Protein AF-A0A967KKH6-F1 (afdb_monomer_lite)

Structure (mmCIF, N/CA/C/O backbone):
data_AF-A0A967KKH6-F1
#
_entry.id   AF-A0A967KKH6-F1
#
loop_
_atom_site.group_PDB
_atom_site.id
_atom_site.type_symbol
_atom_site.label_atom_id
_atom_site.label_alt_id
_atom_site.label_comp_id
_atom_site.label_asym_id
_atom_site.label_entity_id
_atom_site.label_seq_id
_atom_site.pdbx_PDB_ins_code
_atom_site.Cartn_x
_atom_site.Cartn_y
_atom_site.Cartn_z
_atom_site.occupancy
_atom_site.B_iso_or_equiv
_atom_site.auth_seq_id
_atom_site.auth_comp_id
_atom_site.auth_asym_id
_atom_site.auth_atom_id
_atom_site.pdbx_PDB_model_num
ATOM 1 N N . MET A 1 1 ? -47.043 -28.909 10.624 1.00 36.56 1 MET A N 1
ATOM 2 C CA . MET A 1 1 ? -46.111 -30.015 10.961 1.00 36.56 1 MET A CA 1
ATOM 3 C C . MET A 1 1 ? -44.784 -29.419 11.427 1.00 36.56 1 MET A C 1
ATOM 5 O O . MET A 1 1 ? -44.314 -28.477 10.807 1.00 36.56 1 MET A O 1
ATOM 9 N N . LYS A 1 2 ? -44.238 -29.861 12.572 1.00 29.38 2 LYS A N 1
ATOM 10 C CA . LYS A 1 2 ? -43.101 -29.208 13.261 1.00 29.38 2 LYS A CA 1
ATOM 11 C C . LYS A 1 2 ? -41.735 -29.568 12.631 1.00 29.38 2 LYS A C 1
ATOM 13 O O . LYS A 1 2 ? -41.471 -30.756 12.450 1.00 29.38 2 LYS A O 1
ATOM 18 N N . PRO A 1 3 ? -40.817 -28.601 12.430 1.00 37.16 3 PRO A N 1
ATOM 19 C CA . PRO A 1 3 ? -39.452 -28.843 11.976 1.00 37.16 3 PRO A CA 1
ATOM 20 C C . PRO A 1 3 ? -38.545 -29.075 13.194 1.00 37.16 3 PRO A C 1
ATOM 22 O O . PRO A 1 3 ? -37.910 -28.155 13.698 1.00 37.16 3 PRO A O 1
ATOM 25 N N . LYS A 1 4 ? -38.522 -30.294 13.743 1.00 40.50 4 LYS A N 1
ATOM 26 C CA . LYS A 1 4 ? -37.602 -30.640 14.852 1.00 40.50 4 LYS A CA 1
ATOM 27 C C . LYS A 1 4 ? -36.642 -31.796 14.554 1.00 40.50 4 LYS A C 1
ATOM 29 O O . LYS A 1 4 ? -35.689 -31.980 15.302 1.00 40.50 4 LYS A O 1
ATOM 34 N N . ASN A 1 5 ? -36.807 -32.500 13.432 1.00 37.69 5 ASN A N 1
ATOM 35 C CA . ASN A 1 5 ? -36.050 -33.733 13.169 1.00 37.69 5 ASN A CA 1
ATOM 36 C C . ASN A 1 5 ? -34.961 -33.609 12.085 1.00 37.69 5 ASN A C 1
ATOM 38 O O . ASN A 1 5 ? -34.104 -34.482 11.992 1.00 37.69 5 ASN A O 1
ATOM 42 N N . GLY A 1 6 ? -34.919 -32.513 11.315 1.00 35.88 6 GLY A N 1
ATOM 43 C CA . GLY A 1 6 ? -33.974 -32.367 10.194 1.00 35.88 6 GLY A CA 1
ATOM 44 C C . GLY A 1 6 ? -32.508 -32.153 10.599 1.00 35.88 6 GLY A C 1
ATOM 45 O O . GLY A 1 6 ? -31.605 -32.638 9.926 1.00 35.88 6 GLY A O 1
ATOM 46 N N . ILE A 1 7 ? -32.254 -31.469 11.720 1.00 38.56 7 ILE A N 1
ATOM 47 C CA . ILE A 1 7 ? -30.887 -31.136 12.167 1.00 38.56 7 ILE A CA 1
ATOM 48 C C . ILE A 1 7 ? -30.215 -32.338 12.850 1.00 38.56 7 ILE A C 1
ATOM 50 O O . ILE A 1 7 ? -29.031 -32.587 12.642 1.00 38.56 7 ILE A O 1
ATOM 54 N N . LYS A 1 8 ? -30.980 -33.143 13.600 1.00 39.84 8 LYS A N 1
ATOM 55 C CA . LYS A 1 8 ? -30.468 -34.320 14.323 1.00 39.84 8 LYS A CA 1
ATOM 56 C C . LYS A 1 8 ? -29.984 -35.423 13.371 1.00 39.84 8 LYS A C 1
ATOM 58 O O . LYS A 1 8 ? -28.943 -36.021 13.616 1.00 39.84 8 LYS A O 1
ATOM 63 N N . ILE A 1 9 ? -30.694 -35.631 12.259 1.00 42.47 9 ILE A N 1
ATOM 64 C CA . ILE A 1 9 ? -30.351 -36.649 11.250 1.00 42.47 9 ILE A CA 1
ATOM 65 C C . ILE A 1 9 ? -29.109 -36.239 10.438 1.00 42.47 9 ILE A C 1
ATOM 67 O O . ILE A 1 9 ? -28.302 -37.090 10.074 1.00 42.47 9 ILE A O 1
ATOM 71 N N . ARG A 1 10 ? -28.909 -34.934 10.198 1.00 41.31 10 ARG A N 1
ATOM 72 C CA . ARG A 1 10 ? -27.740 -34.422 9.458 1.00 41.31 10 ARG A CA 1
ATOM 73 C C . ARG A 1 10 ? -26.437 -34.520 10.258 1.00 41.31 10 ARG A C 1
ATOM 75 O O . ARG A 1 10 ? -25.409 -34.833 9.673 1.00 41.31 10 ARG A O 1
ATOM 82 N N . PHE A 1 11 ? -26.483 -34.348 11.581 1.00 40.91 11 PHE A N 1
ATOM 83 C CA . PHE A 1 11 ? -25.308 -34.532 12.445 1.00 40.91 11 PHE A CA 1
ATOM 84 C C . PHE A 1 11 ? -24.933 -36.005 12.658 1.00 40.91 11 PHE A C 1
ATOM 86 O O . PHE A 1 11 ? -23.752 -36.330 12.714 1.00 40.91 11 PHE A O 1
ATOM 93 N N . GLN A 1 12 ? -25.911 -36.915 12.715 1.00 44.31 12 GLN A N 1
ATOM 94 C CA . GLN A 1 12 ? -25.641 -38.346 12.912 1.00 44.31 12 GLN A CA 1
ATOM 95 C C . GLN A 1 12 ? -24.920 -39.008 11.726 1.00 44.31 12 GLN A C 1
ATOM 97 O O . GLN A 1 12 ? -24.244 -40.009 11.925 1.00 44.31 12 GLN A O 1
ATOM 102 N N . ARG A 1 13 ? -25.012 -38.442 10.513 1.00 39.72 13 ARG A N 1
ATOM 103 C CA . ARG A 1 13 ? -24.272 -38.936 9.336 1.00 39.72 13 ARG A CA 1
ATOM 104 C C . ARG A 1 13 ? -22.846 -38.392 9.214 1.00 39.72 13 ARG A C 1
ATOM 106 O O . ARG A 1 13 ? -22.043 -39.004 8.525 1.00 39.72 13 ARG A O 1
ATOM 113 N N . ALA A 1 14 ? -22.520 -37.285 9.882 1.00 37.41 14 ALA A N 1
ATOM 114 C CA . ALA A 1 14 ? -21.174 -36.702 9.867 1.00 37.41 14 ALA A CA 1
ATOM 115 C C . ALA A 1 14 ? -20.215 -37.353 10.888 1.00 37.41 14 ALA A C 1
ATOM 117 O O . ALA A 1 14 ? -19.007 -37.191 10.780 1.00 37.41 14 ALA A O 1
ATOM 118 N N . ALA A 1 15 ? -20.740 -38.120 11.849 1.00 37.59 15 ALA A N 1
ATOM 119 C CA . ALA A 1 15 ? -19.994 -38.720 12.960 1.00 37.59 15 ALA A CA 1
ATOM 120 C C . ALA A 1 15 ? -19.195 -39.994 12.599 1.00 37.59 15 ALA A C 1
ATOM 122 O O . ALA A 1 15 ? -18.836 -40.767 13.484 1.00 37.59 15 ALA A O 1
ATOM 123 N N . ALA A 1 16 ? -18.944 -40.260 11.315 1.00 39.91 16 ALA A N 1
ATOM 124 C CA . ALA A 1 16 ? -18.381 -41.537 10.874 1.00 39.91 16 ALA A CA 1
ATOM 125 C C . ALA A 1 16 ? -16.848 -41.642 10.992 1.00 39.91 16 ALA A C 1
ATOM 127 O O . ALA A 1 16 ? -16.323 -42.714 10.718 1.00 39.91 16 ALA A O 1
ATOM 128 N N . ASN A 1 17 ? -16.117 -40.584 11.379 1.00 43.28 17 ASN A N 1
ATOM 129 C CA . ASN A 1 17 ? -14.645 -40.648 11.416 1.00 43.28 17 ASN A CA 1
ATOM 130 C C . ASN A 1 17 ? -13.944 -39.726 12.433 1.00 43.28 17 ASN A C 1
ATOM 132 O O . ASN A 1 17 ? -12.788 -39.348 12.257 1.00 43.28 17 ASN A O 1
ATOM 136 N N . THR A 1 18 ? -14.616 -39.378 13.524 1.00 54.03 18 THR A N 1
ATOM 137 C CA . THR A 1 18 ? -14.033 -38.600 14.627 1.00 54.03 18 THR A CA 1
ATOM 138 C C . THR A 1 18 ? -14.402 -39.236 15.962 1.00 54.03 18 THR A C 1
ATOM 140 O O . THR A 1 18 ? -15.363 -39.997 16.053 1.00 54.03 18 THR A O 1
ATOM 143 N N . ASN A 1 19 ? -13.590 -38.992 16.997 1.00 66.31 19 ASN A N 1
ATOM 144 C CA . ASN A 1 19 ? -13.808 -39.544 18.335 1.00 66.31 19 ASN A CA 1
ATOM 145 C C . ASN A 1 19 ? -15.209 -39.129 18.850 1.00 66.31 19 ASN A C 1
ATOM 147 O O . ASN A 1 19 ? -15.396 -37.958 19.202 1.00 66.31 19 ASN A O 1
ATOM 151 N N . PRO A 1 20 ? -16.175 -40.065 18.967 1.00 55.69 20 PRO A N 1
ATOM 152 C CA . PRO A 1 20 ? -17.578 -39.735 19.229 1.00 55.69 20 PRO A CA 1
ATOM 153 C C . PRO A 1 20 ? -17.806 -39.049 20.578 1.00 55.69 20 PRO A C 1
ATOM 155 O O . PRO A 1 20 ? -18.783 -38.321 20.756 1.00 55.69 20 PRO A O 1
ATOM 158 N N . GLN A 1 21 ? -16.912 -39.275 21.548 1.00 55.09 21 GLN A N 1
ATOM 159 C CA . GLN A 1 21 ? -16.999 -38.636 22.859 1.00 55.09 21 GLN A CA 1
ATOM 160 C C . GLN A 1 21 ? -16.614 -37.155 22.792 1.00 55.09 21 GLN A C 1
ATOM 162 O O . GLN A 1 21 ? -17.233 -36.331 23.461 1.00 55.09 21 GLN A O 1
ATOM 167 N N . MET A 1 22 ? -15.645 -36.800 21.948 1.00 55.38 22 MET A N 1
ATOM 168 C CA . MET A 1 22 ? -15.147 -35.430 21.818 1.00 55.38 22 MET A CA 1
ATOM 169 C C . MET A 1 22 ? -16.102 -34.556 20.992 1.00 55.38 22 MET A C 1
ATOM 171 O O . MET A 1 22 ? -16.370 -33.412 21.362 1.00 55.38 22 MET A O 1
ATOM 175 N N . ASP A 1 23 ? -16.710 -35.123 19.946 1.00 65.25 23 ASP A N 1
ATOM 176 C CA . ASP A 1 23 ? -17.749 -34.445 19.159 1.00 65.25 23 ASP A CA 1
ATOM 177 C C . ASP A 1 23 ? -19.003 -34.165 19.984 1.00 65.25 23 ASP A C 1
ATOM 179 O O . ASP A 1 23 ? -19.642 -33.123 19.823 1.00 65.25 23 ASP A O 1
ATOM 183 N N . LYS A 1 24 ? -19.339 -35.070 20.913 1.00 71.31 24 LYS A N 1
ATOM 184 C CA . LYS A 1 24 ? -20.459 -34.884 21.835 1.00 71.31 24 LYS A CA 1
ATOM 185 C C . LYS A 1 24 ? -20.218 -33.710 22.784 1.00 71.31 24 LYS A C 1
ATOM 187 O O . LYS A 1 24 ? -21.127 -32.906 22.951 1.00 71.31 24 LYS A O 1
ATOM 192 N N . VAL A 1 25 ? -19.012 -33.571 23.342 1.00 73.88 25 VAL A N 1
ATOM 193 C CA . VAL A 1 25 ? -18.656 -32.455 24.242 1.00 73.88 25 VAL A CA 1
ATOM 194 C C . VAL A 1 25 ? -18.707 -31.116 23.504 1.00 73.88 25 VAL A C 1
ATOM 196 O O . VAL A 1 25 ? -19.353 -30.182 23.968 1.00 73.88 25 VAL A O 1
ATOM 199 N N . ILE A 1 26 ? -18.119 -31.031 22.308 1.00 64.31 26 ILE A N 1
ATOM 200 C CA . ILE A 1 26 ? -18.110 -29.791 21.514 1.00 64.31 26 ILE A CA 1
ATOM 201 C C . ILE A 1 26 ? -19.526 -29.414 21.058 1.00 64.31 26 ILE A C 1
ATOM 203 O O . ILE A 1 26 ? -19.914 -28.243 21.105 1.00 64.31 26 ILE A O 1
ATOM 207 N N . LEU A 1 27 ? -20.322 -30.395 20.625 1.00 71.62 27 LEU A N 1
ATOM 208 C CA . LEU A 1 27 ? -21.714 -30.169 20.249 1.00 71.62 27 LEU A CA 1
ATOM 209 C C . LEU A 1 27 ? -22.553 -29.742 21.459 1.00 71.62 27 LEU A C 1
ATOM 211 O O . LEU A 1 27 ? -23.378 -28.837 21.332 1.00 71.62 27 LEU A O 1
ATOM 215 N N . GLU A 1 28 ? -22.340 -30.346 22.630 1.00 75.00 28 GLU A N 1
ATOM 216 C CA . GLU A 1 28 ? -22.991 -29.934 23.874 1.00 75.00 28 GLU A CA 1
ATOM 217 C C . GLU A 1 28 ? -22.584 -28.516 24.288 1.00 75.00 28 GLU A C 1
ATOM 219 O O . GLU A 1 28 ? -23.467 -27.742 24.657 1.00 75.00 28 GLU A O 1
ATOM 224 N N . ASP A 1 29 ? -21.325 -28.112 24.122 1.00 72.88 29 ASP A N 1
ATOM 225 C CA . ASP A 1 29 ? -20.854 -26.749 24.401 1.00 72.88 29 ASP A CA 1
ATOM 226 C C . ASP A 1 29 ? -21.489 -25.710 23.467 1.00 72.88 29 ASP A C 1
ATOM 228 O O . ASP A 1 29 ? -21.999 -24.677 23.918 1.00 72.88 29 ASP A O 1
ATOM 232 N N . VAL A 1 30 ? -21.531 -25.989 22.159 1.00 69.88 30 VAL A N 1
ATOM 233 C CA . VAL A 1 30 ? -22.161 -25.106 21.162 1.00 69.88 30 VAL A CA 1
ATOM 234 C C . VAL A 1 30 ? -23.668 -25.001 21.406 1.00 69.88 30 VAL A C 1
ATOM 236 O O . VAL A 1 30 ? -24.226 -23.899 21.398 1.00 69.88 30 VAL A O 1
ATOM 239 N N . LEU A 1 31 ? -24.340 -26.125 21.670 1.00 73.31 31 LEU A N 1
ATOM 240 C CA . LEU A 1 31 ? -25.771 -26.148 21.975 1.00 73.31 31 LEU A CA 1
ATOM 241 C C . LEU A 1 31 ? -26.083 -25.469 23.313 1.00 73.31 31 LEU A C 1
ATOM 243 O O . LEU A 1 31 ? -27.111 -24.799 23.426 1.00 73.31 31 LEU A O 1
ATOM 247 N N . THR A 1 32 ? -25.209 -25.595 24.309 1.00 78.25 32 THR A N 1
ATOM 248 C CA . THR A 1 32 ? -25.345 -24.929 25.610 1.00 78.25 32 THR A CA 1
ATOM 249 C C . THR A 1 32 ? -25.175 -23.420 25.466 1.00 78.25 32 THR A C 1
ATOM 251 O O . THR A 1 32 ? -26.014 -22.667 25.963 1.00 78.25 32 THR A O 1
ATOM 254 N N . ALA A 1 33 ? -24.171 -22.958 24.715 1.00 69.25 33 ALA A N 1
ATOM 255 C CA . ALA A 1 33 ? -23.982 -21.541 24.406 1.00 69.25 33 ALA A CA 1
ATOM 256 C C . ALA A 1 33 ? -25.172 -20.955 23.626 1.00 69.25 33 ALA A C 1
ATOM 258 O O . ALA A 1 33 ? -25.649 -19.863 23.942 1.00 69.25 33 ALA A O 1
ATOM 259 N N . TYR A 1 34 ? -25.703 -21.702 22.655 1.00 69.88 34 TYR A N 1
ATOM 260 C CA . TYR A 1 34 ? -26.891 -21.314 21.896 1.00 69.88 34 TYR A CA 1
ATOM 261 C C . TYR A 1 34 ? -28.140 -21.210 22.788 1.00 69.88 34 TYR A C 1
ATOM 263 O O . TYR A 1 34 ? -28.828 -20.189 22.774 1.00 69.88 34 TYR A O 1
ATOM 271 N N . ARG A 1 35 ? -28.406 -22.218 23.633 1.00 77.44 35 ARG A N 1
ATOM 272 C CA . ARG A 1 35 ? -29.538 -22.213 24.582 1.00 77.44 35 ARG A CA 1
ATOM 273 C C . ARG A 1 35 ? -29.428 -21.098 25.622 1.00 77.44 35 ARG A C 1
ATOM 275 O O . ARG A 1 35 ? -30.433 -20.470 25.937 1.00 77.44 35 ARG A O 1
ATOM 282 N N . LYS A 1 36 ? -28.220 -20.806 26.112 1.00 72.56 36 LYS A N 1
ATOM 283 C CA . LYS A 1 36 ? -27.961 -19.709 27.061 1.00 72.56 36 LYS A CA 1
ATOM 284 C C . LYS A 1 36 ? -28.230 -18.327 26.447 1.00 72.56 36 LYS A C 1
ATOM 286 O O . LYS A 1 36 ? -28.568 -17.396 27.175 1.00 72.56 36 LYS A O 1
ATOM 291 N N . ASN A 1 37 ? -28.128 -18.204 25.122 1.00 64.81 37 ASN A N 1
ATOM 292 C CA . ASN A 1 37 ? -28.427 -16.974 24.385 1.00 64.81 37 ASN A CA 1
ATOM 293 C C . ASN A 1 37 ? -29.896 -16.844 23.947 1.00 64.81 37 ASN A C 1
ATOM 295 O O . ASN A 1 37 ? -30.361 -15.725 23.772 1.00 64.81 37 ASN A O 1
ATOM 299 N N . LEU A 1 38 ? -30.652 -17.942 23.845 1.00 59.16 38 LEU A N 1
ATOM 300 C CA . LEU A 1 38 ? -32.080 -17.937 23.478 1.00 59.16 38 LEU A CA 1
ATOM 301 C C . LEU A 1 38 ? -32.984 -17.161 24.458 1.00 59.16 38 LEU A C 1
ATOM 303 O O . LEU A 1 38 ? -34.078 -16.757 24.078 1.00 59.16 38 LEU A O 1
ATOM 307 N N . GLY A 1 39 ? -32.538 -16.941 25.700 1.00 53.69 39 GLY A N 1
ATOM 308 C CA . GLY A 1 39 ? -33.273 -16.183 26.722 1.00 53.69 39 GLY A CA 1
ATOM 309 C C . GLY A 1 39 ? -32.800 -14.741 26.937 1.00 53.69 39 GLY A C 1
ATOM 310 O O . GLY A 1 39 ? -33.362 -14.040 27.775 1.00 53.69 39 GLY A O 1
ATOM 311 N N . ARG A 1 40 ? -31.760 -14.279 26.229 1.00 51.16 40 ARG A N 1
ATOM 312 C CA . ARG A 1 40 ? -31.213 -12.923 26.390 1.00 51.16 40 ARG A CA 1
ATOM 313 C C . ARG A 1 40 ? -31.636 -12.051 25.210 1.00 51.16 40 ARG A C 1
ATOM 315 O O . ARG A 1 40 ? -31.375 -12.406 24.066 1.00 51.16 40 ARG A O 1
ATOM 322 N N . LYS A 1 41 ? -32.213 -10.873 25.481 1.00 42.09 41 LYS A N 1
ATOM 323 C CA . LYS A 1 41 ? -32.423 -9.790 24.495 1.00 42.09 41 LYS A CA 1
ATOM 324 C C . LYS A 1 41 ? -31.078 -9.141 24.107 1.00 42.09 41 LYS A C 1
ATOM 326 O O . LYS A 1 41 ? -30.871 -7.955 24.316 1.00 42.09 41 LYS A O 1
ATOM 331 N N . SER A 1 42 ? -30.122 -9.938 23.638 1.00 49.09 42 SER A N 1
ATOM 332 C CA . SER A 1 42 ? -28.803 -9.487 23.186 1.00 49.09 42 SER A CA 1
ATOM 333 C C . SER A 1 42 ? -28.733 -9.575 21.664 1.00 49.09 42 SER A C 1
ATOM 335 O O . SER A 1 42 ? -29.196 -10.543 21.064 1.00 49.09 42 SER A O 1
ATOM 337 N N . THR A 1 43 ? -28.160 -8.548 21.044 1.00 48.44 43 THR A N 1
ATOM 338 C CA . THR A 1 43 ? -28.284 -8.232 19.618 1.00 48.44 43 THR A CA 1
ATOM 339 C C . THR A 1 43 ? -27.474 -9.099 18.657 1.00 48.44 43 THR A C 1
ATOM 341 O O . THR A 1 43 ? -27.615 -8.892 17.456 1.00 48.44 43 THR A O 1
ATOM 344 N N . ASN A 1 44 ? -26.665 -10.084 19.083 1.00 54.28 44 ASN A N 1
ATOM 345 C CA . ASN A 1 44 ? -26.027 -10.952 18.081 1.00 54.28 44 ASN A CA 1
ATOM 346 C C . ASN A 1 44 ? -25.509 -12.327 18.572 1.00 54.28 44 ASN A C 1
ATOM 348 O O . ASN A 1 44 ? -24.315 -12.495 18.844 1.00 54.28 44 ASN A O 1
ATOM 352 N N . PRO A 1 45 ? -26.365 -13.367 18.607 1.00 47.12 45 PRO A N 1
ATOM 353 C CA . PRO A 1 45 ? -25.972 -14.743 18.935 1.00 47.12 45 PRO A CA 1
ATOM 354 C C . PRO A 1 45 ? -24.894 -15.323 18.001 1.00 47.12 45 PRO A C 1
ATOM 356 O O . PRO A 1 45 ? -24.156 -16.231 18.393 1.00 47.12 45 PRO A O 1
ATOM 359 N N . GLN A 1 46 ? -24.772 -14.797 16.775 1.00 50.34 46 GLN A N 1
ATOM 360 C CA . GLN A 1 46 ? -23.845 -15.310 15.765 1.00 50.34 46 GLN A CA 1
ATOM 361 C C . GLN A 1 46 ? -22.377 -15.022 16.104 1.00 50.34 46 GLN A C 1
ATOM 363 O O . GLN A 1 46 ? -21.512 -15.842 15.801 1.00 50.34 46 GLN A O 1
ATOM 368 N N . LEU A 1 47 ? -22.077 -13.915 16.792 1.00 50.72 47 LEU A N 1
ATOM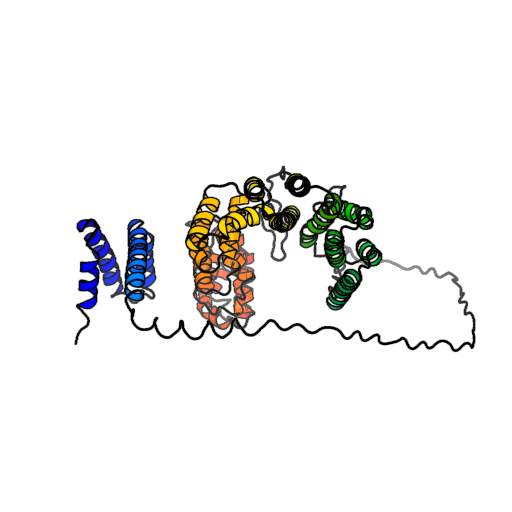 369 C CA . LEU A 1 47 ? -20.710 -13.544 17.181 1.00 50.72 47 LEU A CA 1
ATOM 370 C C . LEU A 1 47 ? -20.131 -14.477 18.255 1.00 50.72 47 LEU A C 1
ATOM 372 O O . LEU A 1 47 ? -18.964 -14.862 18.177 1.00 50.72 47 LEU A O 1
ATOM 376 N N . THR A 1 48 ? -20.937 -14.896 19.236 1.00 54.12 48 THR A N 1
ATOM 377 C CA . THR A 1 48 ? -20.503 -15.849 20.274 1.00 54.12 48 THR A CA 1
ATOM 378 C C . THR A 1 48 ? -20.250 -17.237 19.684 1.00 54.12 48 THR A C 1
ATOM 380 O O . THR A 1 48 ? -19.230 -17.853 19.985 1.00 54.12 48 THR A O 1
ATOM 383 N N . ILE A 1 49 ? -21.131 -17.698 18.790 1.00 55.91 49 ILE A N 1
ATOM 384 C CA . ILE A 1 49 ? -20.983 -18.984 18.094 1.00 55.91 49 ILE A CA 1
ATOM 385 C C . ILE A 1 49 ? -19.761 -18.948 17.165 1.00 55.91 49 ILE A C 1
ATOM 387 O O . ILE A 1 49 ? -18.940 -19.863 17.206 1.00 55.91 49 ILE A O 1
ATOM 391 N N . ARG A 1 50 ? -19.552 -17.850 16.421 1.00 53.72 50 ARG A N 1
ATOM 392 C CA . ARG A 1 50 ? -18.338 -17.634 15.613 1.00 53.72 50 ARG A CA 1
ATOM 393 C C . ARG A 1 50 ? -17.061 -17.645 16.458 1.00 53.72 50 ARG A C 1
ATOM 395 O O . ARG A 1 50 ? -16.075 -18.218 16.014 1.00 53.72 50 ARG A O 1
ATOM 402 N N . ARG A 1 51 ? -17.047 -17.079 17.674 1.00 61.06 51 ARG A N 1
ATOM 403 C CA . ARG A 1 51 ? -15.871 -17.134 18.576 1.00 61.06 51 ARG A CA 1
ATOM 404 C C . ARG A 1 51 ? -15.551 -18.553 19.052 1.00 61.06 51 ARG A C 1
ATOM 406 O O . ARG A 1 51 ? -14.375 -18.902 19.124 1.00 61.06 51 ARG A O 1
ATOM 413 N N . ILE A 1 52 ? -16.569 -19.358 19.361 1.00 60.56 52 ILE A N 1
ATOM 414 C CA . ILE A 1 52 ? -16.395 -20.764 19.770 1.00 60.56 52 ILE A CA 1
ATOM 415 C C . ILE A 1 52 ? -15.853 -21.588 18.592 1.00 60.56 52 ILE A C 1
ATOM 417 O O . ILE A 1 52 ? -14.875 -22.315 18.748 1.00 60.56 52 ILE A O 1
ATOM 421 N N . ILE A 1 53 ? -16.404 -21.378 17.392 1.00 56.34 53 ILE A N 1
ATOM 422 C CA . ILE A 1 53 ? -15.939 -22.008 16.147 1.00 56.34 53 ILE A CA 1
ATOM 423 C C . ILE A 1 53 ? -14.497 -21.588 15.808 1.00 56.34 53 ILE A C 1
ATOM 425 O O . ILE A 1 53 ? -13.673 -22.438 15.487 1.00 56.34 53 ILE A O 1
ATOM 429 N N . LYS A 1 54 ? -14.150 -20.297 15.939 1.00 54.84 54 LYS A N 1
ATOM 430 C CA . LYS A 1 54 ? -12.807 -19.771 15.627 1.00 54.84 54 LYS A CA 1
ATOM 431 C C . LYS A 1 54 ? -11.711 -20.255 16.590 1.00 54.84 54 LYS A C 1
ATOM 433 O O . LYS A 1 54 ? -10.562 -20.362 16.163 1.00 54.84 54 LYS A O 1
ATOM 438 N N . LYS A 1 55 ? -12.031 -20.538 17.861 1.00 56.84 55 LYS A N 1
ATOM 439 C CA . LYS A 1 55 ? -11.050 -21.002 18.865 1.00 56.84 55 LYS A CA 1
ATOM 440 C C . LYS A 1 55 ? -10.687 -22.483 18.740 1.00 56.84 55 LYS A C 1
ATOM 442 O O . LYS A 1 55 ? -9.602 -22.866 19.170 1.00 56.84 55 LYS A O 1
ATOM 447 N N . SER A 1 56 ? -11.551 -23.313 18.160 1.00 54.28 56 SER A N 1
ATOM 448 C CA . SER A 1 56 ? -11.269 -24.743 18.026 1.00 54.28 56 SER A CA 1
ATOM 449 C C . SER A 1 56 ? -10.486 -25.030 16.746 1.00 54.28 56 SER A C 1
ATOM 451 O O . SER A 1 56 ? -11.033 -24.984 15.643 1.00 54.28 56 SER A O 1
ATOM 453 N N . ARG A 1 57 ? -9.196 -25.372 16.892 1.00 52.19 57 ARG A N 1
ATOM 454 C CA . ARG A 1 57 ? -8.347 -25.838 15.777 1.00 52.19 57 ARG A CA 1
ATOM 455 C C . ARG A 1 57 ? -8.976 -27.035 15.050 1.00 52.19 57 ARG A C 1
ATOM 457 O O . ARG A 1 57 ? -8.856 -27.132 13.839 1.00 52.19 57 ARG A O 1
ATOM 464 N N . ILE A 1 58 ? -9.711 -27.883 15.769 1.00 50.59 58 ILE A N 1
ATOM 465 C CA . ILE A 1 58 ? -10.343 -29.100 15.241 1.00 50.59 58 ILE A CA 1
ATOM 466 C C . ILE A 1 58 ? -11.571 -28.770 14.376 1.00 50.59 58 ILE A C 1
ATOM 468 O O . ILE A 1 58 ? -11.763 -29.394 13.338 1.00 50.59 58 ILE A O 1
ATOM 472 N N . ILE A 1 59 ? -12.362 -27.745 14.729 1.00 57.00 59 ILE A N 1
ATOM 473 C CA . ILE A 1 59 ? -13.520 -27.325 13.913 1.00 57.00 59 ILE A CA 1
ATOM 474 C C . ILE A 1 59 ? -13.061 -26.749 12.566 1.00 57.00 59 ILE A C 1
ATOM 476 O O . ILE A 1 59 ? -13.723 -26.974 11.557 1.00 57.00 59 ILE A O 1
ATOM 480 N N . LYS A 1 60 ? -11.908 -26.066 12.516 1.00 52.22 60 LYS A N 1
ATOM 481 C CA . LYS A 1 60 ? -11.321 -25.602 11.247 1.00 52.22 60 LYS A CA 1
ATOM 482 C C . LYS A 1 60 ? -10.983 -26.774 10.320 1.00 52.22 60 LYS A C 1
ATOM 484 O O . LYS A 1 60 ? -11.348 -26.724 9.151 1.00 52.22 60 LYS A O 1
ATOM 489 N N . TYR A 1 61 ? -10.381 -27.839 10.855 1.00 54.41 61 TYR A N 1
ATOM 490 C CA . TYR A 1 61 ? -10.117 -29.057 10.086 1.00 54.41 61 TYR A CA 1
ATOM 491 C C . TYR A 1 61 ? -11.413 -29.751 9.657 1.00 54.41 61 TYR A C 1
ATOM 493 O O . TYR A 1 61 ? -11.563 -30.039 8.481 1.00 54.41 61 TYR A O 1
ATOM 501 N N . ALA A 1 62 ? -12.395 -29.920 10.548 1.00 60.38 62 ALA A N 1
ATOM 502 C CA . ALA A 1 62 ? -13.662 -30.574 10.209 1.00 60.38 62 ALA A CA 1
ATOM 503 C C . ALA A 1 62 ? -14.475 -29.819 9.137 1.00 60.38 62 ALA A C 1
ATOM 505 O O . ALA A 1 62 ? -15.067 -30.446 8.261 1.00 60.38 62 ALA A O 1
ATOM 506 N N . VAL A 1 63 ? -14.487 -28.479 9.168 1.00 58.03 63 VAL A N 1
ATOM 507 C CA . VAL A 1 63 ? -15.132 -27.649 8.132 1.00 58.03 63 VAL A CA 1
ATOM 508 C C . VAL A 1 63 ? -14.390 -27.774 6.801 1.00 58.03 63 VAL A C 1
ATOM 510 O O . VAL A 1 63 ? -15.031 -27.940 5.767 1.00 58.03 63 VAL A O 1
ATOM 513 N N . PHE A 1 64 ? -13.057 -27.766 6.823 1.00 51.62 64 PHE A N 1
ATOM 514 C CA . PHE A 1 64 ? -12.232 -27.956 5.631 1.00 51.62 64 PHE A CA 1
ATOM 515 C C . PHE A 1 64 ? -12.436 -29.350 5.008 1.00 51.62 64 PHE A C 1
ATOM 517 O O . PHE A 1 64 ? -12.687 -29.465 3.811 1.00 51.62 64 PHE A O 1
ATOM 524 N N . THR A 1 65 ? -12.460 -30.411 5.822 1.00 51.50 65 THR A N 1
ATOM 525 C CA . THR A 1 65 ? -12.739 -31.779 5.357 1.00 51.50 65 THR A CA 1
ATOM 526 C C . THR A 1 65 ? -14.167 -31.920 4.823 1.00 51.50 65 THR A C 1
ATOM 528 O O . THR A 1 65 ? -14.375 -32.578 3.809 1.00 51.50 65 THR A O 1
ATOM 531 N N . ALA A 1 66 ? -15.157 -31.267 5.442 1.00 59.75 66 ALA A N 1
ATOM 532 C CA . ALA A 1 66 ? -16.536 -31.274 4.952 1.00 59.75 66 ALA A CA 1
ATOM 533 C C . ALA A 1 66 ? -16.686 -30.561 3.596 1.00 59.75 66 ALA A C 1
ATOM 535 O O . ALA A 1 66 ? -17.453 -31.025 2.755 1.00 59.75 66 ALA A O 1
ATOM 536 N N . ILE A 1 67 ? -15.939 -29.477 3.360 1.00 57.53 67 ILE A N 1
ATOM 537 C CA . ILE A 1 67 ? -15.902 -28.775 2.066 1.00 57.53 67 ILE A CA 1
ATOM 538 C C . ILE A 1 67 ? -15.268 -29.664 0.988 1.00 57.53 67 ILE A C 1
ATOM 540 O O . ILE A 1 67 ? -15.832 -29.784 -0.096 1.00 57.53 67 ILE A O 1
ATOM 544 N N . ILE A 1 68 ? -14.167 -30.357 1.299 1.00 55.38 68 ILE A N 1
ATOM 545 C CA . ILE A 1 68 ? -13.527 -31.312 0.377 1.00 55.38 68 ILE A CA 1
ATOM 546 C C . ILE A 1 68 ? -14.473 -32.472 0.040 1.00 55.38 68 ILE A C 1
ATOM 548 O O . ILE A 1 68 ? -14.639 -32.818 -1.128 1.00 55.38 68 ILE A O 1
ATOM 552 N N . ILE A 1 69 ? -15.156 -33.042 1.037 1.00 60.16 69 ILE A N 1
ATOM 553 C CA . ILE A 1 69 ? -16.130 -34.121 0.818 1.00 60.16 69 ILE A CA 1
ATOM 554 C C . ILE A 1 69 ? -17.308 -33.623 -0.031 1.00 60.16 69 ILE A C 1
ATOM 556 O O . ILE A 1 69 ? -17.739 -34.325 -0.941 1.00 60.16 69 ILE A O 1
ATOM 560 N N . LEU A 1 70 ? -17.809 -32.407 0.209 1.00 54.59 70 LEU A N 1
ATOM 561 C CA . LEU A 1 70 ? -18.871 -31.809 -0.607 1.00 54.59 70 LEU A CA 1
ATOM 562 C C . LEU A 1 70 ? -18.419 -31.525 -2.045 1.00 54.59 70 LEU A C 1
ATOM 564 O O . LEU A 1 70 ? -19.223 -31.694 -2.956 1.00 54.59 70 LEU A O 1
ATOM 568 N N . ALA A 1 71 ? -17.156 -31.157 -2.267 1.00 56.81 71 ALA A N 1
ATOM 569 C CA . ALA A 1 71 ? -16.597 -30.972 -3.605 1.00 56.81 71 ALA A CA 1
ATOM 570 C C . ALA A 1 71 ? -16.451 -32.305 -4.360 1.00 56.81 71 ALA A C 1
ATOM 572 O O . ALA A 1 71 ? -16.807 -32.392 -5.533 1.00 56.81 71 ALA A O 1
ATOM 573 N N . ILE A 1 72 ? -16.012 -33.370 -3.680 1.00 60.56 72 ILE A N 1
ATOM 574 C CA . ILE A 1 72 ? -15.891 -34.715 -4.267 1.00 60.56 72 ILE A CA 1
ATOM 575 C C . ILE A 1 72 ? -17.275 -35.295 -4.583 1.00 60.56 72 ILE A C 1
ATOM 577 O O . ILE A 1 72 ? -17.505 -35.788 -5.687 1.00 60.56 72 ILE A O 1
ATOM 581 N N . VAL A 1 73 ? -18.220 -35.197 -3.645 1.00 68.69 73 VAL A N 1
ATOM 582 C CA . VAL A 1 73 ? -19.594 -35.689 -3.831 1.00 68.69 73 VAL A CA 1
ATOM 583 C C . VAL A 1 73 ? -20.347 -34.838 -4.859 1.00 68.69 73 VAL A C 1
ATOM 585 O O . VAL A 1 73 ? -21.068 -35.384 -5.689 1.00 68.69 73 VAL A O 1
ATOM 588 N N . GLY A 1 74 ? -20.140 -33.519 -4.875 1.00 61.16 74 GLY A N 1
ATOM 589 C CA . GLY A 1 74 ? -20.692 -32.617 -5.887 1.00 61.16 74 GLY A CA 1
ATOM 590 C C . GLY A 1 74 ? -20.143 -32.890 -7.290 1.00 61.16 74 GLY A C 1
ATOM 591 O O . GLY A 1 74 ? -20.912 -32.913 -8.246 1.00 61.16 74 GLY A O 1
ATOM 592 N N . GLY A 1 75 ? -18.845 -33.187 -7.411 1.00 59.28 75 GLY A N 1
ATOM 593 C CA . GLY A 1 75 ? -18.214 -33.584 -8.674 1.00 59.28 75 GLY A CA 1
ATOM 594 C C . GLY A 1 75 ? -18.680 -34.948 -9.194 1.00 59.28 75 GLY A C 1
ATOM 595 O O . GLY A 1 75 ? -18.765 -35.146 -10.402 1.00 59.28 75 GLY A O 1
ATOM 596 N N . TRP A 1 76 ? -19.042 -35.872 -8.300 1.00 56.97 76 TRP A N 1
ATOM 597 C CA . TRP A 1 76 ? -19.661 -37.149 -8.672 1.00 56.97 76 TRP A CA 1
ATOM 598 C C . TRP A 1 76 ? -21.118 -36.993 -9.112 1.00 56.97 76 TRP A C 1
ATOM 600 O O . TRP A 1 76 ? -21.532 -37.619 -10.082 1.00 56.97 76 TRP A O 1
ATOM 610 N N . ILE A 1 77 ? -21.884 -36.121 -8.454 1.00 57.19 77 ILE A N 1
ATOM 611 C CA . ILE A 1 77 ? -23.276 -35.837 -8.833 1.00 57.19 77 ILE A CA 1
ATOM 612 C C . ILE A 1 77 ? -23.341 -35.079 -10.171 1.00 57.19 77 ILE A C 1
ATOM 614 O O . ILE A 1 77 ? -24.244 -35.327 -10.963 1.00 57.19 77 ILE A O 1
ATOM 618 N N . LEU A 1 78 ? -22.357 -34.223 -10.470 1.00 43.19 78 LEU A N 1
ATOM 619 C CA . LEU A 1 78 ? -22.254 -33.524 -11.759 1.00 43.19 78 LEU A CA 1
ATOM 620 C C . LEU A 1 78 ? -21.756 -34.408 -12.916 1.00 43.19 78 LEU A C 1
ATOM 622 O O . LEU A 1 78 ? -21.950 -34.040 -14.068 1.00 43.19 78 LEU A O 1
ATOM 626 N N . ARG A 1 79 ? -21.157 -35.575 -12.638 1.00 49.34 79 ARG A N 1
ATOM 627 C CA . ARG A 1 79 ? -20.759 -36.565 -13.661 1.00 49.34 79 ARG A CA 1
ATOM 628 C C . ARG A 1 79 ? -21.819 -37.637 -13.938 1.00 49.34 79 ARG A C 1
ATOM 630 O O . ARG A 1 79 ? -21.596 -38.488 -14.786 1.00 49.34 79 ARG A O 1
ATOM 637 N N . GLY A 1 80 ? -22.952 -37.611 -13.235 1.00 43.38 80 GLY A N 1
ATOM 638 C CA . GLY A 1 80 ? -24.016 -38.617 -13.344 1.00 43.38 80 GLY A CA 1
ATOM 639 C C . GLY A 1 80 ? -25.234 -38.205 -14.176 1.00 43.38 80 GLY A C 1
ATOM 640 O O . GLY A 1 80 ? -26.289 -38.807 -13.997 1.00 43.38 80 GLY A O 1
ATOM 641 N N . ILE A 1 81 ? -25.134 -37.179 -15.028 1.00 39.53 81 ILE A N 1
ATOM 642 C CA . ILE A 1 81 ? -26.232 -36.734 -15.900 1.00 39.53 81 ILE A CA 1
ATOM 643 C C . ILE A 1 81 ? -25.828 -36.944 -17.369 1.00 39.53 81 ILE A C 1
ATOM 645 O O . ILE A 1 81 ? -24.952 -36.251 -17.873 1.00 39.53 81 ILE A O 1
ATOM 649 N N . ASP A 1 82 ? -26.497 -37.933 -17.968 1.00 36.88 82 ASP A N 1
ATOM 650 C CA . ASP A 1 82 ? -26.631 -38.345 -19.374 1.00 36.88 82 ASP A CA 1
ATOM 651 C C . ASP A 1 82 ? -25.389 -38.579 -20.255 1.00 36.88 82 ASP A C 1
ATOM 653 O O . ASP A 1 82 ? -24.777 -37.676 -20.817 1.00 36.88 82 ASP A O 1
ATOM 657 N N . GLU A 1 83 ? -25.137 -39.868 -20.497 1.00 40.91 83 GLU A N 1
ATOM 658 C CA . GLU A 1 83 ? -24.213 -40.430 -21.490 1.00 40.91 83 GLU A CA 1
ATOM 659 C C . GLU A 1 83 ? -24.910 -40.692 -22.851 1.00 40.91 83 GLU A C 1
ATOM 661 O O . GLU A 1 83 ? -24.428 -41.488 -23.648 1.00 40.91 83 GLU A O 1
ATOM 666 N N . ASN A 1 84 ? -26.045 -40.033 -23.142 1.00 43.66 84 ASN A N 1
ATOM 667 C CA . ASN A 1 84 ? -26.877 -40.311 -24.329 1.00 43.66 84 ASN A CA 1
ATOM 668 C C . ASN A 1 84 ? -27.045 -39.160 -25.344 1.00 43.66 84 ASN A C 1
ATOM 670 O O . ASN A 1 84 ? -27.728 -39.353 -26.345 1.00 43.66 84 ASN A O 1
ATOM 674 N N . ASP A 1 85 ? -26.382 -38.010 -25.168 1.00 39.84 85 ASP A N 1
ATOM 675 C CA . ASP A 1 85 ? -26.503 -36.860 -26.094 1.00 39.84 85 ASP A CA 1
ATOM 676 C C . ASP A 1 85 ? -25.227 -36.551 -26.914 1.00 39.84 85 ASP A C 1
ATOM 678 O O . ASP A 1 85 ? -25.138 -35.528 -27.595 1.00 39.84 85 ASP A O 1
ATOM 682 N N . LEU A 1 86 ? -24.228 -37.442 -26.910 1.00 37.50 86 LEU A N 1
ATOM 683 C CA . LEU A 1 86 ? -22.926 -37.213 -27.565 1.00 37.50 86 LEU A CA 1
ATOM 684 C C . LEU A 1 86 ? -22.751 -37.854 -28.956 1.00 37.50 86 LEU A C 1
ATOM 686 O O . LEU A 1 86 ? -21.705 -37.666 -29.574 1.00 37.50 86 LEU A O 1
ATOM 690 N N . GLU A 1 87 ? -23.771 -38.521 -29.509 1.00 41.56 87 GLU A N 1
ATOM 691 C CA . GLU A 1 87 ? -23.694 -39.132 -30.853 1.00 41.56 87 GLU A CA 1
ATOM 692 C C . GLU A 1 87 ? -24.293 -38.292 -32.000 1.00 41.56 87 GLU A C 1
ATOM 694 O O . GLU A 1 87 ? -24.183 -38.687 -33.160 1.00 41.56 87 GLU A O 1
ATOM 699 N N . GLN A 1 88 ? -24.864 -37.107 -31.744 1.00 38.72 88 GLN A N 1
ATOM 700 C CA . GLN A 1 88 ? -25.429 -36.270 -32.824 1.00 38.72 88 GLN A CA 1
ATOM 701 C C . GLN A 1 88 ? -24.607 -35.030 -33.211 1.00 38.72 88 GLN A C 1
ATOM 703 O O . GLN A 1 88 ? -24.897 -34.425 -34.242 1.00 38.72 88 GLN A O 1
ATOM 708 N N . ASN A 1 89 ? -23.537 -34.687 -32.483 1.00 35.88 89 ASN A N 1
ATOM 709 C CA . ASN A 1 89 ? -22.759 -33.462 -32.743 1.00 35.88 89 ASN A CA 1
ATOM 710 C C . ASN A 1 89 ? -21.413 -33.656 -33.464 1.00 35.88 89 ASN A C 1
ATOM 712 O O . ASN A 1 89 ? -20.773 -32.678 -33.830 1.00 35.88 89 ASN A O 1
ATOM 716 N N . THR A 1 90 ? -20.994 -34.885 -33.771 1.00 38.19 90 THR A N 1
ATOM 717 C CA . THR A 1 90 ? -19.739 -35.151 -34.511 1.00 38.19 90 THR A CA 1
ATOM 718 C C . THR A 1 90 ? -19.897 -35.149 -36.036 1.00 38.19 90 THR A C 1
ATOM 720 O O . THR A 1 90 ? -18.924 -35.349 -36.763 1.00 38.19 90 THR A O 1
ATOM 723 N N . LYS A 1 91 ? -21.105 -34.876 -36.551 1.00 38.97 91 LYS A N 1
ATOM 724 C CA . LYS A 1 91 ? -21.387 -34.829 -37.997 1.00 38.97 91 LYS A CA 1
ATOM 725 C C . LYS A 1 91 ? -21.441 -33.410 -38.586 1.00 38.97 91 LYS A C 1
ATOM 727 O O . LYS A 1 91 ? -21.418 -33.283 -39.803 1.00 38.97 91 LYS A O 1
ATOM 732 N N . TYR A 1 92 ? -21.471 -32.360 -37.761 1.00 37.09 92 TYR A N 1
ATOM 733 C CA . TYR A 1 92 ? -21.607 -30.971 -38.233 1.00 37.09 92 TYR A CA 1
ATOM 734 C C . TYR A 1 92 ? -20.284 -30.185 -38.333 1.00 37.09 92 TYR A C 1
ATOM 736 O O . TYR A 1 92 ? -20.221 -29.219 -39.089 1.00 37.09 92 TYR A O 1
ATOM 744 N N . ASP A 1 93 ? -19.212 -30.625 -37.665 1.00 37.41 93 ASP A N 1
ATOM 745 C CA . ASP A 1 93 ? -17.930 -29.892 -37.639 1.00 37.41 93 ASP A CA 1
ATOM 746 C C . ASP A 1 93 ? -16.939 -30.271 -38.756 1.00 37.41 93 ASP A C 1
ATOM 748 O O . ASP A 1 93 ? -15.981 -29.541 -39.009 1.00 37.41 93 ASP A O 1
ATOM 752 N N . ASN A 1 94 ? -17.187 -31.353 -39.502 1.00 40.78 94 ASN A N 1
ATOM 753 C CA . ASN A 1 94 ? -16.304 -31.769 -40.602 1.00 40.78 94 ASN A CA 1
ATOM 754 C C . ASN A 1 94 ? -16.599 -31.076 -41.949 1.00 40.78 94 ASN A C 1
ATOM 756 O O . ASN A 1 94 ? -15.748 -31.101 -42.836 1.00 40.78 94 ASN A O 1
ATOM 760 N N . ASP A 1 95 ? -17.735 -30.383 -42.088 1.00 40.59 95 ASP A N 1
ATOM 761 C CA . ASP A 1 95 ? -18.100 -29.667 -43.325 1.00 40.59 95 ASP A CA 1
ATOM 762 C C . ASP A 1 95 ? -17.664 -28.186 -43.339 1.00 40.59 95 ASP A C 1
ATOM 764 O O . ASP A 1 95 ? -17.688 -27.543 -44.392 1.00 40.59 95 ASP A O 1
ATOM 768 N N . LEU A 1 96 ? -17.201 -27.629 -42.208 1.00 37.72 96 LEU A N 1
ATOM 769 C CA . LEU A 1 96 ? -16.738 -26.232 -42.130 1.00 37.72 96 LEU A CA 1
ATOM 770 C C . LEU A 1 96 ? -15.233 -26.037 -42.389 1.00 37.72 96 LEU A C 1
ATOM 772 O O . LEU A 1 96 ? -14.802 -24.911 -42.643 1.00 37.72 96 LEU A O 1
ATOM 776 N N . VAL A 1 97 ? -14.435 -27.109 -42.383 1.00 40.12 97 VAL A N 1
ATOM 777 C CA . VAL A 1 97 ? -12.972 -27.038 -42.579 1.00 40.12 97 VAL A CA 1
ATOM 778 C C . VAL A 1 97 ? -12.562 -27.242 -44.051 1.00 40.12 97 VAL A C 1
ATOM 780 O O . VAL A 1 97 ? -11.449 -26.900 -44.437 1.00 40.12 97 VAL A O 1
ATOM 783 N N . ALA A 1 98 ? -13.477 -27.672 -44.928 1.00 38.00 98 ALA A N 1
ATOM 784 C CA . ALA A 1 98 ? -13.180 -27.985 -46.334 1.00 38.00 98 ALA A CA 1
ATOM 785 C C . ALA A 1 98 ? -13.484 -26.859 -47.355 1.00 38.00 98 ALA A C 1
ATOM 787 O O . ALA A 1 98 ? -13.508 -27.119 -48.556 1.00 38.00 98 ALA A O 1
ATOM 788 N N . LYS A 1 99 ? -13.731 -25.605 -46.929 1.00 35.44 99 LYS A N 1
ATOM 789 C CA . LYS A 1 99 ? -14.170 -24.520 -47.845 1.00 35.44 99 LYS A CA 1
ATOM 790 C C . LYS A 1 99 ? -13.414 -23.186 -47.776 1.00 35.44 99 LYS A C 1
ATOM 792 O O . LYS A 1 99 ? -13.925 -22.170 -48.243 1.00 35.44 99 LYS A O 1
ATOM 797 N N . LYS A 1 100 ? -12.186 -23.158 -47.254 1.00 35.41 100 LYS A N 1
ATOM 798 C CA . LYS A 1 100 ? -11.343 -21.946 -47.268 1.00 35.41 100 LYS A CA 1
ATOM 799 C C . LYS A 1 100 ? -9.916 -22.234 -47.739 1.00 35.41 100 LYS A C 1
ATOM 801 O O . LYS A 1 100 ? -8.967 -22.151 -46.972 1.00 35.41 100 LYS A O 1
ATOM 806 N N . SER A 1 101 ? -9.773 -22.535 -49.026 1.00 37.84 101 SER A N 1
ATOM 807 C CA . SER A 1 101 ? -8.506 -22.370 -49.748 1.00 37.84 101 SER A CA 1
ATOM 808 C C . SER A 1 101 ? -8.779 -22.203 -51.244 1.00 37.84 101 SER A C 1
ATOM 810 O O . SER A 1 101 ? -8.680 -23.154 -52.012 1.00 37.84 101 SER A O 1
ATOM 812 N N . GLU A 1 102 ? -9.139 -20.992 -51.660 1.00 34.91 102 GLU A N 1
ATOM 813 C CA . GLU A 1 102 ? -8.930 -20.556 -53.041 1.00 34.91 102 GLU A CA 1
ATOM 814 C C . GLU A 1 102 ? -8.344 -19.144 -53.012 1.00 34.91 102 GLU A C 1
ATOM 816 O O . GLU A 1 102 ? -9.007 -18.170 -52.653 1.00 34.91 102 GLU A O 1
ATOM 821 N N . ASP A 1 103 ? -7.058 -19.079 -53.346 1.00 37.69 103 ASP A N 1
ATOM 822 C CA . ASP A 1 103 ? -6.320 -17.867 -53.669 1.00 37.69 103 ASP A CA 1
ATOM 823 C C . ASP A 1 103 ? -6.874 -17.214 -54.939 1.00 37.69 103 ASP A C 1
ATOM 825 O O . ASP A 1 103 ? -7.181 -17.904 -55.914 1.00 37.69 103 ASP A O 1
ATOM 829 N N . LYS A 1 104 ? -6.861 -15.876 -54.990 1.00 32.75 104 LYS A N 1
ATOM 830 C CA . LYS A 1 104 ? -6.548 -15.140 -56.225 1.00 32.75 104 LYS A CA 1
ATOM 831 C C . LYS A 1 104 ? -5.948 -13.754 -55.930 1.00 32.75 104 LYS A C 1
ATOM 833 O O . LYS A 1 104 ? -6.307 -13.152 -54.919 1.00 32.75 104 LYS A O 1
ATOM 838 N N . PRO A 1 105 ? -5.032 -13.252 -56.784 1.00 39.81 105 PRO A N 1
ATOM 839 C CA . PRO A 1 105 ? -4.082 -12.206 -56.411 1.00 39.81 105 PRO A CA 1
ATOM 840 C C . PRO A 1 105 ? -4.357 -10.825 -57.047 1.00 39.81 105 PRO A C 1
ATOM 842 O O . PRO A 1 105 ? -4.988 -10.734 -58.094 1.00 39.81 105 PRO A O 1
ATOM 845 N N . ILE A 1 106 ? -3.743 -9.806 -56.423 1.00 31.58 106 ILE A N 1
ATOM 846 C CA . ILE A 1 106 ? -3.305 -8.480 -56.922 1.00 31.58 106 ILE A CA 1
ATOM 847 C C . ILE A 1 106 ? -4.387 -7.490 -57.395 1.00 31.58 106 ILE A C 1
ATOM 849 O O . ILE A 1 106 ? -4.994 -7.676 -58.439 1.00 31.58 106 ILE A O 1
ATOM 853 N N . GLU A 1 107 ? -4.447 -6.324 -56.735 1.00 29.27 107 GLU A N 1
ATOM 854 C CA . GLU A 1 107 ? -4.393 -5.042 -57.453 1.00 29.27 107 GLU A CA 1
ATOM 855 C C . GLU A 1 107 ? -3.794 -3.921 -56.588 1.00 29.27 107 GLU A C 1
ATOM 857 O O . GLU A 1 107 ? -4.263 -3.574 -55.504 1.00 29.27 107 GLU A O 1
ATOM 862 N N . THR A 1 108 ? -2.688 -3.392 -57.097 1.00 34.53 108 THR A N 1
ATOM 863 C CA . THR A 1 108 ? -1.907 -2.261 -56.609 1.00 34.53 108 THR A CA 1
ATOM 864 C C . THR A 1 108 ? -2.598 -0.973 -57.055 1.00 34.53 108 THR A C 1
ATOM 866 O O . THR A 1 108 ? -2.737 -0.750 -58.254 1.00 34.53 108 THR A O 1
ATOM 869 N N . LEU A 1 109 ? -2.982 -0.089 -56.131 1.00 31.72 109 LEU A N 1
ATOM 870 C CA . LEU A 1 109 ? -3.437 1.263 -56.478 1.00 31.72 109 LEU A CA 1
ATOM 871 C C . LEU A 1 109 ? -2.474 2.311 -55.924 1.00 31.72 109 LEU A C 1
ATOM 873 O O . LEU A 1 109 ? -2.542 2.744 -54.776 1.00 31.72 109 LEU A O 1
ATOM 877 N N . SER A 1 110 ? -1.564 2.710 -56.810 1.00 32.09 110 SER A N 1
ATOM 878 C CA . SER A 1 110 ? -0.796 3.946 -56.766 1.00 32.09 110 SER A CA 1
ATOM 879 C C . SER A 1 110 ? -1.728 5.152 -56.932 1.00 32.09 110 SER A C 1
ATOM 881 O O . SER A 1 110 ? -2.344 5.319 -57.984 1.00 32.09 110 SER A O 1
ATOM 883 N N . GLY A 1 111 ? -1.808 6.007 -55.912 1.00 30.86 111 GLY A N 1
ATOM 884 C CA . GLY A 1 111 ? -2.493 7.300 -55.961 1.00 30.86 111 GLY A CA 1
ATOM 885 C C . GLY A 1 111 ? -1.488 8.448 -55.948 1.00 30.86 111 GLY A C 1
ATOM 886 O O . GLY A 1 111 ? -0.877 8.741 -54.927 1.00 30.86 111 GLY A O 1
ATOM 887 N N . THR A 1 112 ? -1.315 9.062 -57.111 1.00 31.30 112 THR A N 1
ATOM 888 C CA . THR A 1 112 ? -0.386 10.141 -57.464 1.00 31.30 112 THR A CA 1
ATOM 889 C C . THR A 1 112 ? -0.584 11.458 -56.706 1.00 31.30 112 THR A C 1
ATOM 891 O O . THR A 1 112 ? -1.699 11.928 -56.490 1.00 31.30 112 THR A O 1
ATOM 894 N N . LEU A 1 113 ? 0.563 12.082 -56.429 1.00 30.77 113 LEU A N 1
ATOM 895 C CA . LEU A 1 113 ? 0.795 13.472 -56.038 1.00 30.77 113 LEU A CA 1
ATOM 896 C C . LEU A 1 113 ? 0.009 14.495 -56.880 1.00 30.77 113 LEU A C 1
ATOM 898 O O . LEU A 1 113 ? -0.012 14.417 -58.108 1.00 30.77 113 LEU A O 1
ATOM 902 N N . LYS A 1 114 ? -0.509 15.538 -56.220 1.00 32.34 114 LYS A N 1
ATOM 903 C CA . LYS A 1 114 ? -0.709 16.860 -56.829 1.00 32.34 114 LYS A CA 1
ATOM 904 C C . LYS A 1 114 ? 0.092 17.902 -56.054 1.00 32.34 114 LYS A C 1
ATOM 906 O O . LYS A 1 114 ? -0.226 18.239 -54.919 1.00 32.34 114 LYS A O 1
ATOM 911 N N . SER A 1 115 ? 1.142 18.365 -56.719 1.00 33.03 115 SER A N 1
ATOM 912 C CA . SER A 1 115 ? 1.939 19.556 -56.449 1.00 33.03 115 SER A CA 1
ATOM 913 C C . SER A 1 115 ? 1.099 20.827 -56.569 1.00 33.03 115 SER A C 1
ATOM 915 O O . SER A 1 115 ? 0.354 20.950 -57.538 1.00 33.03 115 SER A O 1
ATOM 917 N N . ASN A 1 116 ? 1.293 21.788 -55.668 1.00 30.00 116 ASN A N 1
ATOM 918 C CA . ASN A 1 116 ? 1.027 23.203 -55.921 1.00 30.00 116 ASN A CA 1
ATOM 919 C C . ASN A 1 116 ? 2.041 24.040 -55.127 1.00 30.00 116 ASN A C 1
ATOM 921 O O . ASN A 1 116 ? 1.985 24.073 -53.905 1.00 30.00 116 ASN A O 1
ATOM 925 N N . ASP A 1 117 ? 2.914 24.718 -55.862 1.00 33.94 117 ASP A N 1
ATOM 926 C CA . ASP A 1 117 ? 3.740 25.875 -55.490 1.00 33.94 117 ASP A CA 1
ATOM 927 C C . ASP A 1 117 ? 3.690 26.832 -56.705 1.00 33.94 117 ASP A C 1
ATOM 929 O O . ASP A 1 117 ? 3.386 26.363 -57.809 1.00 33.94 117 ASP A O 1
ATOM 933 N N . PRO A 1 118 ? 4.112 28.110 -56.631 1.00 51.31 118 PRO A N 1
ATOM 934 C CA . PRO A 1 118 ? 4.116 29.061 -55.514 1.00 51.31 118 PRO A CA 1
ATOM 935 C C . PRO A 1 118 ? 3.471 30.416 -55.923 1.00 51.31 118 PRO A C 1
ATOM 937 O O . PRO A 1 118 ? 3.268 30.692 -57.105 1.00 51.31 118 PRO A O 1
ATOM 940 N N . VAL A 1 119 ? 3.213 31.324 -54.971 1.00 37.19 119 VAL A N 1
ATOM 941 C CA . VAL A 1 119 ? 2.982 32.753 -55.284 1.00 37.19 119 VAL A CA 1
ATOM 942 C C . VAL A 1 119 ? 3.817 33.642 -54.363 1.00 37.19 119 VAL A C 1
ATOM 944 O O . VAL A 1 119 ? 3.740 33.565 -53.139 1.00 37.19 119 VAL A O 1
ATOM 947 N N . GLU A 1 120 ? 4.631 34.481 -55.000 1.00 34.41 120 GLU A N 1
ATOM 948 C CA . GLU A 1 120 ? 5.535 35.473 -54.427 1.00 34.41 120 GLU A CA 1
ATOM 949 C C . GLU A 1 120 ? 4.846 36.812 -54.081 1.00 34.41 120 GLU A C 1
ATOM 951 O O . GLU A 1 120 ? 4.010 37.309 -54.828 1.00 34.41 120 GLU A O 1
ATOM 956 N N . LYS A 1 121 ? 5.389 37.435 -53.020 1.00 37.75 121 LYS A N 1
ATOM 957 C CA . LYS A 1 121 ? 5.664 38.874 -52.788 1.00 37.75 121 LYS A CA 1
ATOM 958 C C . LYS A 1 121 ? 4.526 39.893 -52.611 1.00 37.75 121 LYS A C 1
ATOM 960 O O . LYS A 1 121 ? 3.773 40.225 -53.515 1.00 37.75 121 LYS A O 1
ATOM 965 N N . THR A 1 122 ? 4.589 40.571 -51.461 1.00 33.75 122 THR A N 1
ATOM 966 C CA . THR A 1 122 ? 4.895 42.012 -51.204 1.00 33.75 122 THR A CA 1
ATOM 967 C C . THR A 1 122 ? 4.444 42.279 -49.750 1.00 33.75 122 THR A C 1
ATOM 969 O O . THR A 1 122 ? 3.451 41.717 -49.321 1.00 33.75 122 THR A O 1
ATOM 972 N N . GLY A 1 123 ? 5.085 42.996 -48.827 1.00 33.12 123 GLY A N 1
ATOM 973 C CA . GLY A 1 123 ? 6.049 44.089 -48.823 1.00 33.12 123 GLY A CA 1
ATOM 974 C C . GLY A 1 123 ? 5.496 45.161 -47.862 1.00 33.12 123 GLY A C 1
ATOM 975 O O . GLY A 1 123 ? 4.428 45.684 -48.157 1.00 33.12 123 GLY A O 1
ATOM 976 N N . LYS A 1 124 ? 6.182 45.465 -46.739 1.00 32.31 124 LYS A N 1
ATOM 977 C CA . LYS A 1 124 ? 6.333 46.798 -46.080 1.00 32.31 124 LYS A CA 1
ATOM 978 C C . LYS A 1 124 ? 6.639 46.729 -44.567 1.00 32.31 124 LYS A C 1
ATOM 980 O O . LYS A 1 124 ? 5.910 46.134 -43.785 1.00 32.31 124 LYS A O 1
ATOM 985 N N . SER A 1 125 ? 7.721 47.428 -44.214 1.00 33.50 125 SER A N 1
ATOM 986 C CA . SER A 1 125 ? 8.131 47.956 -42.896 1.00 33.50 125 SER A CA 1
ATOM 987 C C . SER A 1 125 ? 7.197 49.109 -42.454 1.00 33.50 125 SER A C 1
ATOM 989 O O . SER A 1 125 ? 6.556 49.685 -43.342 1.00 33.50 125 SER A O 1
ATOM 991 N N . PRO A 1 126 ? 7.080 49.476 -41.151 1.00 47.78 126 PRO A N 1
ATOM 992 C CA . PRO A 1 126 ? 7.927 50.571 -40.631 1.00 47.78 126 PRO A CA 1
ATOM 993 C C . PRO A 1 126 ? 8.266 50.574 -39.107 1.00 47.78 126 PRO A C 1
ATOM 995 O O . PRO A 1 126 ? 7.427 50.320 -38.248 1.00 47.78 126 PRO A O 1
ATOM 998 N N . THR A 1 127 ? 9.515 50.977 -38.828 1.00 32.84 127 THR A N 1
ATOM 999 C CA . THR A 1 127 ? 10.022 51.947 -37.815 1.00 32.84 127 THR A CA 1
ATOM 1000 C C . THR A 1 127 ? 9.719 51.836 -36.307 1.00 32.84 127 THR A C 1
ATOM 1002 O O . THR A 1 127 ? 8.606 52.079 -35.847 1.00 32.84 127 THR A O 1
ATOM 1005 N N . ASP A 1 128 ? 10.810 51.662 -35.550 1.00 33.31 128 ASP A N 1
ATOM 1006 C CA . ASP A 1 128 ? 11.344 52.523 -34.474 1.00 33.31 128 ASP A CA 1
ATOM 1007 C C . ASP A 1 128 ? 10.393 53.336 -33.574 1.00 33.31 128 ASP A C 1
ATOM 1009 O O . ASP A 1 128 ? 9.830 54.351 -33.982 1.00 33.31 128 ASP A O 1
ATOM 1013 N N . LYS A 1 129 ? 10.419 53.027 -32.266 1.00 35.38 129 LYS A N 1
ATOM 1014 C CA . LYS A 1 129 ? 10.222 54.016 -31.191 1.00 35.38 129 LYS A CA 1
ATOM 1015 C C . LYS A 1 129 ? 11.212 53.801 -30.042 1.00 35.38 129 LYS A C 1
ATOM 1017 O O . LYS A 1 129 ? 11.097 52.864 -29.258 1.00 35.38 129 LYS A O 1
ATOM 1022 N N . LYS A 1 130 ? 12.162 54.735 -29.945 1.00 34.62 130 LYS A N 1
ATOM 1023 C CA . LYS A 1 130 ? 12.981 55.032 -28.762 1.00 34.62 130 LYS A CA 1
ATOM 1024 C C . LYS A 1 130 ? 12.099 55.635 -27.662 1.00 34.62 130 LYS A C 1
ATOM 1026 O O . LYS A 1 130 ? 11.320 56.538 -27.949 1.00 34.62 130 LYS A O 1
ATOM 1031 N N . PHE A 1 131 ? 12.307 55.225 -26.413 1.00 32.09 131 PHE A N 1
ATOM 1032 C CA . PHE A 1 131 ? 11.941 56.015 -25.236 1.00 32.09 131 PHE A CA 1
ATOM 1033 C C . PHE A 1 131 ? 13.180 56.214 -24.364 1.00 32.09 131 PHE A C 1
ATOM 1035 O O . PHE A 1 131 ? 13.775 55.259 -23.872 1.00 32.09 131 PHE A O 1
ATOM 1042 N N . ALA A 1 132 ? 13.549 57.479 -24.197 1.00 32.62 132 ALA A N 1
ATOM 1043 C CA . ALA A 1 132 ? 14.442 57.977 -23.168 1.00 32.62 132 ALA A CA 1
ATOM 1044 C C . ALA A 1 132 ? 13.685 59.085 -22.427 1.00 32.62 132 ALA A C 1
ATOM 1046 O O . ALA A 1 132 ? 13.140 59.971 -23.082 1.00 32.62 132 ALA A O 1
ATOM 1047 N N . SER A 1 133 ? 13.666 59.044 -21.095 1.00 32.00 133 SER A N 1
ATOM 1048 C CA . SER A 1 133 ? 13.515 60.235 -20.247 1.00 32.00 133 SER A CA 1
ATOM 1049 C C . SER A 1 133 ? 13.860 59.871 -18.797 1.00 32.00 133 SER A C 1
ATOM 1051 O O . SER A 1 133 ? 13.225 58.994 -18.218 1.00 32.00 133 SER A O 1
ATOM 1053 N N . THR A 1 134 ? 15.010 60.319 -18.295 1.00 31.72 134 THR A N 1
ATOM 1054 C CA . THR A 1 134 ? 15.186 61.496 -17.414 1.00 31.72 134 THR A CA 1
ATOM 1055 C C . THR A 1 134 ? 14.864 61.192 -15.946 1.00 31.72 134 THR A C 1
ATOM 1057 O O . THR A 1 134 ? 13.706 61.114 -15.555 1.00 31.72 134 THR A O 1
ATOM 1060 N N . ILE A 1 135 ? 15.913 61.070 -15.126 1.00 31.75 135 ILE A N 1
ATOM 1061 C CA . ILE A 1 135 ? 15.847 61.141 -13.661 1.00 31.75 135 ILE A CA 1
ATOM 1062 C C . ILE A 1 135 ? 16.562 62.434 -13.259 1.00 31.75 135 ILE A C 1
ATOM 1064 O O . ILE A 1 135 ? 17.720 62.627 -13.622 1.00 31.75 135 ILE A O 1
ATOM 1068 N N . SER A 1 136 ? 15.869 63.296 -12.516 1.00 28.61 136 SER A N 1
ATOM 1069 C CA . SER A 1 136 ? 16.448 64.414 -11.761 1.00 28.61 136 SER A CA 1
ATOM 1070 C C . SER A 1 136 ? 16.113 64.219 -10.275 1.00 28.61 136 SER A C 1
ATOM 1072 O O . SER A 1 136 ? 15.032 63.696 -9.986 1.00 28.61 136 SER A O 1
ATOM 1074 N N . PRO A 1 137 ? 17.007 64.585 -9.337 1.00 48.44 137 PRO A N 1
ATOM 1075 C CA . PRO A 1 137 ? 16.843 64.311 -7.915 1.00 48.44 137 PRO A CA 1
ATOM 1076 C C . PRO A 1 137 ? 16.278 65.514 -7.138 1.00 48.44 137 PRO A C 1
ATOM 1078 O O . PRO A 1 137 ? 16.114 66.596 -7.689 1.00 48.44 137 PRO A O 1
ATOM 1081 N N . GLU A 1 138 ? 16.092 65.275 -5.835 1.00 32.19 138 GLU A N 1
ATOM 1082 C CA . GLU A 1 138 ? 15.833 66.208 -4.722 1.00 32.19 138 GLU A CA 1
ATOM 1083 C C . GLU A 1 138 ? 14.382 66.320 -4.245 1.00 32.19 138 GLU A C 1
ATOM 1085 O O . GLU A 1 138 ? 13.547 66.960 -4.868 1.00 32.19 138 GLU A O 1
ATOM 1090 N N . THR A 1 139 ? 14.117 65.824 -3.029 1.00 33.44 139 THR A N 1
ATOM 1091 C CA . THR A 1 139 ? 13.816 66.722 -1.896 1.00 33.44 139 THR A CA 1
ATOM 1092 C C . THR A 1 139 ? 14.101 66.020 -0.561 1.00 33.44 139 THR A C 1
ATOM 1094 O O . THR A 1 139 ? 13.582 64.941 -0.278 1.00 33.44 139 THR A O 1
ATOM 1097 N N . ARG A 1 140 ? 14.945 66.643 0.272 1.00 35.41 140 ARG A N 1
ATOM 1098 C CA . ARG A 1 140 ? 15.100 66.350 1.705 1.00 35.41 140 ARG A CA 1
ATOM 1099 C C . ARG A 1 140 ? 13.980 67.053 2.472 1.00 35.41 140 ARG A C 1
ATOM 1101 O O . ARG A 1 140 ? 13.785 68.249 2.288 1.00 35.41 140 ARG A O 1
ATOM 1108 N N . GLY A 1 141 ? 13.331 66.337 3.384 1.00 31.38 141 GLY A N 1
ATOM 1109 C CA . GLY A 1 141 ? 12.423 66.897 4.382 1.00 31.38 141 GLY A CA 1
ATOM 1110 C C . GLY A 1 141 ? 12.540 66.125 5.694 1.00 31.38 141 GLY A C 1
ATOM 1111 O O . GLY A 1 141 ? 12.188 64.953 5.770 1.00 31.38 141 GLY A O 1
ATOM 1112 N N . THR A 1 142 ? 13.093 66.782 6.706 1.00 37.59 142 THR A N 1
ATOM 1113 C CA . THR A 1 142 ? 13.088 66.409 8.129 1.00 37.59 142 THR A CA 1
ATOM 1114 C C . THR A 1 142 ? 11.676 66.481 8.725 1.00 37.59 142 THR A C 1
ATOM 1116 O O . THR A 1 142 ? 10.938 67.377 8.328 1.00 37.59 142 THR A O 1
ATOM 1119 N N . VAL A 1 143 ? 11.345 65.631 9.717 1.00 32.16 143 VAL A N 1
ATOM 1120 C CA . VAL A 1 143 ? 10.776 65.997 11.047 1.00 32.16 143 VAL A CA 1
ATOM 1121 C C . VAL A 1 143 ? 10.320 64.756 11.861 1.00 32.16 143 VAL A C 1
ATOM 1123 O O . VAL A 1 143 ? 9.529 63.943 11.403 1.00 32.16 143 VAL A O 1
ATOM 1126 N N . ASN A 1 144 ? 10.867 64.681 13.084 1.00 31.52 144 ASN A N 1
ATOM 1127 C CA . ASN A 1 144 ? 10.405 64.194 14.403 1.00 31.52 144 ASN A CA 1
ATOM 1128 C C . ASN A 1 144 ? 9.632 62.876 14.657 1.00 31.52 144 ASN A C 1
ATOM 1130 O O . ASN A 1 144 ? 8.485 62.694 14.273 1.00 31.52 144 ASN A O 1
ATOM 1134 N N . GLN A 1 145 ? 10.269 62.069 15.526 1.00 39.44 145 GLN A N 1
ATOM 1135 C CA . GLN A 1 145 ? 9.791 61.483 16.798 1.00 39.44 145 GLN A CA 1
ATOM 1136 C C . GLN A 1 145 ? 8.283 61.223 16.993 1.00 39.44 145 GLN A C 1
ATOM 1138 O O . GLN A 1 145 ? 7.547 62.167 17.265 1.00 39.44 145 GLN A O 1
ATOM 1143 N N . HIS A 1 146 ? 7.890 59.946 17.123 1.00 34.44 146 HIS A N 1
ATOM 1144 C CA . HIS A 1 146 ? 7.286 59.353 18.339 1.00 34.44 146 HIS A CA 1
ATOM 1145 C C . HIS A 1 146 ? 6.874 57.877 18.118 1.00 34.44 146 HIS A C 1
ATOM 1147 O O . HIS A 1 146 ? 6.500 57.499 17.015 1.00 34.44 146 HIS A O 1
ATOM 1153 N N . LEU A 1 147 ? 6.866 57.111 19.223 1.00 33.91 147 LEU A N 1
ATOM 1154 C CA . LEU A 1 147 ? 6.217 55.806 19.479 1.00 33.91 147 LEU A CA 1
ATOM 1155 C C . LEU A 1 147 ? 6.990 54.497 19.213 1.00 33.91 147 LEU A C 1
ATOM 1157 O O . LEU A 1 147 ? 7.236 54.090 18.086 1.00 33.91 147 LEU A O 1
ATOM 1161 N N . GLY A 1 148 ? 7.185 53.762 20.316 1.00 33.47 148 GLY A N 1
ATOM 1162 C CA . GLY A 1 148 ? 6.517 52.469 20.499 1.00 33.47 148 GLY A CA 1
ATOM 1163 C C . GLY A 1 148 ? 7.264 51.236 20.001 1.00 33.47 148 GLY A C 1
ATOM 1164 O O . GLY A 1 148 ? 7.275 50.918 18.819 1.00 33.47 148 GLY A O 1
ATOM 1165 N N . THR A 1 149 ? 7.803 50.466 20.942 1.00 46.34 149 THR A N 1
ATOM 1166 C CA . THR A 1 149 ? 8.301 49.104 20.737 1.00 46.34 149 THR A CA 1
ATOM 1167 C C . THR A 1 149 ? 7.173 48.168 20.284 1.00 46.34 149 THR A C 1
ATOM 1169 O O . THR A 1 149 ? 6.430 47.643 21.113 1.00 46.34 149 THR A O 1
ATOM 1172 N N . ALA A 1 150 ? 7.065 47.922 18.979 1.00 40.75 150 ALA A N 1
ATOM 1173 C CA . ALA A 1 150 ? 6.325 46.798 18.417 1.00 40.75 150 ALA A CA 1
ATOM 1174 C C . ALA A 1 150 ? 7.314 45.891 17.676 1.00 40.75 150 ALA A C 1
ATOM 1176 O O . ALA A 1 150 ? 8.042 46.334 16.787 1.00 40.75 150 ALA A O 1
ATOM 1177 N N . ALA A 1 151 ? 7.379 44.624 18.088 1.00 39.16 151 ALA A N 1
ATOM 1178 C CA . ALA A 1 151 ? 8.193 43.612 17.430 1.00 39.16 151 ALA A CA 1
ATOM 1179 C C . ALA A 1 151 ? 7.783 43.493 15.948 1.00 39.16 151 ALA A C 1
ATOM 1181 O O . ALA A 1 151 ? 6.583 43.482 15.666 1.00 39.16 151 ALA A O 1
ATOM 1182 N N . PRO A 1 152 ? 8.734 43.389 15.001 1.00 43.16 152 PRO A N 1
ATOM 1183 C CA . PRO A 1 152 ? 8.394 43.262 13.596 1.00 43.16 152 PRO A CA 1
ATOM 1184 C C . PRO A 1 152 ? 7.653 41.945 13.371 1.00 43.16 152 PRO A C 1
ATOM 1186 O O . PRO A 1 152 ? 8.199 40.854 13.568 1.00 43.16 152 PRO A O 1
ATOM 1189 N N . ASP A 1 153 ? 6.398 42.086 12.955 1.00 45.09 153 ASP A N 1
ATOM 1190 C CA . ASP A 1 153 ? 5.573 41.033 12.394 1.00 45.09 153 ASP A CA 1
ATOM 1191 C C . ASP A 1 153 ? 6.358 40.396 11.241 1.00 45.09 153 ASP A C 1
ATOM 1193 O O . ASP A 1 153 ? 6.568 40.996 10.181 1.00 45.09 153 ASP A O 1
ATOM 1197 N N . ARG A 1 154 ? 6.910 39.201 11.484 1.00 44.88 154 ARG A N 1
ATOM 1198 C CA . ARG A 1 154 ? 7.585 38.411 10.453 1.00 44.88 154 ARG A CA 1
ATOM 1199 C C . ARG A 1 154 ? 6.499 37.915 9.516 1.00 44.88 154 ARG A C 1
ATOM 1201 O O . ARG A 1 154 ? 6.016 36.793 9.668 1.00 44.88 154 ARG A O 1
ATOM 1208 N N . GLY A 1 155 ? 6.131 38.773 8.567 1.00 37.44 155 GLY A N 1
ATOM 1209 C CA . GLY A 1 155 ? 5.195 38.481 7.500 1.00 37.44 155 GLY A CA 1
ATOM 1210 C C . GLY A 1 155 ? 5.533 37.129 6.891 1.00 37.44 155 GLY A C 1
ATOM 1211 O O . GLY A 1 155 ? 6.519 36.976 6.168 1.00 37.44 155 GLY A O 1
ATOM 1212 N N . ARG A 1 156 ? 4.719 36.120 7.216 1.00 44.94 156 ARG A N 1
ATOM 1213 C CA . ARG A 1 156 ? 4.706 34.856 6.491 1.00 44.94 156 ARG A CA 1
ATOM 1214 C C . ARG A 1 156 ? 4.229 35.201 5.091 1.00 44.94 156 ARG A C 1
ATOM 1216 O O . ARG A 1 156 ? 3.026 35.266 4.856 1.00 44.94 156 ARG A O 1
ATOM 1223 N N . ALA A 1 157 ? 5.166 35.454 4.180 1.00 45.38 157 ALA A N 1
ATOM 1224 C CA . ALA A 1 157 ? 4.878 35.476 2.758 1.00 45.38 157 ALA A CA 1
ATOM 1225 C C . ALA A 1 157 ? 4.153 34.164 2.445 1.00 45.38 157 ALA A C 1
ATOM 1227 O O . ALA A 1 157 ? 4.735 33.082 2.556 1.00 45.38 157 ALA A O 1
ATOM 1228 N N . ALA A 1 158 ? 2.849 34.254 2.182 1.00 46.91 158 ALA A N 1
ATOM 1229 C CA . ALA A 1 158 ? 2.040 33.098 1.861 1.00 46.91 158 ALA A CA 1
ATOM 1230 C C . ALA A 1 158 ? 2.666 32.452 0.624 1.00 46.91 158 ALA A C 1
ATOM 1232 O O . ALA A 1 158 ? 2.669 33.045 -0.455 1.00 46.91 158 ALA A O 1
ATOM 1233 N N . LEU A 1 159 ? 3.260 31.269 0.802 1.00 44.34 159 LEU A N 1
ATOM 1234 C CA . LEU A 1 159 ? 3.806 30.474 -0.289 1.00 44.34 159 LEU A CA 1
ATOM 1235 C C . LEU A 1 159 ? 2.683 30.261 -1.303 1.00 44.34 159 LEU A C 1
ATOM 1237 O O . LEU A 1 159 ? 1.729 29.520 -1.055 1.00 44.34 159 LEU A O 1
ATOM 1241 N N . ARG A 1 160 ? 2.774 30.963 -2.435 1.00 47.97 160 ARG A N 1
ATOM 1242 C CA . ARG A 1 160 ? 1.826 30.837 -3.535 1.00 47.97 160 ARG A CA 1
ATOM 1243 C C . ARG A 1 160 ? 2.112 29.507 -4.219 1.00 47.97 160 ARG A C 1
ATOM 1245 O O . ARG A 1 160 ? 2.937 29.430 -5.122 1.00 47.97 160 ARG A O 1
ATOM 1252 N N . ILE A 1 161 ? 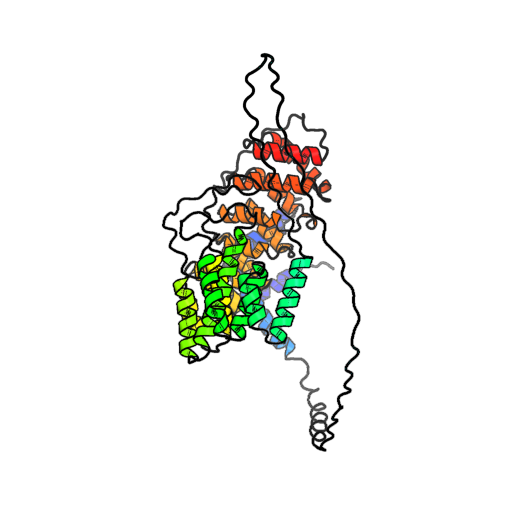1.450 28.451 -3.753 1.00 53.59 161 ILE A N 1
ATOM 1253 C CA . ILE A 1 161 ? 1.421 27.165 -4.447 1.00 53.59 161 ILE A CA 1
ATOM 1254 C C . ILE A 1 161 ? 0.730 27.428 -5.783 1.00 53.59 161 ILE A C 1
ATOM 1256 O O . ILE A 1 161 ? -0.480 27.648 -5.826 1.00 53.59 161 ILE A O 1
ATOM 1260 N N . VAL A 1 162 ? 1.503 27.471 -6.867 1.00 63.25 162 VAL A N 1
ATOM 1261 C CA . VAL A 1 162 ? 0.944 27.580 -8.214 1.00 63.25 162 VAL A CA 1
ATOM 1262 C C . VAL A 1 162 ? 0.190 26.274 -8.488 1.00 63.25 162 VAL A C 1
ATOM 1264 O O . VAL A 1 162 ? 0.798 25.202 -8.410 1.00 63.25 162 VAL A O 1
ATOM 1267 N N . PRO A 1 163 ? -1.131 26.318 -8.744 1.00 66.81 163 PRO A N 1
ATOM 1268 C CA . PRO A 1 163 ? -1.893 25.125 -9.069 1.00 66.81 163 PRO A CA 1
ATOM 1269 C C . PRO A 1 163 ? -1.300 24.459 -10.306 1.00 66.81 163 PRO A C 1
ATOM 1271 O O . PRO A 1 163 ? -0.958 25.118 -11.284 1.00 66.81 163 PRO A O 1
ATOM 1274 N N . MET A 1 164 ? -1.171 23.139 -10.248 1.00 69.88 164 MET A N 1
ATOM 1275 C CA . MET A 1 164 ? -0.675 22.352 -11.365 1.00 69.88 164 MET A CA 1
ATOM 1276 C C . MET A 1 164 ? -1.673 22.429 -12.522 1.00 69.88 164 MET A C 1
ATOM 1278 O O . MET A 1 164 ? -2.816 21.988 -12.383 1.00 69.88 164 MET A O 1
ATOM 1282 N N . ASP A 1 165 ? -1.225 22.960 -13.654 1.00 85.06 165 ASP A N 1
ATOM 1283 C CA . ASP A 1 165 ? -2.016 23.026 -14.876 1.00 85.06 165 ASP A CA 1
ATOM 1284 C C . ASP A 1 165 ? -2.124 21.623 -15.497 1.00 85.06 165 ASP A C 1
ATOM 1286 O O . ASP A 1 165 ? -1.206 21.112 -16.149 1.00 85.06 165 ASP A O 1
ATOM 1290 N N . ARG A 1 166 ? -3.246 20.950 -15.214 1.00 84.75 166 ARG A N 1
ATOM 1291 C CA . ARG A 1 166 ? -3.531 19.603 -15.725 1.00 84.75 166 ARG A CA 1
ATOM 1292 C C . ARG A 1 166 ? -3.700 19.583 -17.237 1.00 84.75 166 ARG A C 1
ATOM 1294 O O . ARG A 1 166 ? -3.337 18.581 -17.846 1.00 84.75 166 ARG A O 1
ATOM 1301 N N . GLU A 1 167 ? -4.223 20.652 -17.826 1.00 88.69 167 GLU A N 1
ATOM 1302 C CA . GLU A 1 167 ? -4.395 20.741 -19.274 1.00 88.69 167 GLU A CA 1
ATOM 1303 C C . GLU A 1 167 ? -3.033 20.809 -19.943 1.00 88.69 167 GLU A C 1
ATOM 1305 O O . GLU A 1 167 ? -2.739 19.979 -20.802 1.00 88.69 167 GLU A O 1
ATOM 1310 N N . ARG A 1 168 ? -2.146 21.679 -19.449 1.00 88.50 168 ARG A N 1
ATOM 1311 C CA . ARG A 1 168 ? -0.763 21.739 -19.924 1.00 88.50 168 ARG A CA 1
ATOM 1312 C C . ARG A 1 168 ? -0.046 20.395 -19.805 1.00 88.50 168 ARG A C 1
ATOM 1314 O O . ARG A 1 168 ? 0.615 19.976 -20.751 1.00 88.50 168 ARG A O 1
ATOM 1321 N N . MET A 1 169 ? -0.187 19.689 -18.678 1.00 83.19 169 MET A N 1
ATOM 1322 C CA . MET A 1 169 ? 0.394 18.346 -18.535 1.00 83.19 169 MET A CA 1
ATOM 1323 C C . MET A 1 169 ? -0.147 17.359 -19.573 1.00 83.19 169 MET A C 1
ATOM 1325 O O . MET A 1 169 ? 0.631 16.602 -20.144 1.00 83.19 169 MET A O 1
ATOM 1329 N N . ASN A 1 170 ? -1.458 17.355 -19.817 1.00 86.69 170 ASN A N 1
ATOM 1330 C CA . ASN A 1 170 ? -2.076 16.448 -20.781 1.00 86.69 170 ASN A CA 1
ATOM 1331 C C . ASN A 1 170 ? -1.659 16.776 -22.222 1.00 86.69 170 ASN A C 1
ATOM 1333 O O . ASN A 1 170 ? -1.425 15.859 -23.008 1.00 86.69 170 ASN A O 1
ATOM 1337 N N . VAL A 1 171 ? -1.523 18.064 -22.554 1.00 91.94 171 VAL A N 1
ATOM 1338 C CA . VAL A 1 171 ? -1.025 18.532 -23.855 1.00 91.94 171 VAL A CA 1
ATOM 1339 C C . VAL A 1 171 ? 0.426 18.101 -24.064 1.00 91.94 171 VAL A C 1
ATOM 1341 O O . VAL A 1 171 ? 0.740 17.506 -25.093 1.00 91.94 171 VAL A O 1
ATOM 1344 N N . GLU A 1 172 ? 1.305 18.329 -23.084 1.00 90.81 172 GLU A N 1
ATOM 1345 C CA . GLU A 1 172 ? 2.708 17.908 -23.181 1.00 90.81 172 GLU A CA 1
ATOM 1346 C C . GLU A 1 172 ? 2.832 16.371 -23.250 1.00 90.81 172 GLU A C 1
ATOM 1348 O O . GLU A 1 172 ? 3.585 15.858 -24.075 1.00 90.81 172 GLU A O 1
ATOM 1353 N N . ALA A 1 173 ? 2.041 15.621 -22.475 1.00 89.56 173 ALA A N 1
ATOM 1354 C CA . ALA A 1 173 ? 2.017 14.157 -22.542 1.00 89.56 173 ALA A CA 1
ATOM 1355 C C . ALA A 1 173 ? 1.538 13.634 -23.907 1.00 89.56 173 ALA A C 1
ATOM 1357 O O . ALA A 1 173 ? 2.079 12.654 -24.418 1.00 89.56 173 ALA A O 1
ATOM 1358 N N . LYS A 1 174 ? 0.541 14.286 -24.522 1.00 94.06 174 LYS A N 1
ATOM 1359 C CA . LYS A 1 174 ? 0.091 13.959 -25.881 1.00 94.06 174 LYS A CA 1
ATOM 1360 C C . LYS A 1 174 ? 1.208 14.203 -26.898 1.00 94.06 174 LYS A C 1
ATOM 1362 O O . LYS A 1 174 ? 1.487 13.314 -27.696 1.00 94.06 174 LYS A O 1
ATOM 1367 N N . LYS A 1 175 ? 1.891 15.348 -26.807 1.00 96.12 175 LYS A N 1
ATOM 1368 C CA . LYS A 1 175 ? 3.015 15.696 -27.686 1.00 96.12 175 LYS A CA 1
ATOM 1369 C C . LYS A 1 175 ? 4.144 14.663 -27.616 1.00 96.12 175 LYS A C 1
ATOM 1371 O O . LYS A 1 175 ? 4.711 14.314 -28.640 1.00 96.12 175 LYS A O 1
ATOM 1376 N N . ILE A 1 176 ? 4.455 14.139 -26.429 1.00 95.12 176 ILE A N 1
ATOM 1377 C CA . ILE A 1 176 ? 5.471 13.082 -26.261 1.00 95.12 176 ILE A CA 1
ATOM 1378 C C . ILE A 1 176 ? 5.086 11.811 -27.008 1.00 95.12 176 ILE A C 1
ATOM 1380 O O . ILE A 1 176 ? 5.932 11.229 -27.677 1.00 95.12 176 ILE A O 1
ATOM 1384 N N . ARG A 1 177 ? 3.813 11.404 -26.944 1.00 94.00 177 ARG A N 1
ATOM 1385 C CA . ARG A 1 177 ? 3.328 10.244 -27.707 1.00 94.00 177 ARG A CA 1
ATOM 1386 C C . ARG A 1 177 ? 3.391 10.489 -29.209 1.00 94.00 177 ARG A C 1
ATOM 1388 O O . ARG A 1 177 ? 3.741 9.576 -29.941 1.00 94.00 177 ARG A O 1
ATOM 1395 N N . GLU A 1 178 ? 3.065 11.700 -29.658 1.00 97.06 178 GLU A N 1
ATOM 1396 C CA . GLU A 1 178 ? 3.170 12.091 -31.069 1.00 97.06 178 GLU A CA 1
ATOM 1397 C C . GLU A 1 178 ? 4.635 12.045 -31.543 1.00 97.06 178 GLU A C 1
ATOM 1399 O O . GLU A 1 178 ? 4.908 11.430 -32.569 1.00 97.06 178 GLU A O 1
ATOM 1404 N N . MET A 1 179 ? 5.580 12.588 -30.761 1.00 97.75 179 MET A N 1
ATOM 1405 C CA . MET A 1 179 ? 7.024 12.496 -31.035 1.00 97.75 179 MET A CA 1
ATOM 1406 C C . MET A 1 179 ? 7.505 11.039 -31.062 1.00 97.75 179 MET A C 1
ATOM 1408 O O . MET A 1 179 ? 8.193 10.634 -31.994 1.00 97.75 179 MET A O 1
ATOM 1412 N N . ALA A 1 180 ? 7.092 10.223 -30.089 1.00 95.12 180 ALA A N 1
ATOM 1413 C CA . ALA A 1 180 ? 7.440 8.805 -30.045 1.00 95.12 180 ALA A CA 1
ATOM 1414 C C . ALA A 1 180 ? 6.875 8.024 -31.244 1.00 95.12 180 ALA A C 1
ATOM 1416 O O . ALA A 1 180 ? 7.571 7.181 -31.800 1.00 95.12 180 ALA A O 1
ATOM 1417 N N . ALA A 1 181 ? 5.648 8.328 -31.678 1.00 96.12 181 ALA A N 1
ATOM 1418 C CA . ALA A 1 181 ? 5.001 7.655 -32.804 1.00 96.12 181 ALA A CA 1
ATOM 1419 C C . ALA A 1 181 ? 5.709 7.905 -34.145 1.00 96.12 181 ALA A C 1
ATOM 1421 O O . ALA A 1 181 ? 5.686 7.034 -35.010 1.00 96.12 181 ALA A O 1
ATOM 1422 N N . VAL A 1 182 ? 6.339 9.071 -34.316 1.00 97.31 182 VAL A N 1
ATOM 1423 C CA . VAL A 1 182 ? 7.106 9.410 -35.530 1.00 97.31 182 VAL A CA 1
ATOM 1424 C C . VAL A 1 182 ? 8.612 9.163 -35.387 1.00 97.31 182 VAL A C 1
ATOM 1426 O O . VAL A 1 182 ? 9.357 9.434 -36.324 1.00 97.31 182 VAL A O 1
ATOM 1429 N N . GLY A 1 183 ? 9.075 8.664 -34.235 1.00 95.75 183 GLY A N 1
ATOM 1430 C CA . GLY A 1 183 ? 10.499 8.442 -33.969 1.00 95.75 183 GLY A CA 1
ATOM 1431 C C . GLY A 1 183 ? 11.321 9.729 -33.813 1.00 95.75 183 GLY A C 1
ATOM 1432 O O . GLY A 1 183 ? 12.507 9.735 -34.135 1.00 95.75 183 GLY A O 1
ATOM 1433 N N . ASP A 1 184 ? 10.721 10.822 -33.331 1.00 97.69 184 ASP A N 1
ATOM 1434 C CA . ASP A 1 184 ? 11.406 12.100 -33.085 1.00 97.69 184 ASP A CA 1
ATOM 1435 C C . ASP A 1 184 ? 12.279 12.034 -31.818 1.00 97.69 184 ASP A C 1
ATOM 1437 O O . ASP A 1 184 ? 11.902 12.470 -30.726 1.00 97.69 184 ASP A O 1
ATOM 1441 N N . ILE A 1 185 ? 13.465 11.440 -31.969 1.00 97.38 185 ILE A N 1
ATOM 1442 C CA . ILE A 1 185 ? 14.422 11.244 -30.873 1.00 97.38 185 ILE A CA 1
ATOM 1443 C C . ILE A 1 185 ? 14.936 12.577 -30.340 1.00 97.38 185 ILE A C 1
ATOM 1445 O O . ILE A 1 185 ? 15.013 12.754 -29.125 1.00 97.38 185 ILE A O 1
ATOM 1449 N N . ASP A 1 186 ? 15.237 13.534 -31.216 1.00 97.62 186 ASP A N 1
ATOM 1450 C CA . ASP A 1 186 ? 15.773 14.831 -30.804 1.00 97.62 186 ASP A CA 1
ATOM 1451 C C . ASP A 1 186 ? 14.724 15.627 -30.010 1.00 97.62 186 ASP A C 1
ATOM 1453 O O . ASP A 1 186 ? 15.047 16.228 -28.982 1.00 97.62 186 ASP A O 1
ATOM 1457 N N . GLY A 1 187 ? 13.446 15.558 -30.403 1.00 97.50 187 GLY A N 1
ATOM 1458 C CA . GLY A 1 187 ? 12.330 16.121 -29.643 1.00 97.50 187 GLY A CA 1
ATOM 1459 C C . GLY A 1 187 ? 12.137 15.465 -28.270 1.00 97.50 187 GLY A C 1
ATOM 1460 O O . GLY A 1 187 ? 11.907 16.156 -27.265 1.00 97.50 187 GLY A O 1
ATOM 1461 N N . LEU A 1 188 ? 12.290 14.140 -28.178 1.00 97.44 188 LEU A N 1
ATOM 1462 C CA . LEU A 1 188 ? 12.247 13.415 -26.903 1.00 97.44 188 LEU A CA 1
ATOM 1463 C C . LEU A 1 188 ? 13.439 13.774 -25.997 1.00 97.44 188 LEU A C 1
ATOM 1465 O O . LEU A 1 188 ? 13.241 14.039 -24.809 1.00 97.44 188 LEU A O 1
ATOM 1469 N N . VAL A 1 189 ? 14.656 13.871 -26.539 1.00 97.06 189 VAL A N 1
ATOM 1470 C CA . VAL A 1 189 ? 15.855 14.298 -25.792 1.00 97.06 189 VAL A CA 1
ATOM 1471 C C . VAL A 1 189 ? 15.726 15.752 -25.332 1.00 97.06 189 VAL A C 1
ATOM 1473 O O . VAL A 1 189 ? 15.970 16.053 -24.163 1.00 97.06 189 VAL A O 1
ATOM 1476 N N . ALA A 1 190 ? 15.230 16.655 -26.180 1.00 96.62 190 ALA A N 1
ATOM 1477 C CA . ALA A 1 190 ? 14.937 18.032 -25.781 1.00 96.62 190 ALA A CA 1
ATOM 1478 C C . ALA A 1 190 ? 13.911 18.090 -24.631 1.00 96.62 190 ALA A C 1
ATOM 1480 O O . ALA A 1 190 ? 14.019 18.918 -23.717 1.00 96.62 190 ALA A O 1
ATOM 1481 N N . THR A 1 191 ? 12.944 17.166 -24.626 1.00 95.94 191 THR A N 1
ATOM 1482 C CA . THR A 1 191 ? 11.969 17.023 -23.537 1.00 95.94 191 THR A CA 1
ATOM 1483 C C . THR A 1 191 ? 12.628 16.570 -22.232 1.00 95.94 191 THR A C 1
ATOM 1485 O O . THR A 1 191 ? 12.249 17.075 -21.171 1.00 95.94 191 THR A O 1
ATOM 1488 N N . LEU A 1 192 ? 13.651 15.707 -22.267 1.00 94.94 192 LEU A N 1
ATOM 1489 C CA . LEU A 1 192 ? 14.435 15.350 -21.075 1.00 94.94 192 LEU A CA 1
ATOM 1490 C C . LEU A 1 192 ? 15.095 16.579 -20.432 1.00 94.94 192 LEU A C 1
ATOM 1492 O O . LEU A 1 192 ? 15.093 16.719 -19.204 1.00 94.94 192 LEU A O 1
ATOM 1496 N N . SER A 1 193 ? 15.609 17.514 -21.229 1.00 93.38 193 SER A N 1
ATOM 1497 C CA . SER A 1 193 ? 16.278 18.709 -20.707 1.00 93.38 193 SER A CA 1
ATOM 1498 C C . SER A 1 193 ? 15.281 19.761 -20.204 1.00 93.38 193 SER A C 1
ATOM 1500 O O . SER A 1 193 ? 15.400 20.224 -19.062 1.00 93.38 193 SER A O 1
ATOM 1502 N N . ALA A 1 194 ? 14.266 20.094 -21.008 1.00 92.06 194 ALA A N 1
ATOM 1503 C CA . ALA A 1 194 ? 13.396 21.257 -20.795 1.00 92.06 194 ALA A CA 1
ATOM 1504 C C . ALA A 1 194 ? 11.983 20.938 -20.268 1.00 92.06 194 ALA A C 1
ATOM 1506 O O . ALA A 1 194 ? 11.294 21.834 -19.780 1.00 92.06 194 ALA A O 1
ATOM 1507 N N . GLY A 1 195 ? 11.536 19.683 -20.353 1.00 88.31 195 GLY A N 1
ATOM 1508 C CA . GLY A 1 195 ? 10.177 19.283 -19.992 1.00 88.31 195 GLY A CA 1
ATOM 1509 C C . GLY A 1 195 ? 9.895 19.310 -18.489 1.00 88.31 195 GLY A C 1
ATOM 1510 O O . GLY A 1 195 ? 10.797 19.293 -17.647 1.00 88.31 195 GLY A O 1
ATOM 1511 N N . MET A 1 196 ? 8.612 19.295 -18.123 1.00 88.12 196 MET A N 1
ATOM 1512 C CA . MET A 1 196 ? 8.218 19.031 -16.737 1.00 88.12 196 MET A CA 1
ATOM 1513 C C . MET A 1 196 ? 8.634 17.618 -16.312 1.00 88.12 196 MET A C 1
ATOM 1515 O O . MET A 1 196 ? 8.730 16.715 -17.133 1.00 88.12 196 MET A O 1
ATOM 1519 N N . PHE A 1 197 ? 8.828 17.385 -15.014 1.00 86.38 197 PHE A N 1
ATOM 1520 C CA . PHE A 1 197 ? 9.349 16.110 -14.505 1.00 86.38 197 PHE A CA 1
ATOM 1521 C C . PHE A 1 197 ? 8.616 14.860 -15.029 1.00 86.38 197 PHE A C 1
ATOM 1523 O O . PHE A 1 197 ? 9.260 13.923 -15.485 1.00 86.38 197 PHE A O 1
ATOM 1530 N N . ARG A 1 198 ? 7.276 14.861 -15.050 1.00 85.50 198 ARG A N 1
ATOM 1531 C CA . ARG A 1 198 ? 6.488 13.739 -15.603 1.00 85.50 198 ARG A CA 1
ATOM 1532 C C . ARG A 1 198 ? 6.729 13.511 -17.094 1.00 85.50 198 ARG A C 1
ATOM 1534 O O . ARG A 1 198 ? 6.702 12.379 -17.554 1.00 85.50 198 ARG A O 1
ATOM 1541 N N . ASN A 1 199 ? 6.978 14.589 -17.823 1.00 90.81 199 ASN A N 1
ATOM 1542 C CA . ASN A 1 199 ? 7.251 14.566 -19.252 1.00 90.81 199 ASN A CA 1
ATOM 1543 C C . ASN A 1 199 ? 8.666 14.061 -19.525 1.00 90.81 199 ASN A C 1
ATOM 1545 O O . ASN A 1 199 ? 8.864 13.291 -20.455 1.00 90.81 199 ASN A O 1
ATOM 1549 N N . LYS A 1 200 ? 9.625 14.378 -18.647 1.00 93.50 200 LYS A N 1
ATOM 1550 C CA . LYS A 1 200 ? 10.951 13.747 -18.659 1.00 93.50 200 LYS A CA 1
ATOM 1551 C C . LYS A 1 200 ? 10.854 12.239 -18.436 1.00 93.50 200 LYS A C 1
ATOM 1553 O O . LYS A 1 200 ? 11.487 11.492 -19.163 1.00 93.50 200 LYS A O 1
ATOM 1558 N N . VAL A 1 201 ? 10.046 11.793 -17.468 1.00 91.12 201 VAL A N 1
ATOM 1559 C CA . VAL A 1 201 ? 9.822 10.358 -17.204 1.00 91.12 201 VAL A CA 1
ATOM 1560 C C . VAL A 1 201 ? 9.225 9.659 -18.425 1.00 91.12 201 VAL A C 1
ATOM 1562 O O . VAL A 1 201 ? 9.781 8.664 -18.869 1.00 91.12 201 VAL A O 1
ATOM 1565 N N . ALA A 1 202 ? 8.155 10.208 -19.009 1.00 92.44 202 ALA A N 1
ATOM 1566 C CA . ALA A 1 202 ? 7.529 9.628 -20.198 1.00 92.44 202 ALA A CA 1
ATOM 1567 C C . ALA A 1 202 ? 8.484 9.600 -21.406 1.00 92.44 202 ALA A C 1
ATOM 1569 O O . ALA A 1 202 ? 8.567 8.596 -22.107 1.00 92.44 202 ALA A O 1
ATOM 1570 N N . ALA A 1 203 ? 9.243 10.678 -21.633 1.00 95.56 203 ALA A N 1
ATOM 1571 C CA . ALA A 1 203 ? 10.254 10.711 -22.685 1.00 95.56 203 ALA A CA 1
ATOM 1572 C C . ALA A 1 203 ? 11.365 9.676 -22.440 1.00 95.56 203 ALA A C 1
ATOM 1574 O O . ALA A 1 203 ? 11.771 8.998 -23.375 1.00 95.56 203 ALA A O 1
ATOM 1575 N N . ALA A 1 204 ? 11.817 9.507 -21.193 1.00 95.56 204 ALA A N 1
ATOM 1576 C CA . ALA A 1 204 ? 12.822 8.510 -20.834 1.00 95.56 204 ALA A CA 1
ATOM 1577 C C . ALA A 1 204 ? 12.333 7.078 -21.065 1.00 95.56 204 ALA A C 1
ATOM 1579 O O . ALA A 1 204 ? 13.081 6.275 -21.608 1.00 95.56 204 ALA A O 1
ATOM 1580 N N . GLU A 1 205 ? 11.085 6.769 -20.701 1.00 94.44 205 GLU A N 1
ATOM 1581 C CA . GLU A 1 205 ? 10.473 5.464 -20.974 1.00 94.44 205 GLU A CA 1
ATOM 1582 C C . GLU A 1 205 ? 10.494 5.160 -22.479 1.00 94.44 205 GLU A C 1
ATOM 1584 O O . GLU A 1 205 ? 11.017 4.123 -22.878 1.00 94.44 205 GLU A O 1
ATOM 1589 N N . HIS A 1 206 ? 10.037 6.094 -23.323 1.00 95.56 206 HIS A N 1
ATOM 1590 C CA . HIS A 1 206 ? 10.074 5.923 -24.779 1.00 95.56 206 HIS A CA 1
ATOM 1591 C C . HIS A 1 206 ? 11.496 5.794 -25.338 1.00 95.56 206 HIS A C 1
ATOM 1593 O O . HIS A 1 206 ? 11.747 4.919 -26.160 1.00 95.56 206 HIS A O 1
ATOM 1599 N N . LEU A 1 207 ? 12.434 6.6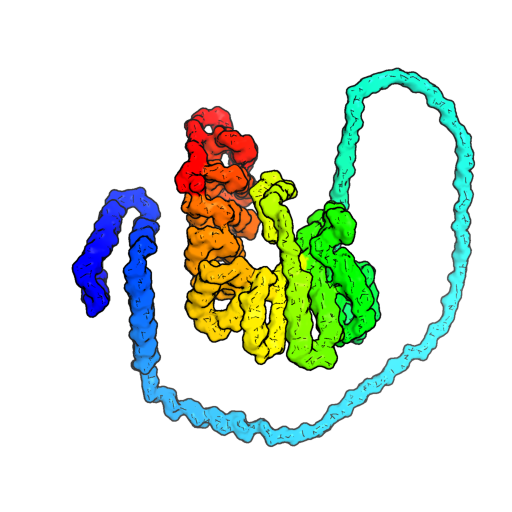30 -24.889 1.00 96.25 207 LEU A N 1
ATOM 1600 C CA . LEU A 1 207 ? 13.831 6.565 -25.328 1.00 96.25 207 LEU A CA 1
ATOM 1601 C C . LEU A 1 207 ? 14.501 5.247 -24.919 1.00 96.25 207 LEU A C 1
ATOM 1603 O O . LEU A 1 207 ? 15.302 4.714 -25.683 1.00 96.25 207 LEU A O 1
ATOM 1607 N N . GLY A 1 208 ? 14.135 4.699 -23.757 1.00 95.19 208 GLY A N 1
ATOM 1608 C CA . GLY A 1 208 ? 14.554 3.372 -23.318 1.00 95.19 208 GLY A CA 1
ATOM 1609 C C . GLY A 1 208 ? 14.058 2.257 -24.240 1.00 95.19 208 GLY A C 1
ATOM 1610 O O . GLY A 1 208 ? 14.835 1.367 -24.560 1.00 95.19 208 GLY A O 1
ATOM 1611 N N . GLU A 1 209 ? 12.801 2.315 -24.697 1.00 94.88 209 GLU A N 1
ATOM 1612 C CA . GLU A 1 209 ? 12.252 1.337 -25.656 1.00 94.88 209 GLU A CA 1
ATOM 1613 C C . GLU A 1 209 ? 12.873 1.462 -27.052 1.00 94.88 209 GLU A C 1
ATOM 1615 O O . GLU A 1 209 ? 13.132 0.456 -27.706 1.00 94.88 209 GLU A O 1
ATOM 1620 N N . VAL A 1 210 ? 13.130 2.690 -27.519 1.00 96.00 210 VAL A N 1
ATOM 1621 C CA . VAL A 1 210 ? 13.808 2.907 -28.808 1.00 96.00 210 VAL A CA 1
ATOM 1622 C C . VAL A 1 210 ? 15.264 2.439 -28.745 1.00 96.00 210 VAL A C 1
ATOM 1624 O O . VAL A 1 210 ? 15.811 1.948 -29.733 1.00 96.00 210 VAL A O 1
ATOM 1627 N N . GLY A 1 211 ? 15.912 2.602 -27.592 1.00 93.88 211 GLY A N 1
ATOM 1628 C CA . GLY A 1 211 ? 17.301 2.210 -27.405 1.00 93.88 211 GLY A CA 1
ATOM 1629 C C . GLY A 1 211 ? 18.305 3.169 -28.056 1.00 93.88 211 GLY A C 1
ATOM 1630 O O . GLY A 1 211 ? 19.408 2.740 -28.369 1.00 93.88 211 GLY A O 1
ATOM 1631 N N . ASP A 1 212 ? 17.955 4.434 -28.317 1.00 95.31 212 ASP A N 1
ATOM 1632 C CA . ASP A 1 212 ? 18.862 5.376 -28.993 1.00 95.31 212 ASP A CA 1
ATOM 1633 C C . ASP A 1 212 ? 19.932 5.935 -28.036 1.00 95.31 212 ASP A C 1
ATOM 1635 O O . ASP A 1 212 ? 19.633 6.629 -27.060 1.00 95.31 212 ASP A O 1
ATOM 1639 N N . GLU A 1 213 ? 21.202 5.665 -28.341 1.00 96.75 213 GLU A N 1
ATOM 1640 C CA . GLU A 1 213 ? 22.357 6.064 -27.528 1.00 96.75 213 GLU A CA 1
ATOM 1641 C C . GLU A 1 213 ? 22.529 7.584 -27.406 1.00 96.75 213 GLU A C 1
ATOM 1643 O O . GLU A 1 213 ? 23.097 8.054 -26.416 1.00 96.75 213 GLU A O 1
ATOM 1648 N N . ARG A 1 214 ? 21.969 8.381 -28.332 1.00 95.81 214 ARG A N 1
ATOM 1649 C CA . ARG A 1 214 ? 21.985 9.854 -28.249 1.00 95.81 214 ARG A CA 1
ATOM 1650 C C . ARG A 1 214 ? 21.286 10.380 -26.994 1.00 95.81 214 ARG A C 1
ATOM 1652 O O . ARG A 1 214 ? 21.580 11.489 -26.554 1.00 95.81 214 ARG A O 1
ATOM 1659 N N . ALA A 1 215 ? 20.391 9.595 -26.391 1.00 96.75 215 ALA A N 1
ATOM 1660 C CA . ALA A 1 215 ? 19.709 9.960 -25.154 1.00 96.75 215 ALA A CA 1
ATOM 1661 C C . ALA A 1 215 ? 20.559 9.770 -23.887 1.00 96.75 215 ALA A C 1
ATOM 1663 O O . ALA A 1 215 ? 20.246 10.375 -22.857 1.00 96.75 215 ALA A O 1
ATOM 1664 N N . LEU A 1 216 ? 21.623 8.955 -23.932 1.00 96.06 216 LEU A N 1
ATOM 1665 C CA . LEU A 1 216 ? 22.394 8.572 -22.743 1.00 96.06 216 LEU A CA 1
ATOM 1666 C C . LEU A 1 216 ? 22.943 9.766 -21.948 1.00 96.06 216 LEU A C 1
ATOM 1668 O O . LEU A 1 216 ? 22.749 9.771 -20.730 1.00 96.06 216 LEU A O 1
ATOM 1672 N N . PRO A 1 217 ? 23.560 10.802 -22.557 1.00 96.50 217 PRO A N 1
ATOM 1673 C CA . PRO A 1 217 ? 24.124 11.911 -21.787 1.00 96.50 217 PRO A CA 1
ATOM 1674 C C . PRO A 1 217 ? 23.077 12.647 -20.942 1.00 96.50 217 PRO A C 1
ATOM 1676 O O . PRO A 1 217 ? 23.303 12.926 -19.762 1.00 96.50 217 PRO A O 1
ATOM 1679 N N . GLU A 1 218 ? 21.901 12.924 -21.513 1.00 95.75 218 GLU A N 1
ATOM 1680 C CA . GLU A 1 218 ? 20.826 13.610 -20.791 1.00 95.75 218 GLU A CA 1
ATOM 1681 C C . GLU A 1 218 ? 20.136 12.686 -19.777 1.00 95.75 218 GLU A C 1
ATOM 1683 O O . GLU A 1 218 ? 19.802 13.136 -18.679 1.00 95.75 218 GLU A O 1
ATOM 1688 N N . LEU A 1 219 ? 19.983 11.390 -20.074 1.00 93.94 219 LEU A N 1
ATOM 1689 C CA . LEU A 1 219 ? 19.459 10.417 -19.112 1.00 93.94 219 LEU A CA 1
ATOM 1690 C C . LEU A 1 219 ? 20.386 10.242 -17.900 1.00 93.94 219 LEU A C 1
ATOM 1692 O O . LEU A 1 219 ? 19.900 10.265 -16.771 1.00 93.94 219 LEU A O 1
ATOM 1696 N N . ILE A 1 220 ? 21.702 10.119 -18.103 1.00 92.38 220 ILE A N 1
ATOM 1697 C CA . ILE A 1 220 ? 22.699 9.992 -17.023 1.00 92.38 220 ILE A CA 1
ATOM 1698 C C . ILE A 1 220 ? 22.692 11.246 -16.149 1.00 92.38 220 ILE A C 1
ATOM 1700 O O . ILE A 1 220 ? 22.590 11.160 -14.924 1.00 92.38 220 ILE A O 1
ATOM 1704 N N . LYS A 1 221 ? 22.693 12.424 -16.776 1.00 91.25 221 LYS A N 1
ATOM 1705 C CA . LYS A 1 221 ? 22.582 13.712 -16.084 1.00 91.25 221 LYS A CA 1
ATOM 1706 C C . LYS A 1 221 ? 21.304 13.815 -15.249 1.00 91.25 221 LYS A C 1
ATOM 1708 O O . LYS A 1 221 ? 21.335 14.355 -14.142 1.00 91.25 221 LYS A O 1
ATOM 1713 N N . LEU A 1 222 ? 20.175 13.304 -15.747 1.00 89.19 222 LEU A N 1
ATOM 1714 C CA . LEU A 1 222 ? 18.930 13.235 -14.978 1.00 89.19 222 LEU A CA 1
ATOM 1715 C C . LEU A 1 222 ? 19.011 12.208 -13.848 1.00 89.19 222 LEU A C 1
ATOM 1717 O O . LEU A 1 222 ? 18.612 12.547 -12.736 1.00 89.19 222 LEU A O 1
ATOM 1721 N N . LYS A 1 223 ? 19.552 11.006 -14.095 1.00 86.06 223 LYS A N 1
ATOM 1722 C CA . LYS A 1 223 ? 19.789 9.991 -13.058 1.00 86.06 223 LYS A CA 1
ATOM 1723 C C . LYS A 1 223 ? 20.551 10.633 -11.907 1.00 86.06 223 LYS A C 1
ATOM 1725 O O . LYS A 1 223 ? 19.993 10.703 -10.821 1.00 86.06 223 LYS A O 1
ATOM 1730 N N . GLU A 1 224 ? 21.727 11.212 -12.162 1.00 83.94 224 GLU A N 1
ATOM 1731 C CA . GLU A 1 224 ? 22.569 11.879 -11.157 1.00 83.94 224 GLU A CA 1
ATOM 1732 C C . GLU A 1 224 ? 21.865 13.009 -10.402 1.00 83.94 224 GLU A C 1
ATOM 1734 O O . GLU A 1 224 ? 22.071 13.180 -9.201 1.00 83.94 224 GLU A O 1
ATOM 1739 N N . ARG A 1 225 ? 21.026 13.784 -11.092 1.00 80.44 225 ARG A N 1
ATOM 1740 C CA . ARG A 1 225 ? 20.267 14.878 -10.478 1.00 80.44 225 ARG A CA 1
ATOM 1741 C C . ARG A 1 225 ? 19.157 14.382 -9.548 1.00 80.44 225 ARG A C 1
ATOM 1743 O O . ARG A 1 225 ? 18.756 15.121 -8.651 1.00 80.44 225 ARG A O 1
ATOM 1750 N N . PHE A 1 226 ? 18.634 13.180 -9.783 1.00 71.25 226 PHE A N 1
ATOM 1751 C CA . PHE A 1 226 ? 17.464 12.639 -9.091 1.00 71.25 226 PHE A CA 1
ATOM 1752 C C . PHE A 1 226 ? 17.757 11.389 -8.243 1.00 71.25 226 PHE A C 1
ATOM 1754 O O . PHE A 1 226 ? 16.810 10.809 -7.709 1.00 71.25 226 PHE A O 1
ATOM 1761 N N . ILE A 1 227 ? 19.025 10.986 -8.062 1.00 64.56 227 ILE A N 1
ATOM 1762 C CA . ILE A 1 227 ? 19.388 9.874 -7.168 1.00 64.56 227 ILE A CA 1
ATOM 1763 C C . ILE A 1 227 ? 18.906 10.194 -5.746 1.00 64.56 227 ILE A C 1
ATOM 1765 O O . ILE A 1 227 ? 19.328 11.161 -5.117 1.00 64.56 227 ILE A O 1
ATOM 1769 N N . CYS A 1 228 ? 17.975 9.372 -5.263 1.00 52.69 228 CYS A N 1
ATOM 1770 C CA . CYS A 1 228 ? 17.560 9.251 -3.864 1.00 52.69 228 CYS A CA 1
ATOM 1771 C C . CYS A 1 228 ? 17.063 10.520 -3.149 1.00 52.69 228 CYS A C 1
ATOM 1773 O O . CYS A 1 228 ? 17.036 10.548 -1.923 1.00 52.69 228 CYS A O 1
ATOM 1775 N N . GLY A 1 229 ? 16.632 11.565 -3.869 1.00 51.62 229 GLY A N 1
ATOM 1776 C CA . GLY A 1 229 ? 16.045 12.771 -3.253 1.00 51.62 229 GLY A CA 1
ATOM 1777 C C . GLY A 1 229 ? 16.985 13.542 -2.309 1.00 51.62 229 GLY A C 1
ATOM 1778 O O . GLY A 1 229 ? 16.557 14.503 -1.665 1.00 51.62 229 GLY A O 1
ATOM 1779 N N . LEU A 1 230 ? 18.255 13.144 -2.247 1.00 43.22 230 LEU A N 1
ATOM 1780 C CA . LEU A 1 230 ? 19.326 13.786 -1.507 1.00 43.22 230 LEU A CA 1
ATOM 1781 C C . LEU A 1 230 ? 20.235 14.431 -2.546 1.00 43.22 230 LEU A C 1
ATOM 1783 O O . LEU A 1 230 ? 20.778 13.759 -3.419 1.00 43.22 230 LEU A O 1
ATOM 1787 N N . SER A 1 231 ? 20.369 15.752 -2.488 1.00 45.78 231 SER A N 1
ATOM 1788 C CA . SER A 1 231 ? 21.398 16.424 -3.275 1.00 45.78 231 SER A CA 1
ATOM 1789 C C . SER A 1 231 ? 22.782 15.920 -2.840 1.00 45.78 231 SER A C 1
ATOM 1791 O O . SER A 1 231 ? 22.962 15.521 -1.687 1.00 45.78 231 SER A O 1
ATOM 1793 N N . LYS A 1 232 ? 23.776 15.976 -3.743 1.00 46.69 232 LYS A N 1
ATOM 1794 C CA . LYS A 1 232 ? 25.188 15.643 -3.455 1.00 46.69 232 LYS A CA 1
ATOM 1795 C C . LYS A 1 232 ? 25.752 16.408 -2.237 1.00 46.69 232 LYS A C 1
ATOM 1797 O O . LYS A 1 232 ? 26.742 15.972 -1.667 1.00 46.69 232 LYS A O 1
ATOM 1802 N N . ASP A 1 233 ? 25.132 17.516 -1.825 1.00 52.75 233 ASP A N 1
ATOM 1803 C CA . ASP A 1 233 ? 25.518 18.312 -0.649 1.00 52.75 233 ASP A CA 1
ATOM 1804 C C . ASP A 1 233 ? 24.816 17.912 0.669 1.00 52.75 233 ASP A C 1
ATOM 1806 O O . ASP A 1 233 ? 24.979 18.591 1.682 1.00 52.75 233 ASP A O 1
ATOM 1810 N N . GLY A 1 234 ? 24.009 16.843 0.679 1.00 46.34 234 GLY A N 1
ATOM 1811 C CA . GLY A 1 234 ? 23.249 16.413 1.858 1.00 46.34 234 GLY A CA 1
ATOM 1812 C C . GLY A 1 234 ? 22.130 17.378 2.270 1.00 46.34 234 GLY A C 1
ATOM 1813 O O . GLY A 1 234 ? 21.395 17.099 3.221 1.00 46.34 234 GLY A O 1
ATOM 1814 N N . SER A 1 235 ? 21.944 18.491 1.551 1.00 48.31 235 SER A N 1
ATOM 1815 C CA . SER A 1 235 ? 20.759 19.313 1.707 1.00 48.31 235 SER A CA 1
ATOM 1816 C C . SER A 1 235 ? 19.589 18.563 1.084 1.00 48.31 235 SER A C 1
ATOM 1818 O O . SER A 1 235 ? 19.618 18.076 -0.050 1.00 48.31 235 SER A O 1
ATOM 1820 N N . THR A 1 236 ? 18.528 18.413 1.864 1.00 46.97 236 THR A N 1
ATOM 1821 C CA . THR A 1 236 ? 17.268 17.949 1.314 1.00 46.97 236 THR A CA 1
ATOM 1822 C C . THR A 1 236 ? 16.835 18.969 0.265 1.00 46.97 236 THR A C 1
ATOM 1824 O O . THR A 1 236 ? 16.526 20.117 0.587 1.00 46.97 236 THR A O 1
ATOM 1827 N N . VAL A 1 237 ? 16.743 18.551 -1.001 1.00 43.69 237 VAL A N 1
ATOM 1828 C CA . VAL A 1 237 ? 16.174 19.355 -2.107 1.00 43.69 237 VAL A CA 1
ATOM 1829 C C . VAL A 1 237 ? 14.653 19.515 -1.929 1.00 43.69 237 VAL A C 1
ATOM 1831 O O . VAL A 1 237 ? 13.910 19.810 -2.853 1.00 43.69 237 VAL A O 1
ATOM 1834 N N . PHE A 1 238 ? 14.150 19.359 -0.706 1.00 46.69 238 PHE A N 1
ATOM 1835 C CA . PHE A 1 238 ? 12.787 19.666 -0.316 1.00 46.69 238 PHE A CA 1
ATOM 1836 C C . PHE A 1 238 ? 12.681 21.146 0.056 1.00 46.69 238 PHE A C 1
ATOM 1838 O O . PHE A 1 238 ? 12.156 21.495 1.114 1.00 46.69 238 PHE A O 1
ATOM 1845 N N . LYS A 1 239 ? 13.133 22.053 -0.822 1.00 41.19 239 LYS A N 1
ATOM 1846 C CA . LYS A 1 239 ? 12.725 23.463 -0.739 1.00 41.19 239 LYS A CA 1
ATOM 1847 C C . LYS A 1 239 ? 11.281 23.614 -1.234 1.00 41.19 239 LYS A C 1
ATOM 1849 O O . LYS A 1 239 ? 10.998 24.324 -2.181 1.00 41.19 239 LYS A O 1
ATOM 1854 N N . ASN A 1 240 ? 10.360 23.019 -0.474 1.00 42.16 240 ASN A N 1
ATOM 1855 C CA . ASN A 1 240 ? 8.978 23.466 -0.311 1.00 42.16 240 ASN A CA 1
ATOM 1856 C C . ASN A 1 240 ? 8.126 23.640 -1.586 1.00 42.16 240 ASN A C 1
ATOM 1858 O O . ASN A 1 240 ? 7.165 24.404 -1.584 1.00 42.16 240 ASN A O 1
ATOM 1862 N N . ASP A 1 241 ? 8.385 22.868 -2.639 1.00 42.53 241 ASP A N 1
ATOM 1863 C CA . ASP A 1 241 ? 7.524 22.777 -3.826 1.00 42.53 241 ASP A CA 1
ATOM 1864 C C . ASP A 1 241 ? 6.151 22.152 -3.493 1.00 42.53 241 ASP A C 1
ATOM 1866 O O . ASP A 1 241 ? 5.243 22.140 -4.318 1.00 42.53 241 ASP A O 1
ATOM 1870 N N . GLY A 1 242 ? 5.989 21.579 -2.293 1.00 49.12 242 GLY A N 1
ATOM 1871 C CA . GLY A 1 242 ? 4.791 20.845 -1.874 1.00 49.12 242 GLY A CA 1
ATOM 1872 C C . GLY A 1 242 ? 4.711 19.404 -2.401 1.00 49.12 242 GLY A C 1
ATOM 1873 O O . GLY A 1 242 ? 3.712 18.730 -2.153 1.00 49.12 242 GLY A O 1
ATOM 1874 N N . TYR A 1 243 ? 5.750 18.910 -3.092 1.00 52.16 243 TYR A N 1
ATOM 1875 C CA . TYR A 1 243 ? 5.719 17.626 -3.817 1.00 52.16 243 TYR A CA 1
ATOM 1876 C C . TYR A 1 243 ? 6.917 16.689 -3.577 1.00 52.16 243 TYR A C 1
ATOM 1878 O O . TYR A 1 243 ? 7.086 15.726 -4.327 1.00 52.16 243 TYR A O 1
ATOM 1886 N N . GLY A 1 244 ? 7.694 16.893 -2.506 1.00 49.19 244 GLY A N 1
ATOM 1887 C CA . GLY A 1 244 ? 8.893 16.095 -2.186 1.00 49.19 244 GLY A CA 1
ATOM 1888 C C . GLY A 1 244 ? 8.708 14.569 -2.246 1.00 49.19 244 GLY A C 1
ATOM 1889 O O . GLY A 1 244 ? 9.604 13.848 -2.669 1.00 49.19 244 GLY A O 1
ATOM 1890 N N . TYR A 1 245 ? 7.504 14.074 -1.955 1.00 50.41 245 TYR A N 1
ATOM 1891 C CA . TYR A 1 245 ? 7.174 12.646 -1.977 1.00 50.41 245 TYR A CA 1
ATOM 1892 C C . TYR A 1 245 ? 7.183 11.972 -3.364 1.00 50.41 245 TYR A C 1
ATOM 1894 O O . TYR A 1 245 ? 7.208 10.748 -3.426 1.00 50.41 245 TYR A O 1
ATOM 1902 N N . ARG A 1 246 ? 7.137 12.711 -4.485 1.00 51.97 246 ARG A N 1
ATOM 1903 C CA . ARG A 1 246 ? 7.015 12.098 -5.829 1.00 51.97 246 ARG A CA 1
ATOM 1904 C C . ARG A 1 246 ? 8.324 11.955 -6.602 1.00 51.97 246 ARG A C 1
ATOM 1906 O O . ARG A 1 246 ? 8.325 11.270 -7.619 1.00 51.97 246 ARG A O 1
ATOM 1913 N N . HIS A 1 247 ? 9.415 12.577 -6.160 1.00 51.31 247 HIS A N 1
ATOM 1914 C CA . HIS A 1 247 ? 10.651 12.604 -6.949 1.00 51.31 247 HIS A CA 1
ATOM 1915 C C . HIS A 1 247 ? 11.448 11.292 -6.886 1.00 51.31 247 HIS A C 1
ATOM 1917 O O . HIS A 1 247 ? 12.051 10.921 -7.889 1.00 51.31 247 HIS A O 1
ATOM 1923 N N . GLY A 1 248 ? 11.367 10.542 -5.778 1.00 54.47 248 GLY A N 1
ATOM 1924 C CA . GLY A 1 248 ? 11.980 9.210 -5.680 1.00 54.47 248 GLY A CA 1
ATOM 1925 C C . GLY A 1 248 ? 11.351 8.183 -6.631 1.00 54.47 248 GLY A C 1
ATOM 1926 O O . GLY A 1 248 ? 12.064 7.426 -7.267 1.00 54.47 248 GLY A O 1
ATOM 1927 N N . ILE A 1 249 ? 10.029 8.233 -6.835 1.00 56.75 249 ILE A N 1
ATOM 1928 C CA . ILE A 1 249 ? 9.240 7.283 -7.660 1.00 56.75 249 ILE A CA 1
ATOM 1929 C C . ILE A 1 249 ? 9.582 7.375 -9.164 1.00 56.75 249 ILE A C 1
ATOM 1931 O O . ILE A 1 249 ? 8.975 6.746 -10.013 1.00 56.75 249 ILE A O 1
ATOM 1935 N N . SER A 1 250 ? 10.492 8.250 -9.566 1.00 63.00 250 SER A N 1
ATOM 1936 C CA . SER A 1 250 ? 10.700 8.569 -10.979 1.00 63.00 250 SER A CA 1
ATOM 1937 C C . SER A 1 250 ? 12.169 8.609 -11.375 1.00 63.00 250 SER A C 1
ATOM 1939 O O . SER A 1 250 ? 12.459 8.660 -12.566 1.00 63.00 250 SER A O 1
ATOM 1941 N N . SER A 1 251 ? 13.096 8.492 -10.416 1.00 70.62 251 SER A N 1
ATOM 1942 C CA . SER A 1 251 ? 14.499 8.191 -10.716 1.00 70.62 251 SER A CA 1
ATOM 1943 C C . SER A 1 251 ? 14.659 6.791 -11.320 1.00 70.62 251 SER A C 1
ATOM 1945 O O . SER A 1 251 ? 15.493 6.601 -12.205 1.00 70.62 251 SER A O 1
ATOM 1947 N N . GLY A 1 252 ? 13.802 5.842 -10.920 1.00 84.38 252 GLY A N 1
ATOM 1948 C CA . GLY A 1 252 ? 13.798 4.480 -11.452 1.00 84.38 252 GLY A CA 1
ATOM 1949 C C . GLY A 1 252 ? 13.569 4.414 -12.965 1.00 84.38 252 GLY A C 1
ATOM 1950 O O . GLY A 1 252 ? 14.193 3.605 -13.641 1.00 84.38 252 GLY A O 1
ATOM 1951 N N . ALA A 1 253 ? 12.752 5.310 -13.528 1.00 89.19 253 ALA A N 1
ATOM 1952 C CA . ALA A 1 253 ? 12.497 5.346 -14.970 1.00 89.19 253 ALA A CA 1
ATOM 1953 C C . ALA A 1 253 ? 13.751 5.704 -15.785 1.00 89.19 253 ALA A C 1
ATOM 1955 O O . ALA A 1 253 ? 14.021 5.072 -16.803 1.00 89.19 253 ALA A O 1
ATOM 1956 N N . PHE A 1 254 ? 14.547 6.678 -15.324 1.00 91.56 254 PHE A N 1
ATOM 1957 C CA . PHE A 1 254 ? 15.793 7.057 -16.000 1.00 91.56 254 PHE A CA 1
ATOM 1958 C C . PHE A 1 254 ? 16.825 5.932 -15.932 1.00 91.56 254 PHE A C 1
ATOM 1960 O O . PHE A 1 254 ? 17.463 5.620 -16.930 1.00 91.56 254 PHE A O 1
ATOM 1967 N N . ALA A 1 255 ? 16.957 5.299 -14.765 1.00 91.50 255 ALA A N 1
ATOM 1968 C CA . ALA A 1 255 ? 17.854 4.171 -14.559 1.00 91.50 255 ALA A CA 1
ATOM 1969 C C . ALA A 1 255 ? 17.513 2.978 -15.473 1.00 91.50 255 ALA A C 1
ATOM 1971 O O . ALA A 1 255 ? 18.397 2.436 -16.131 1.00 91.50 255 ALA A O 1
ATOM 1972 N N . VAL A 1 256 ? 16.226 2.634 -15.579 1.00 93.50 256 VAL A N 1
ATOM 1973 C CA . VAL A 1 256 ? 15.733 1.577 -16.475 1.00 93.50 256 VAL A CA 1
ATOM 1974 C C . VAL A 1 256 ? 15.970 1.934 -17.941 1.00 93.50 256 VAL A C 1
ATOM 1976 O O . VAL A 1 256 ? 16.434 1.088 -18.697 1.00 93.50 256 VAL A O 1
ATOM 1979 N N . ALA A 1 257 ? 15.715 3.182 -18.349 1.00 94.25 257 ALA A N 1
ATOM 1980 C CA . ALA A 1 257 ? 15.965 3.625 -19.721 1.00 94.25 257 ALA A CA 1
ATOM 1981 C C . ALA A 1 257 ? 17.450 3.528 -20.108 1.00 94.25 257 ALA A C 1
ATOM 1983 O O . ALA A 1 257 ? 17.770 3.018 -21.178 1.00 94.25 257 ALA A O 1
ATOM 1984 N N . ILE A 1 258 ? 18.353 3.961 -19.219 1.00 93.69 258 ILE A N 1
ATOM 1985 C CA . ILE A 1 258 ? 19.805 3.823 -19.410 1.00 93.69 258 ILE A CA 1
ATOM 1986 C C . ILE A 1 258 ? 20.177 2.347 -19.567 1.00 93.69 258 ILE A C 1
ATOM 1988 O O . ILE A 1 258 ? 20.865 1.997 -20.522 1.00 93.69 258 ILE A O 1
ATOM 1992 N N . CYS A 1 259 ? 19.688 1.483 -18.671 1.00 94.62 259 CYS A N 1
ATOM 1993 C CA . CYS A 1 259 ? 19.980 0.052 -18.711 1.00 94.62 259 CYS A CA 1
ATOM 1994 C C . CYS A 1 259 ? 19.500 -0.591 -20.022 1.00 94.62 259 CYS A C 1
ATOM 1996 O O . CYS A 1 259 ? 20.284 -1.284 -20.664 1.00 94.62 259 CYS A O 1
ATOM 1998 N N . LYS A 1 260 ? 18.285 -0.281 -20.504 1.00 95.94 260 LYS A N 1
ATOM 1999 C CA . LYS A 1 260 ? 17.802 -0.751 -21.820 1.00 95.94 260 LYS A CA 1
ATOM 2000 C C . LYS A 1 260 ? 18.729 -0.348 -22.959 1.00 95.94 260 LYS A C 1
ATOM 2002 O O . LYS A 1 260 ? 19.151 -1.198 -23.736 1.00 95.94 260 LYS A O 1
ATOM 2007 N N . ILE A 1 261 ? 19.069 0.940 -23.045 1.00 95.62 261 ILE A N 1
ATOM 2008 C CA . ILE A 1 261 ? 19.912 1.463 -24.128 1.00 95.62 261 ILE A CA 1
ATOM 2009 C C . ILE A 1 261 ? 21.293 0.796 -24.107 1.00 95.62 261 ILE A C 1
ATOM 2011 O O . ILE A 1 261 ? 21.788 0.383 -25.152 1.00 95.62 261 ILE A O 1
ATOM 2015 N N . MET A 1 262 ? 21.899 0.656 -22.926 1.00 95.88 262 MET A N 1
ATOM 2016 C CA . MET A 1 262 ? 23.241 0.084 -22.782 1.00 95.88 262 MET A CA 1
ATOM 2017 C C . MET A 1 262 ? 23.286 -1.426 -23.039 1.00 95.88 262 MET A C 1
ATOM 2019 O O . MET A 1 262 ? 24.320 -1.938 -23.461 1.00 95.88 262 MET A O 1
ATOM 2023 N N . THR A 1 263 ? 22.189 -2.143 -22.789 1.00 95.12 263 THR A N 1
ATOM 2024 C CA . THR A 1 263 ? 22.166 -3.613 -22.826 1.00 95.12 263 THR A CA 1
ATOM 2025 C C . THR A 1 263 ? 21.522 -4.187 -24.089 1.00 95.12 263 THR A C 1
ATOM 2027 O O . THR A 1 263 ? 21.645 -5.383 -24.334 1.00 95.12 263 THR A O 1
ATOM 2030 N N . ARG A 1 264 ? 20.904 -3.358 -24.945 1.00 95.38 264 ARG A N 1
ATOM 2031 C CA . ARG A 1 264 ? 20.138 -3.789 -26.135 1.00 95.38 264 ARG A CA 1
ATOM 2032 C C . ARG A 1 264 ? 20.872 -4.748 -27.081 1.00 95.38 264 ARG A C 1
ATOM 2034 O O . ARG A 1 264 ? 20.237 -5.581 -27.716 1.00 95.38 264 ARG A O 1
ATOM 2041 N N . ASN A 1 265 ? 22.193 -4.608 -27.188 1.00 95.56 265 ASN A N 1
ATOM 2042 C CA . ASN A 1 265 ? 23.037 -5.402 -28.086 1.00 95.56 265 ASN A CA 1
ATOM 2043 C C . ASN A 1 265 ? 23.753 -6.560 -27.370 1.00 95.56 265 ASN A C 1
ATOM 2045 O O . ASN A 1 265 ? 24.530 -7.275 -27.998 1.00 95.56 265 ASN A O 1
ATOM 2049 N N . LEU A 1 266 ? 23.531 -6.725 -26.065 1.00 96.12 266 LEU A N 1
ATOM 2050 C CA . LEU A 1 266 ? 24.102 -7.811 -25.278 1.00 96.12 266 LEU A CA 1
ATOM 2051 C C . LEU A 1 266 ? 23.270 -9.085 -25.438 1.00 96.12 266 LEU A C 1
ATOM 2053 O O . LEU A 1 266 ? 22.102 -9.045 -25.836 1.00 96.12 266 LEU A O 1
ATOM 2057 N N . SER A 1 267 ? 23.853 -10.229 -25.090 1.00 97.00 267 SER A N 1
ATOM 2058 C CA . SER A 1 267 ? 23.101 -11.479 -24.997 1.00 97.00 267 SER A CA 1
ATOM 2059 C C . SER A 1 267 ? 22.006 -11.387 -23.929 1.00 97.00 267 SER A C 1
ATOM 2061 O O . SER A 1 267 ? 22.114 -10.630 -22.967 1.00 97.00 267 SER A O 1
ATOM 2063 N N . VAL A 1 268 ? 20.957 -12.205 -24.052 1.00 96.00 268 VAL A N 1
ATOM 2064 C CA . VAL A 1 268 ? 19.854 -12.252 -23.071 1.00 96.00 268 VAL A CA 1
ATOM 2065 C C . VAL A 1 268 ? 20.367 -12.436 -21.640 1.00 96.00 268 VAL A C 1
ATOM 2067 O O . VAL A 1 268 ? 19.893 -11.774 -20.722 1.00 96.00 268 VAL A O 1
ATOM 2070 N N . LYS A 1 269 ? 21.373 -13.295 -21.450 1.00 96.88 269 LYS A N 1
ATOM 2071 C CA . LYS A 1 269 ? 21.981 -13.527 -20.139 1.00 96.88 269 LYS A CA 1
ATOM 2072 C C . LYS A 1 269 ? 22.624 -12.254 -19.580 1.00 96.88 269 LYS A C 1
ATOM 2074 O O . LYS A 1 269 ? 22.375 -11.908 -18.433 1.00 96.88 269 LYS A O 1
ATOM 2079 N N . GLU A 1 270 ? 23.406 -11.551 -20.394 1.00 97.19 270 GLU A N 1
ATOM 2080 C CA . GLU A 1 270 ? 24.049 -10.291 -20.004 1.00 97.19 270 GLU A CA 1
ATOM 2081 C C . GLU A 1 270 ? 23.022 -9.181 -19.735 1.00 97.19 270 GLU A C 1
ATOM 2083 O O . GLU A 1 270 ? 23.209 -8.391 -18.815 1.00 97.19 270 GLU A O 1
ATOM 2088 N N . GLN A 1 271 ? 21.910 -9.145 -20.481 1.00 96.12 271 GLN A N 1
ATOM 2089 C CA . GLN A 1 271 ? 20.797 -8.232 -20.199 1.00 96.12 271 GLN A CA 1
ATOM 2090 C C . GLN A 1 271 ? 20.186 -8.520 -18.823 1.00 96.12 271 GLN A C 1
ATOM 2092 O O . GLN A 1 271 ? 20.037 -7.607 -18.015 1.00 96.12 271 GLN A O 1
ATOM 2097 N N . ILE A 1 272 ? 19.873 -9.788 -18.527 1.00 96.75 272 ILE A N 1
ATOM 2098 C CA . ILE A 1 272 ? 19.364 -10.212 -17.213 1.00 96.75 272 ILE A CA 1
ATOM 2099 C C . ILE A 1 272 ? 20.364 -9.847 -16.107 1.00 96.75 272 ILE A C 1
ATOM 2101 O O . ILE A 1 272 ? 19.964 -9.293 -15.085 1.00 96.75 272 ILE A O 1
ATOM 2105 N N . ASP A 1 273 ? 21.655 -10.118 -16.302 1.00 96.38 273 ASP A N 1
ATOM 2106 C CA . ASP A 1 273 ? 22.694 -9.793 -15.323 1.00 96.38 273 ASP A CA 1
ATOM 2107 C C . ASP A 1 273 ? 22.775 -8.285 -15.046 1.00 96.38 273 ASP A C 1
ATOM 2109 O O . ASP A 1 273 ? 22.781 -7.891 -13.880 1.00 96.38 273 ASP A O 1
ATOM 2113 N N . ALA A 1 274 ? 22.710 -7.446 -16.083 1.00 94.75 274 ALA A N 1
ATOM 2114 C CA . ALA A 1 274 ? 22.687 -5.991 -15.942 1.00 94.75 274 ALA A CA 1
ATOM 2115 C C . ALA A 1 274 ? 21.437 -5.472 -15.205 1.00 94.75 274 ALA A C 1
ATOM 2117 O O . ALA A 1 274 ? 21.512 -4.497 -14.454 1.00 94.75 274 ALA A O 1
ATOM 2118 N N . TRP A 1 275 ? 20.280 -6.125 -15.370 1.00 95.69 275 TRP A N 1
ATOM 2119 C CA . TRP A 1 275 ? 19.077 -5.795 -14.600 1.00 95.69 275 TRP A CA 1
ATOM 2120 C C . TRP A 1 275 ? 19.252 -6.061 -13.105 1.00 95.69 275 TRP A C 1
ATOM 2122 O O . TRP A 1 275 ? 18.812 -5.257 -12.282 1.00 95.69 275 TRP A O 1
ATOM 2132 N N . PHE A 1 276 ? 19.897 -7.167 -12.739 1.00 95.00 276 PHE A N 1
ATOM 2133 C CA . PHE A 1 276 ? 20.184 -7.468 -11.338 1.00 95.00 276 PHE A CA 1
ATOM 2134 C C . PHE A 1 276 ? 21.266 -6.561 -10.757 1.00 95.00 276 PHE A C 1
ATOM 2136 O O . PHE A 1 276 ? 21.085 -6.086 -9.642 1.00 95.00 276 PHE A O 1
ATOM 2143 N N . GLU A 1 277 ? 22.312 -6.238 -11.520 1.00 93.38 277 GLU A N 1
ATOM 2144 C CA . GLU A 1 277 ? 23.304 -5.234 -11.112 1.00 93.38 277 GLU A CA 1
ATOM 2145 C C . GLU A 1 277 ? 22.619 -3.896 -10.795 1.00 93.38 277 GLU A C 1
ATOM 2147 O O . GLU A 1 277 ? 22.856 -3.299 -9.747 1.00 93.38 277 GLU A O 1
ATOM 2152 N N . LEU A 1 278 ? 21.654 -3.481 -11.624 1.00 91.94 278 LEU A N 1
ATOM 2153 C CA . LEU A 1 278 ? 20.877 -2.271 -11.373 1.00 91.94 278 LEU A CA 1
ATOM 2154 C C . LEU A 1 278 ? 20.027 -2.335 -10.088 1.00 91.94 278 LEU A C 1
ATOM 2156 O O . LEU A 1 278 ? 19.816 -1.305 -9.439 1.00 91.94 278 LEU A O 1
ATOM 2160 N N . LEU A 1 279 ? 19.497 -3.511 -9.738 1.00 90.12 279 LEU A N 1
ATOM 2161 C CA . LEU A 1 279 ? 18.754 -3.719 -8.491 1.00 90.12 279 LEU A CA 1
ATOM 2162 C C . LEU A 1 279 ? 19.672 -3.675 -7.269 1.00 90.12 279 LEU A C 1
ATOM 2164 O O . LEU A 1 279 ? 19.309 -3.041 -6.275 1.00 90.12 279 LEU A O 1
ATOM 2168 N N . ASP A 1 280 ? 20.827 -4.330 -7.360 1.00 88.38 280 ASP A N 1
ATOM 2169 C CA . ASP A 1 280 ? 21.805 -4.460 -6.279 1.00 88.38 280 ASP A CA 1
ATOM 2170 C C . ASP A 1 280 ? 22.473 -3.109 -5.970 1.00 88.38 280 ASP A C 1
ATOM 2172 O O . ASP A 1 280 ? 22.637 -2.743 -4.806 1.00 88.38 280 ASP A O 1
ATOM 2176 N N . ASP A 1 281 ? 22.719 -2.286 -6.994 1.00 83.56 281 ASP A N 1
ATOM 2177 C CA . ASP A 1 281 ? 23.185 -0.898 -6.851 1.00 83.56 281 ASP A CA 1
ATOM 2178 C C . ASP A 1 281 ? 22.191 0.010 -6.108 1.00 83.56 281 ASP A C 1
ATOM 2180 O O . ASP A 1 281 ? 22.533 1.110 -5.665 1.00 83.56 281 ASP A O 1
ATOM 2184 N N . CYS A 1 282 ? 20.935 -0.424 -5.995 1.00 75.19 282 CYS A N 1
ATOM 2185 C CA . CYS A 1 282 ? 19.849 0.341 -5.398 1.00 75.19 282 CYS A CA 1
ATOM 2186 C C . CYS A 1 282 ? 19.362 -0.247 -4.075 1.00 75.19 282 CYS A C 1
ATOM 2188 O O . CYS A 1 282 ? 18.210 -0.014 -3.690 1.00 75.19 282 CYS A O 1
ATOM 2190 N N . ILE A 1 283 ? 20.221 -0.968 -3.355 1.00 67.12 283 ILE A N 1
ATOM 2191 C CA . ILE A 1 283 ? 19.957 -1.302 -1.956 1.00 67.12 283 ILE A CA 1
ATOM 2192 C C . ILE A 1 283 ? 19.812 0.015 -1.186 1.00 67.12 283 ILE A C 1
ATOM 2194 O O . ILE A 1 283 ? 20.657 0.909 -1.286 1.00 67.12 283 ILE A O 1
ATOM 2198 N N . GLU A 1 284 ? 18.688 0.171 -0.474 1.00 62.72 284 GLU A N 1
ATOM 2199 C CA . GLU A 1 284 ? 18.484 1.326 0.401 1.00 62.72 284 GLU A CA 1
ATOM 2200 C C . GLU A 1 284 ? 19.708 1.408 1.315 1.00 62.72 284 GLU A C 1
ATOM 2202 O O . GLU A 1 284 ? 19.969 0.426 2.014 1.00 62.72 284 GLU A O 1
ATOM 2207 N N . PRO A 1 285 ? 20.490 2.509 1.295 1.00 58.09 285 PRO A N 1
ATOM 2208 C CA . PRO A 1 285 ? 21.639 2.610 2.176 1.00 58.09 285 PRO A CA 1
ATOM 2209 C C . PRO A 1 285 ? 21.114 2.345 3.575 1.00 58.09 285 PRO A C 1
ATOM 2211 O O . PRO A 1 285 ? 20.169 3.026 3.987 1.00 58.09 285 PRO A O 1
ATOM 2214 N N . GLU A 1 286 ? 21.662 1.320 4.243 1.00 54.47 286 GLU A N 1
ATOM 2215 C CA . GLU A 1 286 ? 21.302 0.965 5.612 1.00 54.47 286 GLU A CA 1
ATOM 2216 C C . GLU A 1 286 ? 21.226 2.284 6.370 1.00 54.47 286 GLU A C 1
ATOM 2218 O O . GLU A 1 286 ? 22.242 2.967 6.524 1.00 54.47 286 GLU A O 1
ATOM 2223 N N . MET A 1 287 ? 20.012 2.732 6.713 1.00 51.31 287 MET A N 1
ATOM 2224 C CA . MET A 1 287 ? 19.842 4.036 7.336 1.00 51.31 287 MET A CA 1
ATOM 2225 C C . MET A 1 287 ? 20.464 3.911 8.722 1.00 51.31 287 MET A C 1
ATOM 2227 O O . MET A 1 287 ? 19.811 3.514 9.686 1.00 51.31 287 MET A O 1
ATOM 2231 N N . ALA A 1 288 ? 21.761 4.221 8.798 1.00 38.34 288 ALA A N 1
ATOM 2232 C CA . ALA A 1 288 ? 22.667 3.933 9.903 1.00 38.34 288 ALA A CA 1
ATOM 2233 C C . ALA A 1 288 ? 22.298 4.678 11.197 1.00 38.34 288 ALA A C 1
ATOM 2235 O O . ALA A 1 288 ? 22.986 4.582 12.210 1.00 38.34 288 ALA A O 1
ATOM 2236 N N . SER A 1 289 ? 21.169 5.388 11.214 1.00 43.78 289 SER A N 1
ATOM 2237 C CA . SER A 1 289 ? 20.528 5.823 12.439 1.00 43.78 289 SER A CA 1
ATOM 2238 C C . SER A 1 289 ? 19.063 5.380 12.446 1.00 43.78 289 SER A C 1
ATOM 2240 O O . SER A 1 289 ? 18.201 6.000 11.829 1.00 43.78 289 SER A O 1
ATOM 2242 N N . LYS A 1 290 ? 18.762 4.338 13.232 1.00 47.03 290 LYS A N 1
ATOM 2243 C CA . LYS A 1 290 ? 17.405 3.967 13.680 1.00 47.03 290 LYS A CA 1
ATOM 2244 C C . LYS A 1 290 ? 16.801 5.025 14.626 1.00 47.03 290 LYS A C 1
ATOM 2246 O O . LYS A 1 290 ? 16.086 4.680 15.565 1.00 47.03 290 LYS A O 1
ATOM 2251 N N . LYS A 1 291 ? 17.139 6.310 14.471 1.00 44.69 291 LYS A N 1
ATOM 2252 C CA . LYS A 1 291 ? 16.534 7.368 15.280 1.00 44.69 291 LYS A CA 1
ATOM 2253 C C . LYS A 1 291 ? 15.180 7.711 14.656 1.00 44.69 291 LYS A C 1
ATOM 2255 O O . LYS A 1 291 ? 15.141 8.046 13.475 1.00 44.69 291 LYS A O 1
ATOM 2260 N N . PRO A 1 292 ? 14.068 7.606 15.404 1.00 45.47 292 PRO A N 1
ATOM 2261 C CA . PRO A 1 292 ? 12.767 8.013 14.901 1.00 45.47 292 PRO A CA 1
ATOM 2262 C C . PRO A 1 292 ? 12.826 9.509 14.586 1.00 45.47 292 PRO A C 1
ATOM 2264 O O . PRO A 1 292 ? 13.127 10.335 15.445 1.00 45.47 292 PRO A O 1
ATOM 2267 N N . TYR A 1 293 ? 12.601 9.853 13.327 1.00 43.12 293 TYR A N 1
ATOM 2268 C CA . TYR A 1 293 ? 12.483 11.236 12.900 1.00 43.12 293 TYR A CA 1
ATOM 2269 C C . TYR A 1 293 ? 11.034 11.697 13.108 1.00 43.12 293 TYR A C 1
ATOM 2271 O O . TYR A 1 293 ? 10.091 11.007 12.723 1.00 43.12 293 TYR A O 1
ATOM 2279 N N . LEU A 1 294 ? 10.861 12.888 13.678 1.00 40.69 294 LEU A N 1
ATOM 2280 C CA . LEU A 1 294 ? 9.570 13.568 13.783 1.00 40.69 294 LEU A CA 1
ATOM 2281 C C . LEU A 1 294 ? 9.196 14.163 12.419 1.00 40.69 294 LEU A C 1
ATOM 2283 O O . LEU A 1 294 ? 9.847 15.103 11.960 1.00 40.69 294 LEU A O 1
ATOM 2287 N N . VAL A 1 295 ? 8.124 13.678 11.785 1.00 42.88 295 VAL A N 1
ATOM 2288 C CA . VAL A 1 295 ? 7.511 14.389 10.647 1.00 42.88 295 VAL A CA 1
ATOM 2289 C C . VAL A 1 295 ? 6.281 15.153 11.100 1.00 42.88 295 VAL A C 1
ATOM 2291 O O . VAL A 1 295 ? 5.320 14.604 11.641 1.00 42.88 295 VAL A O 1
ATOM 2294 N N . LEU A 1 296 ? 6.305 16.452 10.806 1.00 37.31 296 LEU A N 1
ATOM 2295 C CA . LEU A 1 296 ? 5.135 17.319 10.780 1.00 37.31 296 LEU A CA 1
ATOM 2296 C C . LEU A 1 296 ? 4.257 16.928 9.587 1.00 37.31 296 LEU A C 1
ATOM 2298 O O . LEU A 1 296 ? 4.411 17.437 8.477 1.00 37.31 296 LEU A O 1
ATOM 2302 N N . GLY A 1 297 ? 3.320 16.011 9.816 1.00 45.28 297 GLY A N 1
ATOM 2303 C CA . GLY A 1 297 ? 2.224 15.784 8.882 1.00 45.28 297 GLY A CA 1
ATOM 2304 C C . GLY A 1 297 ? 1.227 16.947 8.919 1.00 45.28 297 GLY A C 1
ATOM 2305 O O . GLY A 1 297 ? 1.160 17.706 9.888 1.00 45.28 297 GLY A O 1
ATOM 2306 N N . ARG A 1 298 ? 0.361 17.045 7.899 1.00 38.84 298 ARG A N 1
ATOM 2307 C CA . ARG A 1 298 ? -0.745 18.031 7.808 1.00 38.84 298 ARG A CA 1
ATOM 2308 C C . ARG A 1 298 ? -1.715 18.021 9.010 1.00 38.84 298 ARG A C 1
ATOM 2310 O O . ARG A 1 298 ? -2.573 18.894 9.098 1.00 38.84 298 ARG A O 1
ATOM 2317 N N . HIS A 1 299 ? -1.586 17.046 9.912 1.00 38.34 299 HIS A N 1
ATOM 2318 C CA . HIS A 1 299 ? -2.444 16.819 11.074 1.00 38.34 299 HIS A CA 1
ATOM 2319 C C . HIS A 1 299 ? -1.685 16.761 12.417 1.00 38.34 299 HIS A C 1
ATOM 2321 O O . HIS A 1 299 ? -2.264 16.328 13.407 1.00 38.34 299 HIS A O 1
ATOM 2327 N N . GLY A 1 300 ? -0.426 17.216 12.475 1.00 41.34 300 GLY A N 1
ATOM 2328 C CA . GLY A 1 300 ? 0.369 17.286 13.709 1.00 41.34 300 GLY A CA 1
ATOM 2329 C C . GLY A 1 300 ? 1.673 16.483 13.663 1.00 41.34 300 GLY A C 1
ATOM 2330 O O . GLY A 1 300 ? 1.942 15.768 12.697 1.00 41.34 300 GLY A O 1
ATOM 2331 N N . LEU A 1 301 ? 2.489 16.653 14.711 1.00 38.34 301 LEU A N 1
ATOM 2332 C CA . LEU A 1 301 ? 3.714 15.884 14.958 1.00 38.34 301 LEU A CA 1
ATOM 2333 C C . LEU A 1 301 ? 3.348 14.419 15.219 1.00 38.34 301 LEU A C 1
ATOM 2335 O O . LEU A 1 301 ? 2.518 14.135 16.083 1.00 38.34 301 LEU A O 1
ATOM 2339 N N . LEU A 1 302 ? 3.964 13.508 14.472 1.00 46.06 302 LEU A N 1
ATOM 2340 C CA . LEU A 1 302 ? 3.885 12.073 14.714 1.00 46.06 302 LEU A CA 1
ATOM 2341 C C . LEU A 1 302 ? 5.302 11.527 14.909 1.00 46.06 302 LEU A C 1
ATOM 2343 O O . LEU A 1 302 ? 6.145 11.672 14.024 1.00 46.06 302 LEU A O 1
ATOM 2347 N N . ASP A 1 303 ? 5.524 10.869 16.047 1.00 41.50 303 ASP A N 1
ATOM 2348 C CA . ASP A 1 303 ? 6.633 9.937 16.266 1.00 41.50 303 ASP A CA 1
ATOM 2349 C C . ASP A 1 303 ? 6.311 8.623 15.544 1.00 41.50 303 ASP A C 1
ATOM 2351 O O . ASP A 1 303 ? 5.914 7.629 16.152 1.00 41.50 303 ASP A O 1
ATOM 2355 N N . ILE A 1 304 ? 6.397 8.624 14.215 1.00 45.97 304 ILE A N 1
ATOM 2356 C CA . ILE A 1 304 ? 6.392 7.381 13.441 1.00 45.97 304 ILE A CA 1
ATOM 2357 C C . ILE A 1 304 ? 7.793 7.239 12.856 1.00 45.97 304 ILE A C 1
ATOM 2359 O O . ILE A 1 304 ? 8.245 8.167 12.183 1.00 45.97 304 ILE A O 1
ATOM 2363 N N . PRO A 1 305 ? 8.494 6.113 13.080 1.00 41.34 305 PRO A N 1
ATOM 2364 C CA . PRO A 1 305 ? 9.759 5.865 12.407 1.00 41.34 305 PRO A CA 1
ATOM 2365 C C . PRO A 1 305 ? 9.535 5.935 10.890 1.00 41.34 305 PRO A C 1
ATOM 2367 O O . PRO A 1 305 ? 8.855 5.096 10.306 1.00 41.34 305 PRO A O 1
ATOM 2370 N N . ILE A 1 306 ? 10.107 6.959 10.251 1.00 44.91 306 ILE A N 1
ATOM 2371 C CA . ILE A 1 306 ? 10.026 7.254 8.807 1.00 44.91 306 ILE A CA 1
ATOM 2372 C C . ILE A 1 306 ? 10.851 6.245 7.981 1.00 44.91 306 ILE A C 1
ATOM 2374 O O . ILE A 1 306 ? 11.341 6.556 6.901 1.00 44.91 306 ILE A O 1
ATOM 2378 N N . ASN A 1 307 ? 10.996 5.003 8.438 1.00 42.69 307 ASN A N 1
ATOM 2379 C CA . ASN A 1 307 ? 11.586 3.951 7.609 1.00 42.69 307 ASN A CA 1
ATOM 2380 C C . ASN A 1 307 ? 10.631 3.508 6.481 1.00 42.69 307 ASN A C 1
ATOM 2382 O O . ASN A 1 307 ? 10.977 2.657 5.676 1.00 42.69 307 ASN A O 1
ATOM 2386 N N . GLU A 1 308 ? 9.432 4.095 6.382 1.00 47.59 308 GLU A N 1
ATOM 2387 C CA . GLU A 1 308 ? 8.441 3.766 5.351 1.00 47.59 308 GLU A CA 1
ATOM 2388 C C . GLU A 1 308 ? 8.618 4.520 4.018 1.00 47.59 308 GLU A C 1
ATOM 2390 O O . GLU A 1 308 ? 7.786 4.350 3.127 1.00 47.59 308 GLU A O 1
ATOM 2395 N N . PHE A 1 309 ? 9.642 5.373 3.858 1.00 48.94 309 PHE A N 1
ATOM 2396 C CA . PHE A 1 309 ? 9.722 6.292 2.709 1.00 48.94 309 PHE A CA 1
ATOM 2397 C C . PHE A 1 309 ? 10.921 6.113 1.763 1.00 48.94 309 PHE A C 1
ATOM 2399 O O . PHE A 1 309 ? 11.237 7.032 1.006 1.00 48.94 309 PHE A O 1
ATOM 2406 N N . GLY A 1 310 ? 11.492 4.907 1.683 1.00 54.09 310 GLY A N 1
ATOM 2407 C CA . GLY A 1 310 ? 12.404 4.475 0.610 1.00 54.09 310 GLY A CA 1
ATOM 2408 C C . GLY A 1 310 ? 11.718 4.235 -0.751 1.00 54.09 310 GLY A C 1
ATOM 2409 O O . GLY A 1 310 ? 11.991 3.274 -1.465 1.00 54.09 310 GLY A O 1
ATOM 2410 N N . TYR A 1 311 ? 10.790 5.111 -1.156 1.00 62.16 311 TYR A N 1
ATOM 2411 C CA . TYR A 1 311 ? 9.971 4.917 -2.368 1.00 62.16 311 TYR A CA 1
ATOM 2412 C C . TYR A 1 311 ? 10.781 4.865 -3.674 1.00 62.16 311 TYR A C 1
ATOM 2414 O O . TYR A 1 311 ? 10.264 4.384 -4.682 1.00 62.16 311 TYR A O 1
ATOM 2422 N N . GLY A 1 312 ? 12.020 5.372 -3.681 1.00 63.62 312 GLY A N 1
ATOM 2423 C CA . GLY A 1 312 ? 12.867 5.365 -4.874 1.00 63.62 312 GLY A CA 1
ATOM 2424 C C . GLY A 1 312 ? 13.331 3.968 -5.272 1.00 63.62 312 GLY A C 1
ATOM 2425 O O . GLY A 1 312 ? 13.101 3.546 -6.405 1.00 63.62 312 GLY A O 1
ATOM 2426 N N . CYS A 1 313 ? 13.902 3.226 -4.323 1.00 76.88 313 CYS A N 1
ATOM 2427 C CA . CYS A 1 313 ? 14.337 1.849 -4.548 1.00 76.88 313 CYS A CA 1
ATOM 2428 C C . CYS A 1 313 ? 13.134 0.942 -4.825 1.00 76.88 313 CYS A C 1
ATOM 2430 O O . CYS A 1 313 ? 13.195 0.078 -5.699 1.00 76.88 313 CYS A O 1
ATOM 2432 N N . PHE A 1 314 ? 12.005 1.207 -4.161 1.00 83.31 314 PHE A N 1
ATOM 2433 C CA . PHE A 1 314 ? 10.759 0.483 -4.384 1.00 83.31 314 PHE A CA 1
ATOM 2434 C C . PHE A 1 314 ? 10.243 0.568 -5.832 1.00 83.31 314 PHE A C 1
ATOM 2436 O O . PHE A 1 314 ? 9.915 -0.458 -6.427 1.00 83.31 314 PHE A O 1
ATOM 2443 N N . ASP A 1 315 ? 10.146 1.768 -6.416 1.00 84.44 315 ASP A N 1
ATOM 2444 C CA . ASP A 1 315 ? 9.622 1.917 -7.782 1.00 84.44 315 ASP A CA 1
ATOM 2445 C C . ASP A 1 315 ? 10.574 1.337 -8.832 1.00 84.44 315 ASP A C 1
ATOM 2447 O O . ASP A 1 315 ? 10.132 0.634 -9.743 1.00 84.44 315 ASP A O 1
ATOM 2451 N N . LEU A 1 316 ? 11.884 1.555 -8.662 1.00 88.56 316 LEU A N 1
ATOM 2452 C CA . LEU A 1 316 ? 12.888 0.925 -9.513 1.00 88.56 316 LEU A CA 1
ATOM 2453 C C . LEU A 1 316 ? 12.755 -0.601 -9.481 1.00 88.56 316 LEU A C 1
ATOM 2455 O O . LEU A 1 316 ? 12.698 -1.217 -10.540 1.00 88.56 316 LEU A O 1
ATOM 2459 N N . GLY A 1 317 ? 12.627 -1.190 -8.289 1.00 91.12 317 GLY A N 1
ATOM 2460 C CA . GLY A 1 317 ? 12.461 -2.631 -8.121 1.00 91.12 317 GLY A CA 1
ATOM 2461 C C . GLY A 1 317 ? 11.297 -3.196 -8.924 1.00 91.12 317 GLY A C 1
ATOM 2462 O O . GLY A 1 317 ? 11.440 -4.198 -9.621 1.00 91.12 317 GLY A O 1
ATOM 2463 N N . LYS A 1 318 ? 10.152 -2.507 -8.890 1.00 91.12 318 LYS A N 1
ATOM 2464 C CA . LYS A 1 318 ? 8.975 -2.892 -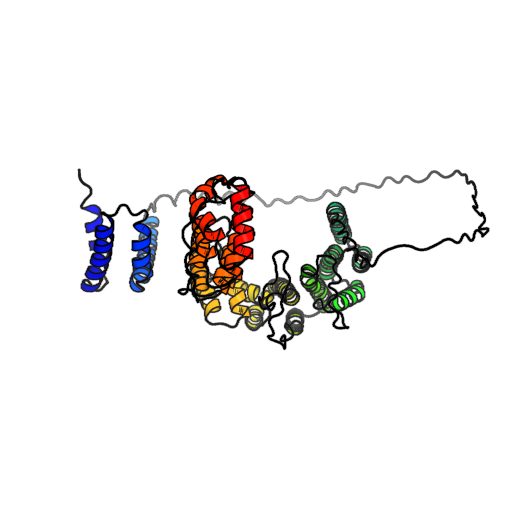9.677 1.00 91.12 318 LYS A CA 1
ATOM 2465 C C . LYS A 1 318 ? 9.211 -2.794 -11.181 1.00 91.12 318 LYS A C 1
ATOM 2467 O O . LYS A 1 318 ? 8.741 -3.652 -11.918 1.00 91.12 318 LYS A O 1
ATOM 2472 N N . ARG A 1 319 ? 9.885 -1.736 -11.639 1.00 92.56 319 ARG A N 1
ATOM 2473 C CA . ARG A 1 319 ? 10.150 -1.521 -13.067 1.00 92.56 319 ARG A CA 1
ATOM 2474 C C . ARG A 1 319 ? 11.140 -2.537 -13.611 1.00 92.56 319 ARG A C 1
ATOM 2476 O O . ARG A 1 319 ? 10.873 -3.115 -14.653 1.00 92.56 319 ARG A O 1
ATOM 2483 N N . VAL A 1 320 ? 12.237 -2.781 -12.895 1.00 94.19 320 VAL A N 1
ATOM 2484 C CA . VAL A 1 320 ? 13.210 -3.804 -13.290 1.00 94.19 320 VAL A CA 1
ATOM 2485 C C . VAL A 1 320 ? 12.555 -5.177 -13.308 1.00 94.19 320 VAL A C 1
ATOM 2487 O O . VAL A 1 320 ? 12.734 -5.916 -14.266 1.00 94.19 320 VAL A O 1
ATOM 2490 N N . ALA A 1 321 ? 11.736 -5.506 -12.308 1.00 93.81 321 ALA A N 1
ATOM 2491 C CA . ALA A 1 321 ? 11.052 -6.788 -12.318 1.00 93.81 321 ALA A CA 1
ATOM 2492 C C . ALA A 1 321 ? 10.066 -6.939 -13.491 1.00 93.81 321 ALA A C 1
ATOM 2494 O O . ALA A 1 321 ? 10.005 -8.009 -14.081 1.00 93.81 321 ALA A O 1
ATOM 2495 N N . ALA A 1 322 ? 9.368 -5.871 -13.894 1.00 93.81 322 ALA A N 1
ATOM 2496 C CA . ALA A 1 322 ? 8.523 -5.889 -15.092 1.00 93.81 322 ALA A CA 1
ATOM 2497 C C . ALA A 1 322 ? 9.326 -6.086 -16.395 1.00 93.81 322 ALA A C 1
ATOM 2499 O O . ALA A 1 322 ? 8.812 -6.650 -17.357 1.00 93.81 322 ALA A O 1
ATOM 2500 N N . GLU A 1 323 ? 10.581 -5.630 -16.446 1.00 95.75 323 GLU A N 1
ATOM 2501 C CA . GLU A 1 323 ? 11.488 -5.944 -17.557 1.00 95.75 323 GLU A CA 1
ATOM 2502 C C . GLU A 1 323 ? 11.970 -7.393 -17.498 1.00 95.75 323 GLU A C 1
ATOM 2504 O O . GLU A 1 323 ? 11.984 -8.074 -18.520 1.00 95.75 323 GLU A O 1
ATOM 2509 N N . LEU A 1 324 ? 12.303 -7.883 -16.304 1.00 95.62 324 LEU A N 1
ATOM 2510 C CA . LEU A 1 324 ? 12.725 -9.262 -16.076 1.00 95.62 324 LEU A CA 1
ATOM 2511 C C . LEU A 1 324 ? 11.615 -10.284 -16.389 1.00 95.62 324 LEU A C 1
ATOM 2513 O O . LEU A 1 324 ? 11.908 -11.350 -16.918 1.00 95.62 324 LEU A O 1
ATOM 2517 N N . GLU A 1 325 ? 10.343 -9.953 -16.151 1.00 94.44 325 GLU A N 1
ATOM 2518 C CA . GLU A 1 325 ? 9.183 -10.791 -16.509 1.00 94.44 325 GLU A CA 1
ATOM 2519 C C . GLU A 1 325 ? 9.075 -11.069 -18.022 1.00 94.44 325 GLU A C 1
ATOM 2521 O O . GLU A 1 325 ? 8.451 -12.050 -18.422 1.00 94.44 325 GLU A O 1
ATOM 2526 N N . LYS A 1 326 ? 9.696 -10.244 -18.881 1.00 94.56 326 LYS A N 1
ATOM 2527 C CA . LYS A 1 326 ? 9.713 -10.466 -20.340 1.00 94.56 326 LYS A CA 1
ATOM 2528 C C . LYS A 1 326 ? 10.599 -11.646 -20.744 1.00 94.56 326 LYS A C 1
ATOM 2530 O O . LYS A 1 326 ? 10.470 -12.151 -21.859 1.00 94.56 326 LYS A O 1
ATOM 2535 N N . TYR A 1 327 ? 11.499 -12.078 -19.864 1.00 93.81 327 TYR A N 1
ATOM 2536 C CA . TYR A 1 327 ? 12.372 -13.218 -20.094 1.00 93.81 327 TYR A CA 1
ATOM 2537 C C . TYR A 1 327 ? 11.760 -14.458 -19.439 1.00 93.81 327 TYR A C 1
ATOM 2539 O O . TYR A 1 327 ? 11.511 -14.490 -18.237 1.00 93.81 327 TYR A O 1
ATOM 2547 N N . ASN A 1 328 ? 11.553 -15.516 -20.221 1.00 92.25 328 ASN A N 1
ATOM 2548 C CA . ASN A 1 328 ? 11.077 -16.803 -19.713 1.00 92.25 328 ASN A CA 1
ATOM 2549 C C . ASN A 1 328 ? 12.234 -17.620 -19.098 1.00 92.25 328 ASN A C 1
ATOM 2551 O O . ASN A 1 328 ? 12.566 -18.702 -19.584 1.00 92.25 328 ASN A O 1
ATOM 2555 N N . ASP A 1 329 ? 12.905 -17.064 -18.084 1.00 94.75 329 ASP A N 1
ATOM 2556 C CA . ASP A 1 329 ? 14.056 -17.678 -17.411 1.00 94.75 329 ASP A CA 1
ATOM 2557 C C . ASP A 1 329 ? 13.734 -17.970 -15.927 1.00 94.75 329 ASP A C 1
ATOM 2559 O O . ASP A 1 329 ? 13.631 -17.042 -15.120 1.00 94.75 329 ASP A O 1
ATOM 2563 N N . PRO A 1 330 ? 13.616 -19.251 -15.517 1.00 93.12 330 PRO A N 1
ATOM 2564 C CA . PRO A 1 330 ? 13.323 -19.629 -14.128 1.00 93.12 330 PRO A CA 1
ATOM 2565 C C . PRO A 1 330 ? 14.356 -19.144 -13.094 1.00 93.12 330 PRO A C 1
ATOM 2567 O O . PRO A 1 330 ? 14.047 -19.016 -11.903 1.00 93.12 330 PRO A O 1
ATOM 2570 N N . SER A 1 331 ? 15.593 -18.858 -13.515 1.00 96.06 331 SER A N 1
ATOM 2571 C CA . SER A 1 331 ? 16.630 -18.326 -12.626 1.00 96.06 331 SER A CA 1
ATOM 2572 C C . SER A 1 331 ? 16.307 -16.913 -12.134 1.00 96.06 331 SER A C 1
ATOM 2574 O O . SER A 1 331 ? 16.752 -16.535 -11.046 1.00 96.06 331 SER A O 1
ATOM 2576 N N . ILE A 1 332 ? 15.479 -16.159 -12.869 1.00 96.88 332 ILE A N 1
ATOM 2577 C CA . ILE A 1 332 ? 15.042 -14.810 -12.496 1.00 96.88 332 ILE A CA 1
ATOM 2578 C C . ILE A 1 332 ? 14.272 -14.844 -11.186 1.00 96.88 332 ILE A C 1
ATOM 2580 O O . ILE A 1 332 ? 14.616 -14.097 -10.272 1.00 96.88 332 ILE A O 1
ATOM 2584 N N . VAL A 1 333 ? 13.290 -15.742 -11.051 1.00 96.50 333 VAL A N 1
ATOM 2585 C CA . VAL A 1 333 ? 12.533 -15.892 -9.799 1.00 96.50 333 VAL A CA 1
ATOM 2586 C C . VAL A 1 333 ? 13.498 -16.226 -8.667 1.00 96.50 333 VAL A C 1
ATOM 2588 O O . VAL A 1 333 ? 13.534 -15.528 -7.660 1.00 96.50 333 VAL A O 1
ATOM 2591 N N . THR A 1 334 ? 14.384 -17.206 -8.867 1.00 96.88 334 THR A N 1
ATOM 2592 C CA . THR A 1 334 ? 15.372 -17.617 -7.853 1.00 96.88 334 THR A CA 1
ATOM 2593 C C . THR A 1 334 ? 16.257 -16.459 -7.375 1.00 96.88 334 THR A C 1
ATOM 2595 O O . THR A 1 334 ? 16.571 -16.368 -6.188 1.00 96.88 334 THR A O 1
ATOM 2598 N N . ARG A 1 335 ? 16.671 -15.566 -8.280 1.00 97.12 335 ARG A N 1
ATOM 2599 C CA . ARG A 1 335 ? 17.487 -14.388 -7.950 1.00 97.12 335 ARG A CA 1
ATOM 2600 C C . ARG A 1 335 ? 16.660 -13.278 -7.305 1.00 97.12 335 ARG A C 1
ATOM 2602 O O . ARG A 1 335 ? 17.071 -12.749 -6.277 1.00 97.12 335 ARG A O 1
ATOM 2609 N N . LEU A 1 336 ? 15.472 -12.972 -7.830 1.00 95.94 336 LEU A N 1
ATOM 2610 C CA . LEU A 1 336 ? 14.566 -11.978 -7.247 1.00 95.94 336 LEU A CA 1
ATOM 2611 C C . LEU A 1 336 ? 14.114 -12.374 -5.835 1.00 95.94 336 LEU A C 1
ATOM 2613 O O . LEU A 1 336 ? 13.932 -11.511 -4.984 1.00 95.94 336 LEU A O 1
ATOM 2617 N N . ARG A 1 337 ? 13.989 -13.668 -5.528 1.00 95.88 337 ARG A N 1
ATOM 2618 C CA . ARG A 1 337 ? 13.657 -14.138 -4.171 1.00 95.88 337 ARG A CA 1
ATOM 2619 C C . ARG A 1 337 ? 14.772 -13.876 -3.152 1.00 95.88 337 ARG A C 1
ATOM 2621 O O . ARG A 1 337 ? 14.501 -13.889 -1.958 1.00 95.88 337 ARG A O 1
ATOM 2628 N N . LYS A 1 338 ? 15.996 -13.571 -3.603 1.00 95.69 338 LYS A N 1
ATOM 2629 C CA . LYS A 1 338 ? 17.133 -13.179 -2.751 1.00 95.69 338 LYS A CA 1
ATOM 2630 C C . LYS A 1 338 ? 17.289 -11.664 -2.598 1.00 95.69 338 LYS A C 1
ATOM 2632 O O . LYS A 1 338 ? 18.141 -11.231 -1.832 1.00 95.69 338 LYS A O 1
ATOM 2637 N N . THR A 1 339 ? 16.510 -10.857 -3.323 1.00 92.81 339 THR A N 1
ATOM 2638 C CA . THR A 1 339 ? 16.647 -9.396 -3.274 1.00 92.81 339 THR A CA 1
ATOM 2639 C C . THR A 1 339 ? 16.072 -8.817 -1.984 1.00 92.81 339 THR A C 1
ATOM 2641 O O . THR A 1 339 ? 15.005 -9.223 -1.520 1.00 92.81 339 THR A O 1
ATOM 2644 N N . GLU A 1 340 ? 16.733 -7.803 -1.436 1.00 91.69 340 GLU A N 1
ATOM 2645 C CA . GLU A 1 340 ? 16.192 -6.992 -0.339 1.00 91.69 340 GLU A CA 1
ATOM 2646 C C . GLU A 1 340 ? 15.286 -5.857 -0.844 1.00 91.69 340 GLU A C 1
ATOM 2648 O O . GLU A 1 340 ? 14.599 -5.189 -0.067 1.00 91.69 340 GLU A O 1
ATOM 2653 N N . ASN A 1 341 ? 15.217 -5.654 -2.163 1.00 91.44 341 ASN A N 1
ATOM 2654 C CA . ASN A 1 341 ? 14.362 -4.642 -2.755 1.00 91.44 341 ASN A CA 1
ATOM 2655 C C . ASN A 1 341 ? 12.880 -5.062 -2.687 1.00 91.44 341 ASN A C 1
ATOM 2657 O O . ASN A 1 341 ? 12.408 -5.907 -3.448 1.00 91.44 341 ASN A O 1
ATOM 2661 N N . LYS A 1 342 ? 12.106 -4.404 -1.815 1.00 91.75 342 LYS A N 1
ATOM 2662 C CA . LYS A 1 342 ? 10.661 -4.648 -1.626 1.00 91.75 342 LYS A CA 1
ATOM 2663 C C . LYS A 1 342 ? 9.840 -4.560 -2.919 1.00 91.75 342 LYS A C 1
ATOM 2665 O O . LYS A 1 342 ? 8.837 -5.257 -3.047 1.00 91.75 342 LYS A O 1
ATOM 2670 N N . GLY A 1 343 ? 10.228 -3.699 -3.861 1.00 90.38 343 GLY A N 1
ATOM 2671 C CA . GLY A 1 343 ? 9.548 -3.553 -5.149 1.00 90.38 343 GLY A CA 1
ATOM 2672 C C . GLY A 1 343 ? 9.723 -4.779 -6.038 1.00 90.38 343 GLY A C 1
ATOM 2673 O O . GLY A 1 343 ? 8.745 -5.291 -6.585 1.00 90.38 343 GLY A O 1
ATOM 2674 N N . ALA A 1 344 ? 10.958 -5.271 -6.119 1.00 94.38 344 ALA A N 1
ATOM 2675 C CA . ALA A 1 344 ? 11.319 -6.469 -6.867 1.00 94.38 344 ALA A CA 1
ATOM 2676 C C . ALA A 1 344 ? 10.774 -7.750 -6.204 1.00 94.38 344 ALA A C 1
ATOM 2678 O O . ALA A 1 344 ? 10.273 -8.637 -6.891 1.00 94.38 344 ALA A O 1
ATOM 2679 N N . ALA A 1 345 ? 10.761 -7.812 -4.868 1.00 95.25 345 ALA A N 1
ATOM 2680 C CA . ALA A 1 345 ? 10.208 -8.936 -4.111 1.00 95.25 345 ALA A CA 1
ATOM 2681 C C . ALA A 1 345 ? 8.705 -9.172 -4.369 1.00 95.25 345 ALA A C 1
ATOM 2683 O O . ALA A 1 345 ? 8.255 -10.315 -4.364 1.00 95.25 345 ALA A O 1
ATOM 2684 N N . ILE A 1 346 ? 7.915 -8.122 -4.652 1.00 94.69 346 ILE A N 1
ATOM 2685 C CA . ILE A 1 346 ? 6.507 -8.298 -5.063 1.00 94.69 346 ILE A CA 1
ATOM 2686 C C . ILE A 1 346 ? 6.415 -9.137 -6.337 1.00 94.69 346 ILE A C 1
ATOM 2688 O O . ILE A 1 346 ? 5.584 -10.036 -6.414 1.00 94.69 346 ILE A O 1
ATOM 2692 N N . ALA A 1 347 ? 7.227 -8.814 -7.342 1.00 94.19 347 ALA A N 1
ATOM 2693 C CA . ALA A 1 347 ? 7.228 -9.544 -8.601 1.00 94.19 347 ALA A CA 1
ATOM 2694 C C . ALA A 1 347 ? 7.793 -10.954 -8.417 1.00 94.19 347 ALA A C 1
ATOM 2696 O O . ALA A 1 347 ? 7.200 -11.896 -8.918 1.00 94.19 347 ALA A O 1
ATOM 2697 N N . ALA A 1 348 ? 8.846 -11.113 -7.607 1.00 96.44 348 ALA A N 1
ATOM 2698 C CA . ALA A 1 348 ? 9.407 -12.418 -7.260 1.00 96.44 348 ALA A CA 1
ATOM 2699 C C . ALA A 1 348 ? 8.332 -13.385 -6.745 1.00 96.44 348 ALA A C 1
ATOM 2701 O O . ALA A 1 348 ? 8.184 -14.490 -7.259 1.00 96.44 348 ALA A O 1
ATOM 2702 N N . VAL A 1 349 ? 7.560 -12.945 -5.745 1.00 97.62 349 VAL A N 1
ATOM 2703 C CA . VAL A 1 349 ? 6.486 -13.756 -5.163 1.00 97.62 349 VAL A CA 1
ATOM 2704 C C . VAL A 1 349 ? 5.348 -13.944 -6.161 1.00 97.62 349 VAL A C 1
ATOM 2706 O O . VAL A 1 349 ? 4.808 -15.038 -6.259 1.00 97.62 349 VAL A O 1
ATOM 2709 N N . TRP A 1 350 ? 4.989 -12.906 -6.923 1.00 96.75 350 TRP A N 1
ATOM 2710 C CA . TRP A 1 350 ? 3.922 -13.003 -7.919 1.00 96.75 350 TRP A CA 1
ATOM 2711 C C . TRP A 1 350 ? 4.248 -14.028 -9.009 1.00 96.75 350 TRP A C 1
ATOM 2713 O O . TRP A 1 350 ? 3.423 -14.892 -9.278 1.00 96.75 350 TRP A O 1
ATOM 2723 N N . MET A 1 351 ? 5.455 -13.984 -9.577 1.00 95.31 351 MET A N 1
ATOM 2724 C CA . MET A 1 351 ? 5.925 -14.949 -10.572 1.00 95.31 351 MET A CA 1
ATOM 2725 C C . MET A 1 351 ? 5.945 -16.379 -10.026 1.00 95.31 351 MET A C 1
ATOM 2727 O O . MET A 1 351 ? 5.695 -17.312 -10.777 1.00 95.31 351 MET A O 1
ATOM 2731 N N . GLU A 1 352 ? 6.220 -16.556 -8.729 1.00 96.56 352 GLU A N 1
ATOM 2732 C CA . GLU A 1 352 ? 6.178 -17.870 -8.083 1.00 96.56 352 GLU A CA 1
ATOM 2733 C C . GLU A 1 352 ? 4.747 -18.423 -7.992 1.00 96.56 352 GLU A C 1
ATOM 2735 O O . GLU A 1 352 ? 4.546 -19.612 -8.218 1.00 96.56 352 GLU A O 1
ATOM 2740 N N . VAL A 1 353 ? 3.751 -17.586 -7.672 1.00 97.50 353 VAL A N 1
ATOM 2741 C CA . VAL A 1 353 ? 2.390 -18.053 -7.337 1.00 97.50 353 VAL A CA 1
ATOM 2742 C C . VAL A 1 353 ? 1.338 -17.852 -8.431 1.00 97.50 353 VAL A C 1
ATOM 2744 O O . VAL A 1 353 ? 0.233 -18.370 -8.290 1.00 97.50 353 VAL A O 1
ATOM 2747 N N . GLN A 1 354 ? 1.621 -17.089 -9.491 1.00 95.62 354 GLN A N 1
ATOM 2748 C CA . GLN A 1 354 ? 0.607 -16.679 -10.480 1.00 95.62 354 GLN A CA 1
ATOM 2749 C C . GLN A 1 354 ? -0.015 -17.838 -11.269 1.00 95.62 354 GLN A C 1
ATOM 2751 O O . GLN A 1 354 ? -1.168 -17.728 -11.681 1.00 95.62 354 GLN A O 1
ATOM 2756 N N . ASP A 1 355 ? 0.719 -18.940 -11.438 1.00 95.75 355 ASP A N 1
ATOM 2757 C CA . ASP A 1 355 ? 0.255 -20.131 -12.158 1.00 95.75 355 ASP A CA 1
ATOM 2758 C C . ASP A 1 355 ? -0.362 -21.193 -11.224 1.00 95.75 355 ASP A C 1
ATOM 2760 O O . ASP A 1 355 ? -0.800 -22.251 -11.678 1.00 95.75 355 ASP A O 1
ATOM 2764 N N . MET A 1 356 ? -0.406 -20.930 -9.912 1.00 98.06 356 MET A N 1
ATOM 2765 C CA . MET A 1 356 ? -1.017 -21.824 -8.925 1.00 98.06 356 MET A CA 1
ATOM 2766 C C . MET A 1 356 ? -2.539 -21.639 -8.867 1.00 98.06 356 MET A C 1
ATOM 2768 O O . MET A 1 356 ? -3.081 -20.578 -9.191 1.00 98.06 356 MET A O 1
ATOM 2772 N N . ALA A 1 357 ? -3.254 -22.646 -8.357 1.00 97.81 357 ALA A N 1
ATOM 2773 C CA . ALA A 1 357 ? -4.650 -22.448 -7.979 1.00 97.81 357 ALA A CA 1
ATOM 2774 C C . ALA A 1 357 ? -4.748 -21.378 -6.874 1.00 97.81 357 ALA A C 1
ATOM 2776 O O . ALA A 1 357 ? -3.906 -21.334 -5.981 1.00 97.81 357 ALA A O 1
ATOM 2777 N N . ILE A 1 358 ? -5.798 -20.544 -6.875 1.00 97.62 358 ILE A N 1
ATOM 2778 C CA . ILE A 1 358 ? -5.931 -19.407 -5.935 1.00 97.62 358 ILE A CA 1
ATOM 2779 C C . ILE A 1 358 ? -5.721 -19.831 -4.470 1.00 97.62 358 ILE A C 1
ATOM 2781 O O . ILE A 1 358 ? -5.036 -19.138 -3.721 1.00 97.62 358 ILE A O 1
ATOM 2785 N N . ALA A 1 359 ? -6.271 -20.978 -4.059 1.00 97.62 359 ALA A N 1
ATOM 2786 C CA . ALA A 1 359 ? -6.110 -21.489 -2.697 1.00 97.62 359 ALA A CA 1
ATOM 2787 C C . ALA A 1 359 ? -4.644 -21.817 -2.354 1.00 97.62 359 ALA A C 1
ATOM 2789 O O . ALA A 1 359 ? -4.170 -21.438 -1.283 1.00 97.62 359 ALA A O 1
ATOM 2790 N N . GLU A 1 360 ? -3.925 -22.459 -3.276 1.00 98.25 360 GLU A N 1
ATOM 2791 C CA . GLU A 1 360 ? -2.501 -22.793 -3.140 1.00 98.25 360 GLU A CA 1
ATOM 2792 C C . GLU A 1 360 ? -1.641 -21.523 -3.154 1.00 98.25 360 GLU A C 1
ATOM 2794 O O . GLU A 1 360 ? -0.764 -21.359 -2.307 1.00 98.25 360 GLU A O 1
ATOM 2799 N N . ALA A 1 361 ? -1.951 -20.569 -4.040 1.00 98.44 361 ALA A N 1
ATOM 2800 C CA . ALA A 1 361 ? -1.285 -19.269 -4.103 1.00 98.44 361 ALA A CA 1
ATOM 2801 C C . ALA A 1 361 ? -1.419 -18.491 -2.783 1.00 98.44 361 ALA A C 1
ATOM 2803 O O . ALA A 1 361 ? -0.451 -17.893 -2.305 1.00 98.44 361 ALA A O 1
ATOM 2804 N N . ILE A 1 362 ? -2.611 -18.507 -2.170 1.00 98.56 362 ILE A N 1
ATOM 2805 C CA . ILE A 1 362 ? -2.858 -17.887 -0.862 1.00 98.56 362 ILE A CA 1
ATOM 2806 C C . ILE A 1 362 ? -2.040 -18.586 0.224 1.00 98.56 362 ILE A C 1
ATOM 2808 O O . ILE A 1 362 ? -1.369 -17.901 0.997 1.00 98.56 362 ILE A O 1
ATOM 2812 N N . GLU A 1 363 ? -2.083 -19.920 0.293 1.00 98.31 363 GLU A N 1
ATOM 2813 C CA . GLU A 1 363 ? -1.326 -20.693 1.285 1.00 98.31 363 GLU A CA 1
ATOM 2814 C C . GLU A 1 363 ? 0.173 -20.406 1.175 1.00 98.31 363 GLU A C 1
ATOM 2816 O O . GLU A 1 363 ? 0.814 -20.056 2.172 1.00 98.31 363 GLU A O 1
ATOM 2821 N N . ARG A 1 364 ? 0.701 -20.424 -0.052 1.00 98.31 364 ARG A N 1
ATOM 2822 C CA . ARG A 1 364 ? 2.104 -20.128 -0.323 1.00 98.31 364 ARG A CA 1
ATOM 2823 C C . ARG A 1 364 ? 2.482 -18.702 0.071 1.00 98.31 364 ARG A C 1
ATOM 2825 O O . ARG A 1 364 ? 3.489 -18.497 0.745 1.00 98.31 364 ARG A O 1
ATOM 2832 N N . CYS A 1 365 ? 1.661 -17.704 -0.263 1.00 98.62 365 CYS A N 1
ATOM 2833 C CA . CYS A 1 365 ? 1.906 -16.326 0.169 1.00 98.62 365 CYS A CA 1
ATOM 2834 C C . CYS A 1 365 ? 1.883 -16.179 1.701 1.00 98.62 365 CYS A C 1
ATOM 2836 O O . CYS A 1 365 ? 2.666 -15.412 2.260 1.00 98.62 365 CYS A O 1
ATOM 2838 N N . VAL A 1 366 ? 0.998 -16.894 2.402 1.00 98.50 366 VAL A N 1
ATOM 2839 C CA . VAL A 1 366 ? 0.943 -16.869 3.873 1.00 98.50 366 VAL A CA 1
ATOM 2840 C C . VAL A 1 366 ? 2.198 -17.487 4.483 1.00 98.50 366 VAL A C 1
ATOM 2842 O O . VAL A 1 366 ? 2.714 -16.951 5.463 1.00 98.50 366 VAL A O 1
ATOM 2845 N N . GLU A 1 367 ? 2.700 -18.582 3.913 1.00 98.38 367 GLU A N 1
ATOM 2846 C CA . GLU A 1 367 ? 3.956 -19.204 4.333 1.00 98.38 367 GLU A CA 1
ATOM 2847 C C . GLU A 1 367 ? 5.133 -18.228 4.188 1.00 98.38 367 GLU A C 1
ATOM 2849 O O . GLU A 1 367 ? 5.842 -17.973 5.164 1.00 98.38 367 GLU A O 1
ATOM 2854 N N . ILE A 1 368 ? 5.276 -17.609 3.010 1.00 98.31 368 ILE A N 1
ATOM 2855 C CA . ILE A 1 368 ? 6.317 -16.609 2.726 1.00 98.31 368 ILE A CA 1
ATOM 2856 C C . ILE A 1 368 ? 6.216 -15.435 3.710 1.00 98.31 368 ILE A C 1
ATOM 2858 O O . ILE A 1 368 ? 7.211 -15.025 4.306 1.00 98.31 368 ILE A O 1
ATOM 2862 N N . ALA A 1 369 ? 5.005 -14.916 3.940 1.00 97.81 369 ALA A N 1
ATOM 2863 C CA . ALA A 1 369 ? 4.777 -13.790 4.845 1.00 97.81 369 ALA A CA 1
ATOM 2864 C C . ALA A 1 369 ? 5.168 -14.072 6.306 1.00 97.81 369 ALA A C 1
ATOM 2866 O O . ALA A 1 369 ? 5.469 -13.131 7.041 1.00 97.81 369 ALA A O 1
ATOM 2867 N N . LYS A 1 370 ? 5.148 -15.337 6.739 1.00 97.19 370 LYS A N 1
ATOM 2868 C CA . LYS A 1 370 ? 5.451 -15.730 8.123 1.00 97.19 370 LYS A CA 1
ATOM 2869 C C . LYS A 1 370 ? 6.905 -16.137 8.333 1.00 97.19 370 LYS A C 1
ATOM 2871 O O . LYS A 1 370 ? 7.421 -15.939 9.430 1.00 97.19 370 LYS A O 1
ATOM 2876 N N . ASN A 1 371 ? 7.536 -16.720 7.316 1.00 97.25 371 ASN A N 1
ATOM 2877 C CA . ASN A 1 371 ? 8.781 -17.469 7.492 1.00 97.25 371 ASN A CA 1
ATOM 2878 C C . ASN A 1 371 ? 9.996 -16.843 6.792 1.00 97.25 371 ASN A C 1
ATOM 2880 O O . ASN A 1 371 ? 11.113 -17.309 7.009 1.00 97.25 371 ASN A O 1
ATOM 2884 N N . GLU A 1 372 ? 9.805 -15.815 5.965 1.00 96.88 372 GLU A N 1
ATOM 2885 C CA . GLU A 1 372 ? 10.883 -15.222 5.168 1.00 96.88 372 GLU A CA 1
ATOM 2886 C C . GLU A 1 372 ? 11.236 -13.791 5.596 1.00 96.88 372 GLU A C 1
ATOM 2888 O O . GLU A 1 372 ? 10.602 -13.184 6.458 1.00 96.88 372 GLU A O 1
ATOM 2893 N N . HIS A 1 373 ? 12.305 -13.256 5.004 1.00 94.56 373 HIS A N 1
ATOM 2894 C CA . HIS A 1 373 ? 12.820 -11.928 5.323 1.00 94.56 373 HIS A CA 1
ATOM 2895 C C . HIS A 1 373 ? 11.879 -10.800 4.864 1.00 94.56 373 HIS A C 1
ATOM 2897 O O . HIS A 1 373 ? 11.002 -10.983 4.017 1.00 94.56 373 HIS A O 1
ATOM 2903 N N . GLU A 1 374 ? 12.089 -9.598 5.412 1.00 92.50 374 GLU A N 1
ATOM 2904 C CA . GLU A 1 374 ? 11.152 -8.467 5.331 1.00 92.50 374 GLU A CA 1
ATOM 2905 C C . GLU A 1 374 ? 10.701 -8.122 3.899 1.00 92.50 374 GLU A C 1
ATOM 2907 O O . GLU A 1 374 ? 9.521 -7.841 3.672 1.00 92.50 374 GLU A O 1
ATOM 2912 N N . ALA A 1 375 ? 11.614 -8.155 2.923 1.00 92.94 375 ALA A N 1
ATOM 2913 C CA . ALA A 1 375 ? 11.295 -7.849 1.530 1.00 92.94 375 ALA A CA 1
ATOM 2914 C C . ALA A 1 375 ? 10.312 -8.863 0.923 1.00 92.94 375 ALA A C 1
ATOM 2916 O O . ALA A 1 375 ? 9.311 -8.465 0.323 1.00 92.94 375 ALA A O 1
ATOM 2917 N N . GLN A 1 376 ? 10.544 -10.161 1.138 1.00 96.88 376 GLN A N 1
ATOM 2918 C CA . GLN A 1 376 ? 9.659 -11.222 0.651 1.00 96.88 376 GLN A CA 1
ATOM 2919 C C . GLN A 1 376 ? 8.343 -11.262 1.418 1.00 96.88 376 GLN A C 1
ATOM 2921 O O . GLN A 1 376 ? 7.284 -11.396 0.806 1.00 96.88 376 GLN A O 1
ATOM 2926 N N . GLN A 1 377 ? 8.379 -11.032 2.732 1.00 96.69 377 GLN A N 1
ATOM 2927 C CA . GLN A 1 377 ? 7.170 -10.856 3.529 1.00 96.69 377 GLN A CA 1
ATOM 2928 C C . GLN A 1 377 ? 6.292 -9.734 2.957 1.00 96.69 377 GLN A C 1
ATOM 2930 O O . GLN A 1 377 ? 5.081 -9.902 2.785 1.00 96.69 377 GLN A O 1
ATOM 2935 N N . TYR A 1 378 ? 6.894 -8.582 2.650 1.00 95.31 378 TYR A N 1
ATOM 2936 C CA . TYR A 1 378 ? 6.197 -7.465 2.020 1.00 95.31 378 TYR A CA 1
ATOM 2937 C C . TYR A 1 378 ? 5.617 -7.873 0.658 1.00 95.31 378 TYR A C 1
ATOM 2939 O O . TYR A 1 378 ? 4.434 -7.632 0.398 1.00 95.31 378 TYR A O 1
ATOM 2947 N N . GLY A 1 379 ? 6.425 -8.522 -0.188 1.00 95.81 379 GLY A N 1
ATOM 2948 C CA . GLY A 1 379 ? 6.018 -9.017 -1.503 1.00 95.81 379 GLY A CA 1
ATOM 2949 C C . GLY A 1 379 ? 4.805 -9.944 -1.438 1.00 95.81 379 GLY A C 1
ATOM 2950 O O . GLY A 1 379 ? 3.822 -9.724 -2.149 1.00 95.81 379 GLY A O 1
ATOM 2951 N N . ALA A 1 380 ? 4.816 -10.907 -0.517 1.00 98.31 380 ALA A N 1
ATOM 2952 C CA . ALA A 1 380 ? 3.735 -11.865 -0.328 1.00 98.31 380 ALA A CA 1
ATOM 2953 C C . ALA A 1 380 ? 2.438 -11.221 0.160 1.00 98.31 380 ALA A C 1
ATOM 2955 O O . ALA A 1 380 ? 1.365 -11.506 -0.372 1.00 98.31 380 ALA A O 1
ATOM 2956 N N . ILE A 1 381 ? 2.518 -10.271 1.095 1.00 98.00 381 ILE A N 1
ATOM 2957 C CA . ILE A 1 381 ? 1.340 -9.513 1.537 1.00 98.00 381 ILE A CA 1
ATOM 2958 C C . ILE A 1 381 ? 0.729 -8.713 0.376 1.00 98.00 381 ILE A C 1
ATOM 2960 O O . ILE A 1 381 ? -0.496 -8.644 0.247 1.00 98.00 381 ILE A O 1
ATOM 2964 N N . LYS A 1 382 ? 1.548 -8.125 -0.507 1.00 96.62 382 LYS A N 1
ATOM 2965 C CA . LYS A 1 382 ? 1.028 -7.439 -1.703 1.00 96.62 382 LYS A CA 1
ATOM 2966 C C . LYS A 1 382 ? 0.448 -8.407 -2.731 1.00 96.62 382 LYS A C 1
ATOM 2968 O O . LYS A 1 382 ? -0.553 -8.058 -3.356 1.00 96.62 382 LYS A O 1
ATOM 2973 N N . CYS A 1 383 ? 1.009 -9.606 -2.870 1.00 97.31 383 CYS A N 1
ATOM 2974 C CA . CYS A 1 383 ? 0.443 -10.653 -3.721 1.00 97.31 383 CYS A CA 1
ATOM 2975 C C . CYS A 1 383 ? -0.930 -11.110 -3.217 1.00 97.31 383 CYS A C 1
ATOM 2977 O O . CYS A 1 383 ? -1.866 -11.151 -4.009 1.00 97.31 383 CYS A O 1
ATOM 2979 N N . LEU A 1 384 ? -1.118 -11.285 -1.905 1.00 98.06 384 LEU A N 1
ATOM 2980 C CA . LEU A 1 384 ? -2.449 -11.505 -1.313 1.00 98.06 384 LEU A CA 1
ATOM 2981 C C . LEU A 1 384 ? -3.433 -10.370 -1.658 1.00 98.06 384 LEU A C 1
ATOM 2983 O O . LEU A 1 384 ? -4.614 -10.599 -1.903 1.00 98.06 384 LEU A O 1
ATOM 2987 N N . GLY A 1 385 ? -2.956 -9.126 -1.744 1.00 96.06 385 GLY A N 1
ATOM 2988 C CA . GLY A 1 385 ? -3.750 -8.005 -2.255 1.00 96.06 385 GLY A CA 1
ATOM 2989 C C . GLY A 1 385 ? -4.191 -8.172 -3.718 1.00 96.06 385 GLY A C 1
ATOM 2990 O O . GLY A 1 385 ? -5.312 -7.803 -4.071 1.00 96.06 385 GLY A O 1
ATOM 2991 N N . LYS A 1 386 ? -3.344 -8.753 -4.573 1.00 95.88 386 LYS A N 1
ATOM 2992 C CA . LYS A 1 386 ? -3.673 -9.034 -5.980 1.00 95.88 386 LYS A CA 1
ATOM 2993 C C . LYS A 1 386 ? -4.639 -10.210 -6.144 1.00 95.88 386 LYS A C 1
ATOM 2995 O O . LYS A 1 386 ? -5.490 -10.146 -7.021 1.00 95.88 386 LYS A O 1
ATOM 3000 N N . LEU A 1 387 ? -4.568 -11.220 -5.274 1.00 96.19 387 LEU A N 1
ATOM 3001 C CA . LEU A 1 387 ? -5.408 -12.432 -5.317 1.00 96.19 387 LEU A CA 1
ATOM 3002 C C . LEU A 1 387 ? -6.896 -12.200 -4.979 1.00 96.19 387 LEU A C 1
ATOM 3004 O O . LEU A 1 387 ? -7.674 -13.143 -4.920 1.00 96.19 387 LEU A O 1
ATOM 3008 N N . GLY A 1 388 ? -7.322 -10.952 -4.783 1.00 94.50 388 GLY A N 1
ATOM 3009 C CA . GLY A 1 388 ? -8.742 -10.635 -4.646 1.00 94.50 388 GLY A CA 1
ATOM 3010 C C . GLY A 1 388 ? -9.353 -10.989 -3.285 1.00 94.50 388 GLY A C 1
ATOM 3011 O O . GLY A 1 388 ? -8.677 -11.055 -2.255 1.00 94.50 388 GLY A O 1
ATOM 3012 N N . GLU A 1 389 ? -10.676 -11.121 -3.278 1.00 95.62 389 GLU A N 1
ATOM 3013 C CA . GLU A 1 389 ? -11.487 -11.261 -2.062 1.00 95.62 389 GLU A CA 1
ATOM 3014 C C . GLU A 1 389 ? -11.200 -12.566 -1.303 1.00 95.62 389 GLU A C 1
ATOM 3016 O O . GLU A 1 389 ? -11.269 -12.587 -0.074 1.00 95.62 389 GLU A O 1
ATOM 3021 N N . ASP A 1 390 ? -10.765 -13.614 -2.009 1.00 96.75 390 ASP A N 1
ATOM 3022 C CA . ASP A 1 390 ? -10.403 -14.911 -1.425 1.00 96.75 390 ASP A CA 1
ATOM 3023 C C . ASP A 1 390 ? -9.269 -14.796 -0.390 1.00 96.75 390 ASP A C 1
ATOM 3025 O O . ASP A 1 390 ? -9.193 -15.565 0.569 1.00 96.75 390 ASP A O 1
ATOM 3029 N N . ALA A 1 391 ? -8.414 -13.778 -0.526 1.00 97.81 391 ALA A N 1
ATOM 3030 C CA . ALA A 1 391 ? -7.279 -13.541 0.358 1.00 97.81 391 ALA A CA 1
ATOM 3031 C C . ALA A 1 391 ? -7.610 -12.705 1.614 1.00 97.81 391 ALA A C 1
ATOM 3033 O O . ALA A 1 391 ? -6.719 -12.467 2.435 1.00 97.81 391 ALA A O 1
ATOM 3034 N N . ILE A 1 392 ? -8.856 -12.246 1.808 1.00 97.75 392 ILE A N 1
ATOM 3035 C CA . ILE A 1 392 ? -9.222 -11.383 2.951 1.00 97.75 392 ILE A CA 1
ATOM 3036 C C . ILE A 1 392 ? -8.929 -12.058 4.292 1.00 97.75 392 ILE A C 1
ATOM 3038 O O . ILE A 1 392 ? -8.320 -11.438 5.165 1.00 97.75 392 ILE A O 1
ATOM 3042 N N . PHE A 1 393 ? -9.305 -13.329 4.458 1.00 97.62 393 PHE A N 1
ATOM 3043 C CA . PHE A 1 393 ? -9.075 -14.047 5.716 1.00 97.62 393 PHE A CA 1
ATOM 3044 C C . PHE A 1 393 ? -7.590 -14.273 6.006 1.00 97.62 393 PHE A C 1
ATOM 3046 O O . PHE A 1 393 ? -7.179 -14.228 7.165 1.00 97.62 393 PHE A O 1
ATOM 3053 N N . ALA A 1 394 ? -6.781 -14.487 4.968 1.00 98.38 394 ALA A N 1
ATOM 3054 C CA . ALA A 1 394 ? -5.334 -14.593 5.109 1.00 98.38 394 ALA A CA 1
ATOM 3055 C C . ALA A 1 394 ? -4.721 -13.258 5.565 1.00 98.38 394 ALA A C 1
ATOM 3057 O O . ALA A 1 394 ? -3.886 -13.230 6.468 1.00 98.38 394 ALA A O 1
ATOM 3058 N N . LEU A 1 395 ? -5.177 -12.140 4.993 1.00 98.44 395 LEU A N 1
ATOM 3059 C CA . LEU A 1 395 ? -4.740 -10.804 5.398 1.00 98.44 395 LEU A CA 1
ATOM 3060 C C . LEU A 1 395 ? -5.181 -10.447 6.832 1.00 98.44 395 LEU A C 1
ATOM 3062 O O . LEU A 1 395 ? -4.385 -9.866 7.568 1.00 98.44 395 LEU A O 1
ATOM 3066 N N . ASP A 1 396 ? -6.398 -10.815 7.249 1.00 98.25 396 ASP A N 1
ATOM 3067 C CA . ASP A 1 396 ? -6.875 -10.692 8.643 1.00 98.25 396 ASP A CA 1
ATOM 3068 C C . ASP A 1 396 ? -5.979 -11.495 9.605 1.00 98.25 396 ASP A C 1
ATOM 3070 O O . ASP A 1 396 ? -5.461 -10.952 10.583 1.00 98.25 396 ASP A O 1
ATOM 3074 N N . ASP A 1 397 ? -5.685 -12.764 9.284 1.00 98.19 397 ASP A N 1
ATOM 3075 C CA . ASP A 1 397 ? -4.783 -13.611 10.082 1.00 98.19 397 ASP A CA 1
ATOM 3076 C C . ASP A 1 397 ? -3.395 -12.980 10.249 1.00 98.19 397 ASP A C 1
ATOM 3078 O O . ASP A 1 397 ? -2.871 -12.893 11.365 1.00 98.19 397 ASP A O 1
ATOM 3082 N N . LEU A 1 398 ? -2.812 -12.477 9.160 1.00 98.19 398 LEU A N 1
ATOM 3083 C CA . LEU A 1 398 ? -1.516 -11.800 9.193 1.00 98.19 398 LEU A CA 1
ATOM 3084 C C . LEU A 1 398 ? -1.576 -10.489 10.000 1.00 98.19 398 LEU A C 1
ATOM 3086 O O . LEU A 1 398 ? -0.684 -10.212 10.806 1.00 98.19 398 LEU A O 1
ATOM 3090 N N . ALA A 1 399 ? -2.642 -9.698 9.870 1.00 97.50 399 ALA A N 1
ATOM 3091 C CA . ALA A 1 399 ? -2.821 -8.488 10.669 1.00 97.50 399 ALA A CA 1
ATOM 3092 C C . ALA A 1 399 ? -2.980 -8.802 12.171 1.00 97.50 399 ALA A C 1
ATOM 3094 O O . ALA A 1 399 ? -2.437 -8.079 13.014 1.00 97.50 399 ALA A O 1
ATOM 3095 N N . MET A 1 400 ? -3.655 -9.900 12.533 1.00 97.00 400 MET A N 1
ATOM 3096 C CA . MET A 1 400 ? -3.728 -10.389 13.920 1.00 97.00 400 MET A CA 1
ATOM 3097 C C . MET A 1 400 ? -2.350 -10.762 14.480 1.00 97.00 400 MET A C 1
ATOM 3099 O O . MET A 1 400 ? -2.093 -10.538 15.661 1.00 97.00 400 MET A O 1
ATOM 3103 N N . GLN A 1 401 ? -1.458 -11.287 13.638 1.00 96.25 401 GLN A N 1
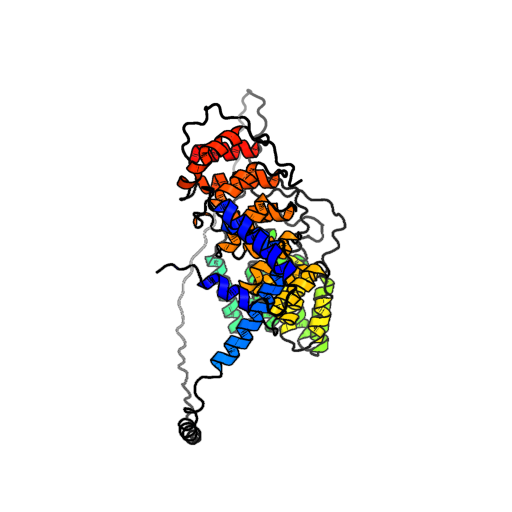ATOM 3104 C CA . GLN A 1 401 ? -0.071 -11.618 13.990 1.00 96.25 401 GLN A CA 1
ATOM 3105 C C . GLN A 1 401 ? 0.861 -10.397 14.037 1.00 96.25 401 GLN A C 1
ATOM 3107 O O . GLN A 1 401 ? 2.024 -10.525 14.403 1.00 96.25 401 GLN A O 1
ATOM 3112 N N . GLY A 1 402 ? 0.359 -9.198 13.725 1.00 93.38 402 GLY A N 1
ATOM 3113 C CA . GLY A 1 402 ? 1.134 -7.960 13.786 1.00 93.38 402 GLY A CA 1
ATOM 3114 C C . GLY A 1 402 ? 1.792 -7.555 12.467 1.00 93.38 402 GLY A C 1
ATOM 3115 O O . GLY A 1 402 ? 2.504 -6.549 12.444 1.00 93.38 402 GLY A O 1
ATOM 3116 N N . HIS A 1 403 ? 1.527 -8.264 11.364 1.00 95.06 403 HIS A N 1
ATOM 3117 C CA . HIS A 1 403 ? 1.968 -7.856 10.031 1.00 95.06 403 HIS A CA 1
ATOM 3118 C C . HIS A 1 403 ? 1.147 -6.642 9.566 1.00 95.06 403 HIS A C 1
ATOM 3120 O O . HIS A 1 403 ? 0.134 -6.757 8.878 1.00 95.06 403 HIS A O 1
ATOM 3126 N N . TYR A 1 404 ? 1.572 -5.443 9.962 1.00 93.88 404 TYR A N 1
ATOM 3127 C CA . TYR A 1 404 ? 0.839 -4.193 9.739 1.00 93.88 404 TYR A CA 1
ATOM 3128 C C . TYR A 1 404 ? 0.608 -3.867 8.247 1.00 93.88 404 TYR A C 1
ATOM 3130 O O . TYR A 1 404 ? -0.386 -3.230 7.895 1.00 93.88 404 TYR A O 1
ATOM 3138 N N . GLU A 1 405 ? 1.458 -4.360 7.342 1.00 94.25 405 GLU A N 1
ATOM 3139 C CA . GLU A 1 405 ? 1.244 -4.251 5.892 1.00 94.25 405 GLU A CA 1
ATOM 3140 C C . GLU A 1 405 ? -0.017 -4.978 5.412 1.00 94.25 405 GLU A C 1
ATOM 3142 O O . GLU A 1 405 ? -0.634 -4.560 4.427 1.00 94.25 405 GLU A O 1
ATOM 3147 N N . ALA A 1 406 ? -0.444 -6.034 6.111 1.00 97.25 406 ALA A N 1
ATOM 3148 C CA . ALA A 1 406 ? -1.687 -6.727 5.796 1.00 97.25 406 ALA A CA 1
ATOM 3149 C C . ALA A 1 406 ? -2.894 -5.816 6.061 1.00 97.25 406 ALA A C 1
ATOM 3151 O O . ALA A 1 406 ? -3.780 -5.713 5.219 1.00 97.25 406 ALA A O 1
ATOM 3152 N N . MET A 1 407 ? -2.863 -5.036 7.149 1.00 96.50 407 MET A N 1
ATOM 3153 C CA . MET A 1 407 ? -3.873 -4.012 7.449 1.00 96.50 407 MET A CA 1
ATOM 3154 C C . MET A 1 407 ? -3.920 -2.910 6.381 1.00 96.50 407 MET A C 1
ATOM 3156 O O . MET A 1 407 ? -4.993 -2.496 5.941 1.00 96.50 407 MET A O 1
ATOM 3160 N N . ARG A 1 408 ? -2.755 -2.450 5.908 1.00 93.50 408 ARG A N 1
ATOM 3161 C CA . ARG A 1 408 ? -2.679 -1.493 4.792 1.00 93.50 408 ARG A CA 1
ATOM 3162 C C . ARG A 1 408 ? -3.288 -2.075 3.514 1.00 93.50 408 ARG A C 1
ATOM 3164 O O . ARG A 1 408 ? -4.004 -1.374 2.807 1.00 93.50 408 ARG A O 1
ATOM 3171 N N . THR A 1 409 ? -3.029 -3.352 3.249 1.00 94.88 409 THR A N 1
ATOM 3172 C CA . THR A 1 409 ? -3.528 -4.061 2.065 1.00 94.88 409 THR A CA 1
ATOM 3173 C C . THR A 1 409 ? -5.039 -4.298 2.132 1.00 94.88 409 THR A C 1
ATOM 3175 O O . THR A 1 409 ? -5.728 -4.047 1.146 1.00 94.88 409 THR A O 1
ATOM 3178 N N . LEU A 1 410 ? -5.577 -4.651 3.306 1.00 95.19 410 LEU A N 1
ATOM 3179 C CA . LEU A 1 410 ? -7.022 -4.684 3.568 1.00 95.19 410 LEU A CA 1
ATOM 3180 C C . LEU A 1 410 ? -7.670 -3.324 3.289 1.00 95.19 410 LEU A C 1
ATOM 3182 O O . LEU A 1 410 ? -8.694 -3.257 2.620 1.00 95.19 410 LEU A O 1
ATOM 3186 N N . GLY A 1 411 ? -7.044 -2.223 3.711 1.00 91.50 411 GLY A N 1
ATOM 3187 C CA . GLY A 1 411 ? -7.561 -0.868 3.491 1.00 91.50 411 GLY A CA 1
ATOM 3188 C C . GLY A 1 411 ? -7.800 -0.482 2.026 1.00 91.50 411 GLY A C 1
ATOM 3189 O O . GLY A 1 411 ? -8.663 0.354 1.748 1.00 91.50 411 GLY A O 1
ATOM 3190 N N . TYR A 1 412 ? -7.095 -1.104 1.073 1.00 90.25 412 TYR A N 1
ATOM 3191 C CA . TYR A 1 412 ? -7.350 -0.888 -0.355 1.00 90.25 412 TYR A CA 1
ATOM 3192 C C . TYR A 1 412 ? -8.663 -1.521 -0.831 1.00 90.25 412 TYR A C 1
ATOM 3194 O O . TYR A 1 412 ? -9.242 -1.040 -1.804 1.00 90.25 412 TYR A O 1
ATOM 3202 N N . ARG A 1 413 ? -9.200 -2.506 -0.101 1.00 89.38 413 ARG A N 1
ATOM 3203 C CA . ARG A 1 413 ? -10.503 -3.147 -0.349 1.00 89.38 413 ARG A CA 1
ATOM 3204 C C . ARG A 1 413 ? -11.651 -2.400 0.322 1.00 89.38 413 ARG A C 1
ATOM 3206 O O . ARG A 1 413 ? -12.589 -2.989 0.851 1.00 89.38 413 ARG A O 1
ATOM 3213 N N . LYS A 1 414 ? -11.592 -1.071 0.291 1.00 81.06 414 LYS A N 1
ATOM 3214 C CA . LYS A 1 414 ? -12.558 -0.183 0.950 1.00 81.06 414 LYS A CA 1
ATOM 3215 C C . LYS A 1 414 ? -13.995 -0.319 0.456 1.00 81.06 414 LYS A C 1
ATOM 3217 O O . LYS A 1 414 ? -14.836 0.399 0.973 1.00 81.06 414 LYS A O 1
ATOM 3222 N N . GLU A 1 415 ? -14.262 -1.115 -0.575 1.00 84.25 415 GLU A N 1
ATOM 3223 C CA . GLU A 1 415 ? -15.594 -1.366 -1.139 1.00 84.25 415 GLU A CA 1
ATOM 3224 C C . GLU A 1 415 ? -16.263 -2.614 -0.541 1.00 84.25 415 GLU A C 1
ATOM 3226 O O . GLU A 1 415 ? -17.481 -2.741 -0.633 1.00 84.25 415 GLU A O 1
ATOM 3231 N N . ASN A 1 416 ? -15.501 -3.491 0.129 1.00 88.31 416 ASN A N 1
ATOM 3232 C CA . ASN A 1 416 ? -16.046 -4.674 0.787 1.00 88.31 416 ASN A CA 1
ATOM 3233 C C . ASN A 1 416 ? -16.513 -4.343 2.231 1.00 88.31 416 ASN A C 1
ATOM 3235 O O . ASN A 1 416 ? -15.693 -3.938 3.062 1.00 88.31 416 ASN A O 1
ATOM 3239 N N . PRO A 1 417 ? -17.801 -4.552 2.576 1.00 88.56 417 PRO A N 1
ATOM 3240 C CA . PRO A 1 417 ? -18.314 -4.363 3.936 1.00 88.56 417 PRO A CA 1
ATOM 3241 C C . PRO A 1 417 ? -17.674 -5.263 5.007 1.00 88.56 417 PRO A C 1
ATOM 3243 O O . PRO A 1 417 ? -17.485 -4.822 6.134 1.00 88.56 417 PRO A O 1
ATOM 3246 N N . GLU A 1 418 ? -17.301 -6.502 4.684 1.00 90.75 418 GLU A N 1
ATOM 3247 C CA . GLU A 1 418 ? -16.622 -7.412 5.620 1.00 90.75 418 GLU A CA 1
ATOM 3248 C C . GLU A 1 418 ? -15.236 -6.884 6.011 1.00 90.75 418 GLU A C 1
ATOM 3250 O O . GLU A 1 418 ? -14.817 -6.988 7.164 1.00 90.75 418 GLU A O 1
ATOM 3255 N N . VAL A 1 419 ? -14.543 -6.234 5.074 1.00 93.50 419 VAL A N 1
ATOM 3256 C CA . VAL A 1 419 ? -13.256 -5.584 5.349 1.00 93.50 419 VAL A CA 1
ATOM 3257 C C . VAL A 1 419 ? -13.426 -4.425 6.334 1.00 93.50 419 VAL A C 1
ATOM 3259 O O . VAL A 1 419 ? -12.562 -4.222 7.187 1.00 93.50 419 VAL A O 1
ATOM 3262 N N . LEU A 1 420 ? -14.546 -3.695 6.281 1.00 92.12 420 LEU A N 1
ATOM 3263 C CA . LEU A 1 420 ? -14.851 -2.662 7.273 1.00 92.12 420 LEU A CA 1
ATOM 3264 C C . LEU A 1 420 ? -14.990 -3.262 8.678 1.00 92.12 420 LEU A C 1
ATOM 3266 O O . LEU A 1 420 ? -14.398 -2.725 9.617 1.00 92.12 420 LEU A O 1
ATOM 3270 N N . ASP A 1 421 ? -15.710 -4.376 8.818 1.00 93.38 421 ASP A N 1
ATOM 3271 C CA . ASP A 1 421 ? -15.871 -5.068 10.102 1.00 93.38 421 ASP A CA 1
ATOM 3272 C C . ASP A 1 421 ? -14.518 -5.535 10.661 1.00 93.38 421 ASP A C 1
ATOM 3274 O O . ASP A 1 421 ? -14.229 -5.333 11.844 1.00 93.38 421 ASP A O 1
ATOM 3278 N N . ILE A 1 422 ? -13.659 -6.101 9.805 1.00 96.06 422 ILE A N 1
ATOM 3279 C CA . ILE A 1 422 ? -12.297 -6.533 10.161 1.00 96.06 422 ILE A CA 1
ATOM 3280 C C . ILE A 1 422 ? -11.461 -5.343 10.653 1.00 96.06 422 ILE A C 1
ATOM 3282 O O . ILE A 1 422 ? -10.834 -5.409 11.713 1.00 96.06 422 ILE A O 1
ATOM 3286 N N . ILE A 1 423 ? -11.473 -4.225 9.925 1.00 95.88 423 ILE A N 1
ATOM 3287 C CA . ILE A 1 423 ? -10.692 -3.033 10.281 1.00 95.88 423 ILE A CA 1
ATOM 3288 C C . ILE A 1 423 ? -11.207 -2.406 11.585 1.00 95.88 423 ILE A C 1
ATOM 3290 O O . ILE A 1 423 ? -10.395 -2.042 12.439 1.00 95.88 423 ILE A O 1
ATOM 3294 N N . CYS A 1 424 ? -12.528 -2.333 11.786 1.00 95.94 424 CYS A N 1
ATOM 3295 C CA . CYS A 1 424 ? -13.122 -1.861 13.042 1.00 95.94 424 CYS A CA 1
ATOM 3296 C C . CYS A 1 424 ? -12.731 -2.765 14.218 1.00 95.94 424 CYS A C 1
ATOM 3298 O O . CYS A 1 424 ? -12.337 -2.267 15.272 1.00 95.94 424 CYS A O 1
ATOM 3300 N N . TRP A 1 425 ? -12.768 -4.089 14.027 1.00 97.25 425 TRP A N 1
ATOM 3301 C CA . TRP A 1 425 ? -12.345 -5.038 15.053 1.00 97.25 425 TRP A CA 1
ATOM 3302 C C . TRP A 1 425 ? -10.875 -4.843 15.428 1.00 97.25 425 TRP A C 1
ATOM 3304 O O . TRP A 1 425 ? -10.544 -4.780 16.615 1.00 97.25 425 TRP A O 1
ATOM 3314 N N . HIS A 1 426 ? -9.994 -4.704 14.436 1.00 97.81 426 HIS A N 1
ATOM 3315 C CA . HIS A 1 426 ? -8.580 -4.474 14.688 1.00 97.81 426 HIS A CA 1
ATOM 3316 C C . HIS A 1 426 ? -8.317 -3.155 15.403 1.00 97.81 426 HIS A C 1
ATOM 3318 O O . HIS A 1 426 ? -7.512 -3.157 16.330 1.00 97.81 426 HIS A O 1
ATOM 3324 N N . LEU A 1 427 ? -9.002 -2.069 15.030 1.00 97.25 427 LEU A N 1
ATOM 3325 C CA . LEU A 1 427 ? -8.882 -0.781 15.712 1.00 97.25 427 LEU A CA 1
ATOM 3326 C C . LEU A 1 427 ? -9.154 -0.905 17.216 1.00 97.25 427 LEU A C 1
ATOM 3328 O O . LEU A 1 427 ? -8.448 -0.288 18.002 1.00 97.25 427 LEU A O 1
ATOM 3332 N N . THR A 1 428 ? -10.133 -1.705 17.636 1.00 97.19 428 THR A N 1
ATOM 3333 C CA . THR A 1 428 ? -10.537 -1.747 19.051 1.00 97.19 428 THR A CA 1
ATOM 3334 C C . THR A 1 428 ? -10.008 -2.955 19.825 1.00 97.19 428 THR A C 1
ATOM 3336 O O . THR A 1 428 ? -10.128 -2.978 21.050 1.00 97.19 428 THR A O 1
ATOM 3339 N N . ASN A 1 429 ? -9.417 -3.959 19.166 1.00 96.88 429 ASN A N 1
ATOM 3340 C CA . ASN A 1 429 ? -9.015 -5.213 19.825 1.00 96.88 429 ASN A CA 1
ATOM 3341 C C . ASN A 1 429 ? -7.590 -5.692 19.514 1.00 96.88 429 ASN A C 1
ATOM 3343 O O . ASN A 1 429 ? -7.091 -6.570 20.220 1.00 96.88 429 ASN A O 1
ATOM 3347 N N . ASN A 1 430 ? -6.921 -5.188 18.470 1.00 96.88 430 ASN A N 1
ATOM 3348 C CA . ASN A 1 430 ? -5.582 -5.680 18.136 1.00 96.88 430 ASN A CA 1
ATOM 3349 C C . ASN A 1 430 ? -4.572 -5.182 19.176 1.00 96.88 430 ASN A C 1
ATOM 3351 O O . ASN A 1 430 ? -4.554 -3.997 19.472 1.00 96.88 430 ASN A O 1
ATOM 3355 N N . ARG A 1 431 ? -3.701 -6.044 19.708 1.00 95.44 431 ARG A N 1
ATOM 3356 C CA . ARG A 1 431 ? -2.662 -5.638 20.673 1.00 95.44 431 ARG A CA 1
ATOM 3357 C C . ARG A 1 431 ? -1.527 -4.836 20.037 1.00 95.44 431 ARG A C 1
ATOM 3359 O O . ARG A 1 431 ? -0.912 -4.015 20.704 1.00 95.44 431 ARG A O 1
ATOM 3366 N N . ASN A 1 432 ? -1.271 -5.030 18.748 1.00 95.19 432 ASN A N 1
ATOM 3367 C CA . ASN A 1 432 ? -0.229 -4.314 18.031 1.00 95.19 432 ASN A CA 1
ATOM 3368 C C . ASN A 1 432 ? -0.684 -2.881 17.702 1.00 95.19 432 ASN A C 1
ATOM 3370 O O . ASN A 1 432 ? -1.598 -2.668 16.900 1.00 95.19 432 ASN A O 1
ATOM 3374 N N . PHE A 1 433 ? -0.005 -1.897 18.295 1.00 93.94 433 PHE A N 1
ATOM 3375 C CA . PHE A 1 433 ? -0.298 -0.475 18.105 1.00 93.94 433 PHE A CA 1
ATOM 3376 C C . PHE A 1 433 ? -0.227 -0.033 16.636 1.00 93.94 433 PHE A C 1
ATOM 3378 O O . PHE A 1 433 ? -1.083 0.737 16.202 1.00 93.94 433 PHE A O 1
ATOM 3385 N N . LEU A 1 434 ? 0.743 -0.527 15.854 1.00 93.88 434 LEU A N 1
ATOM 3386 C CA . LEU A 1 434 ? 0.886 -0.152 14.443 1.00 93.88 434 LEU A CA 1
ATOM 3387 C C . LEU A 1 434 ? -0.307 -0.643 13.625 1.00 93.88 434 LEU A C 1
ATOM 3389 O O . LEU A 1 434 ? -0.804 0.087 12.769 1.00 93.88 434 LEU A O 1
ATOM 3393 N N . VAL A 1 435 ? -0.821 -1.840 13.923 1.00 96.19 435 VAL A N 1
ATOM 3394 C CA . VAL A 1 435 ? -2.024 -2.358 13.260 1.00 96.19 435 VAL A CA 1
ATOM 3395 C C . VAL A 1 435 ? -3.236 -1.486 13.584 1.00 96.19 435 VAL A C 1
ATOM 3397 O O . VAL A 1 435 ? -3.961 -1.103 12.667 1.00 96.19 435 VAL A O 1
ATOM 3400 N N . ARG A 1 436 ? -3.431 -1.099 14.852 1.00 97.06 436 ARG A N 1
ATOM 3401 C CA . ARG A 1 436 ? -4.525 -0.191 15.246 1.00 97.06 436 ARG A CA 1
ATOM 3402 C C . ARG A 1 436 ? -4.392 1.194 14.609 1.00 97.06 436 ARG A C 1
ATOM 3404 O O . ARG A 1 436 ? -5.363 1.733 14.078 1.00 97.06 436 ARG A O 1
ATOM 3411 N N . LEU A 1 437 ? -3.180 1.751 14.601 1.00 95.06 437 LEU A N 1
ATOM 3412 C CA . LEU A 1 437 ? -2.882 3.040 13.980 1.00 95.06 437 LEU A CA 1
ATOM 3413 C C . LEU A 1 437 ? -3.169 3.019 12.476 1.00 95.06 437 LEU A C 1
ATOM 3415 O O . LEU A 1 437 ? -3.762 3.960 11.943 1.00 95.06 437 LEU A O 1
ATOM 3419 N N . LEU A 1 438 ? -2.775 1.954 11.778 1.00 93.88 438 LEU A N 1
ATOM 3420 C CA . LEU A 1 438 ? -3.094 1.807 10.365 1.00 93.88 438 LEU A CA 1
ATOM 3421 C C . LEU A 1 438 ? -4.586 1.591 10.144 1.00 93.88 438 LEU A C 1
ATOM 3423 O O . LEU A 1 438 ? -5.110 2.197 9.214 1.00 93.88 438 LEU A O 1
ATOM 3427 N N . ALA A 1 439 ? -5.269 0.827 11.000 1.00 95.38 439 ALA A N 1
ATOM 3428 C CA . ALA A 1 439 ? -6.711 0.610 10.915 1.00 95.38 439 ALA A CA 1
ATOM 3429 C C . ALA A 1 439 ? -7.484 1.938 10.952 1.00 95.38 439 ALA A C 1
ATOM 3431 O O . ALA A 1 439 ? -8.224 2.239 10.016 1.00 95.38 439 ALA A O 1
ATOM 3432 N N . VAL A 1 440 ? -7.225 2.804 11.944 1.00 94.75 440 VAL A N 1
ATOM 3433 C CA . VAL A 1 440 ? -7.856 4.139 11.991 1.00 94.75 440 VAL A CA 1
ATOM 3434 C C . VAL A 1 440 ? -7.433 5.016 10.807 1.00 94.75 440 VAL A C 1
ATOM 3436 O O . VAL A 1 440 ? -8.215 5.816 10.298 1.00 94.75 440 VAL A O 1
ATOM 3439 N N . SER A 1 441 ? -6.203 4.856 10.316 1.00 91.12 441 SER A N 1
ATOM 3440 C CA . SER A 1 441 ? -5.707 5.617 9.166 1.00 91.12 441 SER A CA 1
ATOM 3441 C C . SER A 1 441 ? -6.379 5.230 7.852 1.00 91.12 441 SER A C 1
ATOM 3443 O O . SER A 1 441 ? -6.524 6.096 6.987 1.00 91.12 441 SER A O 1
ATOM 3445 N N . GLN A 1 442 ? -6.809 3.972 7.697 1.00 88.88 442 GLN A N 1
ATOM 3446 C CA . GLN A 1 442 ? -7.494 3.525 6.485 1.00 88.88 442 GLN A CA 1
ATOM 3447 C C . GLN A 1 442 ? -8.805 4.267 6.276 1.00 88.88 442 GLN A C 1
ATOM 3449 O O . GLN A 1 442 ? -9.129 4.602 5.138 1.00 88.88 442 GLN A O 1
ATOM 3454 N N . PHE A 1 443 ? -9.513 4.620 7.350 1.00 87.69 443 PHE A N 1
ATOM 3455 C CA . PHE A 1 443 ? -10.767 5.356 7.232 1.00 87.69 443 PHE A CA 1
ATOM 3456 C C . PHE A 1 443 ? -10.586 6.683 6.497 1.00 87.69 443 PHE A C 1
ATOM 3458 O O . PHE A 1 443 ? -11.405 6.997 5.646 1.00 87.69 443 PHE A O 1
ATOM 3465 N N . SER A 1 444 ? -9.471 7.400 6.679 1.00 78.62 444 SER A N 1
ATOM 3466 C CA . SER A 1 444 ? -9.193 8.630 5.915 1.00 78.62 444 SER A CA 1
ATOM 3467 C C . SER A 1 444 ? -9.189 8.429 4.387 1.00 78.62 444 SER A C 1
ATOM 3469 O O . SER A 1 444 ? -9.415 9.385 3.648 1.00 78.62 444 SER A O 1
ATOM 3471 N N . HIS A 1 445 ? -8.909 7.214 3.906 1.00 71.56 445 HIS A N 1
ATOM 3472 C CA . HIS A 1 445 ? -8.893 6.855 2.481 1.00 71.56 445 HIS A CA 1
ATOM 3473 C C . HIS A 1 445 ? -10.166 6.138 2.021 1.00 71.56 445 HIS A C 1
ATOM 3475 O O . HIS A 1 445 ? -10.455 6.070 0.815 1.00 71.56 445 HIS A O 1
ATOM 3481 N N . MET A 1 446 ? -10.924 5.589 2.968 1.00 71.56 446 MET A N 1
ATOM 3482 C CA . MET A 1 446 ? -12.262 5.103 2.701 1.00 71.56 446 MET A CA 1
ATOM 3483 C C . MET A 1 446 ? -13.147 6.294 2.370 1.00 71.56 446 MET A C 1
ATOM 3485 O O . MET A 1 446 ? -13.015 7.376 2.938 1.00 71.56 446 MET A O 1
ATOM 3489 N N . ASN A 1 447 ? -14.083 6.113 1.442 1.00 69.44 447 ASN A N 1
ATOM 3490 C CA . ASN A 1 447 ? -15.154 7.084 1.302 1.00 69.44 447 ASN A CA 1
ATOM 3491 C C . ASN A 1 447 ? -16.111 6.863 2.480 1.00 69.44 447 ASN A C 1
ATOM 3493 O O . ASN A 1 447 ? -17.176 6.288 2.297 1.00 69.44 447 ASN A O 1
ATOM 3497 N N . ILE A 1 448 ? -15.690 7.246 3.694 1.00 61.91 448 ILE A N 1
ATOM 3498 C CA . ILE A 1 448 ? -16.417 7.020 4.955 1.00 61.91 448 ILE A CA 1
ATOM 3499 C C . ILE A 1 448 ? -17.857 7.526 4.838 1.00 61.91 448 ILE A C 1
ATOM 3501 O O . ILE A 1 448 ? -18.782 6.956 5.402 1.00 61.91 448 ILE A O 1
ATOM 3505 N N . LEU A 1 449 ? -18.059 8.560 4.018 1.00 58.78 449 LEU A N 1
ATOM 3506 C CA . LEU A 1 449 ? -19.364 9.136 3.724 1.00 58.78 449 LEU A CA 1
ATOM 3507 C C . LEU A 1 449 ? -20.334 8.160 3.030 1.00 58.78 449 LEU A C 1
ATOM 3509 O O . LEU A 1 449 ? -21.535 8.411 3.034 1.00 58.78 449 LEU A O 1
ATOM 3513 N N . ARG A 1 450 ? -19.856 7.053 2.452 1.00 63.91 450 ARG A N 1
ATOM 3514 C CA . ARG A 1 450 ? -20.703 5.986 1.894 1.00 63.91 450 ARG A CA 1
ATOM 3515 C C . ARG A 1 450 ? -21.111 4.937 2.924 1.00 63.91 450 ARG A C 1
ATOM 3517 O O . ARG A 1 450 ? -22.146 4.306 2.746 1.00 63.91 450 ARG A O 1
ATOM 3524 N N . TYR A 1 451 ? -20.335 4.761 3.990 1.00 60.44 451 TYR A N 1
ATOM 3525 C CA . TYR A 1 451 ? -20.593 3.738 4.996 1.00 60.44 451 TYR A CA 1
ATOM 3526 C C . TYR A 1 451 ? -21.416 4.323 6.136 1.00 60.44 451 TYR A C 1
ATOM 3528 O O . TYR A 1 451 ? -20.892 4.882 7.093 1.00 60.44 451 TYR A O 1
ATOM 3536 N N . GLN A 1 452 ? -22.734 4.178 6.013 1.00 62.31 452 GLN A N 1
ATOM 3537 C CA . GLN A 1 452 ? -23.719 4.440 7.064 1.00 62.31 452 GLN A CA 1
ATOM 3538 C C . GLN A 1 452 ? -23.680 3.342 8.138 1.00 62.31 452 GLN A C 1
ATOM 3540 O O . GLN A 1 452 ? -24.676 2.667 8.380 1.00 62.31 452 GLN A O 1
ATOM 3545 N N . GLN A 1 453 ? -22.508 3.083 8.710 1.00 76.38 453 GLN A N 1
ATOM 3546 C CA . GLN A 1 453 ? -22.245 1.868 9.475 1.00 76.38 453 GLN A CA 1
ATOM 3547 C C . GLN A 1 453 ? -22.040 2.215 10.957 1.00 76.38 453 GLN A C 1
ATOM 3549 O O . GLN A 1 453 ? -20.977 2.735 11.309 1.00 76.38 453 GLN A O 1
ATOM 3554 N N . PRO A 1 454 ? -23.014 1.910 11.840 1.00 87.06 454 PRO A N 1
ATOM 3555 C CA . PRO A 1 454 ? -22.896 2.130 13.284 1.00 87.06 454 PRO A CA 1
ATOM 3556 C C . PRO A 1 454 ? -21.635 1.503 13.889 1.00 87.06 454 PRO A C 1
ATOM 3558 O O . PRO A 1 454 ? -21.026 2.078 14.784 1.00 87.06 454 PRO A O 1
ATOM 3561 N N . ILE A 1 455 ? -21.175 0.367 13.345 1.00 90.00 455 ILE A N 1
ATOM 3562 C CA . ILE A 1 455 ? -19.952 -0.301 13.812 1.00 90.00 455 ILE A CA 1
ATOM 3563 C C . ILE A 1 455 ? -18.706 0.588 13.699 1.00 90.00 455 ILE A C 1
ATOM 3565 O O . ILE A 1 455 ? -17.850 0.549 14.580 1.00 90.00 455 ILE A O 1
ATOM 3569 N N . LEU A 1 456 ? -18.619 1.429 12.664 1.00 92.19 456 LEU A N 1
ATOM 3570 C CA . LEU A 1 456 ? -17.504 2.357 12.504 1.00 92.19 456 LEU A CA 1
ATOM 3571 C C . LEU A 1 456 ? -17.559 3.473 13.546 1.00 92.19 456 LEU A C 1
ATOM 3573 O O . LEU A 1 456 ? -16.539 3.793 14.151 1.00 92.19 456 LEU A O 1
ATOM 3577 N N . LEU A 1 457 ? -18.734 4.074 13.746 1.00 92.94 457 LEU A N 1
ATOM 3578 C CA . LEU A 1 457 ? -18.907 5.153 14.720 1.00 92.94 457 LEU A CA 1
ATOM 3579 C C . LEU A 1 457 ? -18.604 4.653 16.132 1.00 92.94 457 LEU A C 1
ATOM 3581 O O . LEU A 1 457 ? -17.796 5.266 16.825 1.00 92.94 457 LEU A O 1
ATOM 3585 N N . GLN A 1 458 ? -19.137 3.482 16.488 1.00 95.06 458 GLN A N 1
ATOM 3586 C CA . GLN A 1 458 ? -18.813 2.783 17.728 1.00 95.06 458 GLN A CA 1
ATOM 3587 C C . GLN A 1 458 ? -17.299 2.574 17.876 1.00 95.06 458 GLN A C 1
ATOM 3589 O O . GLN A 1 458 ? -16.721 2.947 18.894 1.00 95.06 458 GLN A O 1
ATOM 3594 N N . ALA A 1 459 ? -16.633 2.029 16.852 1.00 96.25 459 ALA A N 1
ATOM 3595 C CA . ALA A 1 459 ? -15.197 1.765 16.906 1.00 96.25 459 ALA A CA 1
ATOM 3596 C C . ALA A 1 459 ? -14.359 3.047 17.058 1.00 96.25 459 ALA A C 1
ATOM 3598 O O . ALA A 1 459 ? -13.352 3.046 17.764 1.00 96.25 459 ALA A O 1
ATOM 3599 N N . LEU A 1 460 ? -14.765 4.149 16.419 1.00 96.38 460 LEU A N 1
ATOM 3600 C CA . LEU A 1 460 ? -14.095 5.444 16.547 1.00 96.38 460 LEU A CA 1
ATOM 3601 C C . LEU A 1 460 ? -14.300 6.070 17.930 1.00 96.38 460 LEU A C 1
ATOM 3603 O O . LEU A 1 460 ? -13.346 6.618 18.479 1.00 96.38 460 LEU A O 1
ATOM 3607 N N . VAL A 1 461 ? -15.505 5.976 18.497 1.00 96.75 461 VAL A N 1
ATOM 3608 C CA . VAL A 1 461 ? -15.799 6.438 19.862 1.00 96.75 461 VAL A CA 1
ATOM 3609 C C . VAL A 1 461 ? -14.987 5.641 20.883 1.00 96.75 461 VAL A C 1
ATOM 3611 O O . VAL A 1 461 ? -14.324 6.232 21.730 1.00 96.75 461 VAL A O 1
ATOM 3614 N N . GLU A 1 462 ? -14.922 4.315 20.748 1.00 96.81 462 GLU A N 1
ATOM 3615 C CA . GLU A 1 462 ? -14.060 3.472 21.589 1.00 96.81 462 GLU A CA 1
ATOM 3616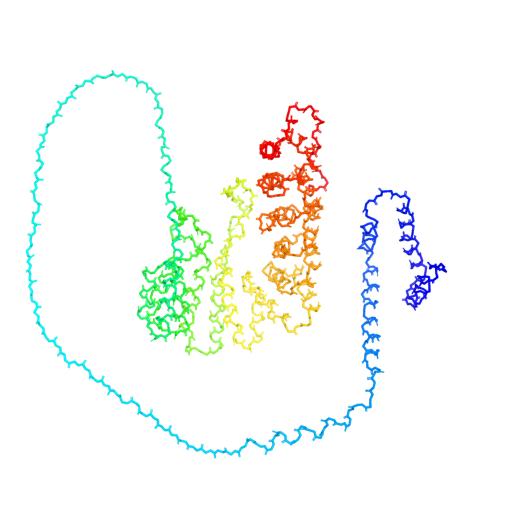 C C . GLU A 1 462 ? -12.573 3.840 21.446 1.00 96.81 462 GLU A C 1
ATOM 3618 O O . GLU A 1 462 ? -11.835 3.892 22.434 1.00 96.81 462 GLU A O 1
ATOM 3623 N N . ALA A 1 463 ? -12.124 4.146 20.225 1.00 97.81 463 ALA A N 1
ATOM 3624 C CA . ALA A 1 463 ? -10.746 4.542 19.947 1.00 97.81 463 ALA A CA 1
ATOM 3625 C C . ALA A 1 463 ? -10.367 5.920 20.519 1.00 97.81 463 ALA A C 1
ATOM 3627 O O . ALA A 1 463 ? -9.174 6.220 20.607 1.00 97.81 463 ALA A O 1
ATOM 3628 N N . LEU A 1 464 ? -11.330 6.740 20.967 1.00 98.06 464 LEU A N 1
ATOM 3629 C CA . LEU A 1 464 ? -11.041 7.967 21.721 1.00 98.06 464 LEU A CA 1
ATOM 3630 C C . LEU A 1 464 ? -10.299 7.686 23.027 1.00 98.06 464 LEU A C 1
ATOM 3632 O O . LEU A 1 464 ? -9.629 8.585 23.514 1.00 98.06 464 LEU A O 1
ATOM 3636 N N . TYR A 1 465 ? -10.365 6.459 23.548 1.00 97.56 465 TYR A N 1
ATOM 3637 C CA . TYR A 1 465 ? -9.728 6.043 24.798 1.00 97.56 465 TYR A CA 1
ATOM 3638 C C . TYR A 1 465 ? -8.638 4.979 24.589 1.00 97.56 465 TYR A C 1
ATOM 3640 O O . TYR A 1 465 ? -8.240 4.303 25.539 1.00 97.56 465 TYR A O 1
ATOM 3648 N N . ASP A 1 466 ? -8.124 4.826 23.360 1.00 98.12 466 ASP A N 1
ATOM 3649 C CA . ASP A 1 466 ? -6.980 3.950 23.061 1.00 98.12 466 ASP A CA 1
ATOM 3650 C C . ASP A 1 466 ? -5.739 4.345 23.896 1.00 98.12 466 ASP A C 1
ATOM 3652 O O . ASP A 1 466 ? -5.506 5.544 24.102 1.00 98.12 466 ASP A O 1
ATOM 3656 N N . PRO A 1 467 ? -4.902 3.395 24.366 1.00 97.00 467 PRO A N 1
ATOM 3657 C CA . PRO A 1 467 ? -3.678 3.719 25.105 1.00 97.00 467 PRO A CA 1
ATOM 3658 C C . PRO A 1 467 ? -2.731 4.673 24.369 1.00 97.00 467 PRO A C 1
ATOM 3660 O O . PRO A 1 467 ? -2.075 5.494 25.020 1.00 97.00 467 PRO A O 1
ATOM 3663 N N . HIS A 1 468 ? -2.679 4.634 23.035 1.00 96.50 468 HIS A N 1
ATOM 3664 C CA . HIS A 1 468 ? -1.764 5.463 22.257 1.00 96.50 468 HIS A CA 1
ATOM 3665 C C . HIS A 1 468 ? -2.433 6.741 21.759 1.00 96.50 468 HIS A C 1
ATOM 3667 O O . HIS A 1 468 ? -3.420 6.747 21.022 1.00 96.50 468 HIS A O 1
ATOM 3673 N N . GLU A 1 469 ? -1.798 7.854 22.107 1.00 95.81 469 GLU A N 1
ATOM 3674 C CA . GLU A 1 469 ? -2.203 9.205 21.733 1.00 95.81 469 GLU A CA 1
ATOM 3675 C C . GLU A 1 469 ? -2.474 9.406 20.228 1.00 95.81 469 GLU A C 1
ATOM 3677 O O . GLU A 1 469 ? -3.512 9.996 19.901 1.00 95.81 469 GLU A O 1
ATOM 3682 N N . PRO A 1 470 ? -1.642 8.896 19.292 1.00 94.75 470 PRO A N 1
ATOM 3683 C CA . PRO A 1 470 ? -1.895 9.066 17.862 1.00 94.75 470 PRO A CA 1
ATOM 3684 C C . PRO A 1 470 ? -3.237 8.487 17.400 1.00 94.75 470 PRO A C 1
ATOM 3686 O O . PRO A 1 470 ? -3.885 9.070 16.529 1.00 94.75 470 PRO A O 1
ATOM 3689 N N . ILE A 1 471 ? -3.671 7.368 17.989 1.00 96.56 471 ILE A N 1
ATOM 3690 C CA . ILE A 1 471 ? -4.931 6.705 17.633 1.00 96.56 471 ILE A CA 1
ATOM 3691 C C . ILE A 1 471 ? -6.109 7.554 18.109 1.00 96.56 471 ILE A C 1
ATOM 3693 O O . ILE A 1 471 ? -6.970 7.896 17.298 1.00 96.56 471 ILE A O 1
ATOM 3697 N N . ARG A 1 472 ? -6.087 7.995 19.375 1.00 97.62 472 ARG A N 1
ATOM 3698 C CA . ARG A 1 472 ? -7.140 8.848 19.956 1.00 97.62 472 ARG A CA 1
ATOM 3699 C C . ARG A 1 472 ? -7.357 10.125 19.157 1.00 97.62 472 ARG A C 1
ATOM 3701 O O . ARG A 1 472 ? -8.480 10.473 18.795 1.00 97.62 472 ARG A O 1
ATOM 3708 N N . ARG A 1 473 ? -6.263 10.819 18.835 1.00 96.44 473 ARG A N 1
ATOM 3709 C CA . ARG A 1 473 ? -6.306 12.068 18.062 1.00 96.44 473 ARG A CA 1
ATOM 3710 C C . ARG A 1 473 ? -6.873 11.852 16.669 1.00 96.44 473 ARG A C 1
ATOM 3712 O O . ARG A 1 473 ? -7.662 12.671 16.196 1.00 96.44 473 ARG A O 1
ATOM 3719 N N . ARG A 1 474 ? -6.492 10.754 16.012 1.00 94.75 474 ARG A N 1
ATOM 3720 C CA . ARG A 1 474 ? -6.973 10.439 14.667 1.00 94.75 474 ARG A CA 1
ATOM 3721 C C . ARG A 1 474 ? -8.444 10.037 14.669 1.00 94.75 474 ARG A C 1
ATOM 3723 O O . ARG A 1 474 ? -9.176 10.505 13.802 1.00 94.75 474 ARG A O 1
ATOM 3730 N N . ALA A 1 475 ? -8.886 9.276 15.668 1.00 96.56 475 ALA A N 1
ATOM 3731 C CA . ALA A 1 475 ? -10.293 8.954 15.870 1.00 96.56 475 ALA A CA 1
ATOM 3732 C C . ALA A 1 475 ? -11.139 10.224 16.074 1.00 96.56 475 ALA A C 1
ATOM 3734 O O . ALA A 1 475 ? -12.092 10.452 15.330 1.00 96.56 475 ALA A O 1
ATOM 3735 N N . ALA A 1 476 ? -10.723 11.119 16.978 1.00 97.06 476 ALA A N 1
ATOM 3736 C CA . ALA A 1 476 ? -11.405 12.393 17.215 1.00 97.06 476 ALA A CA 1
ATOM 3737 C C . ALA A 1 476 ? -11.458 13.275 15.955 1.00 97.06 476 ALA A C 1
ATOM 3739 O O . ALA A 1 476 ? -12.486 13.874 15.638 1.00 97.06 476 ALA A O 1
ATOM 3740 N N . SER A 1 477 ? -10.363 13.325 15.190 1.00 94.69 477 SER A N 1
ATOM 3741 C CA . SER A 1 477 ? -10.311 14.064 13.925 1.00 94.69 477 SER A CA 1
ATOM 3742 C C . SER A 1 477 ? -11.276 13.500 12.874 1.00 94.69 477 SER A C 1
ATOM 3744 O O . SER A 1 477 ? -11.944 14.269 12.181 1.00 94.69 477 SER A O 1
ATOM 3746 N N . LEU A 1 478 ? -11.386 12.171 12.777 1.00 93.00 478 LEU A N 1
ATOM 3747 C CA . LEU A 1 478 ? -12.306 11.499 11.858 1.00 93.00 478 LEU A CA 1
ATOM 3748 C C . LEU A 1 478 ? -13.769 11.736 12.229 1.00 93.00 478 LEU A C 1
ATOM 3750 O O . LEU A 1 478 ? -14.548 12.093 11.349 1.00 93.00 478 LEU A O 1
ATOM 3754 N N . LEU A 1 479 ? -14.132 11.617 13.511 1.00 94.44 479 LEU A N 1
ATOM 3755 C CA . LEU A 1 479 ? -15.483 11.934 13.999 1.00 94.44 479 LEU A CA 1
ATOM 3756 C C . LEU A 1 479 ? -15.873 13.373 13.632 1.00 94.44 479 LEU A C 1
ATOM 3758 O O . LEU A 1 479 ? -16.955 13.626 13.098 1.00 94.44 479 LEU A O 1
ATOM 3762 N N . ARG A 1 480 ? -14.932 14.306 13.793 1.00 94.38 480 ARG A N 1
ATOM 3763 C CA . ARG A 1 480 ? -15.100 15.708 13.410 1.00 94.38 480 ARG A CA 1
ATOM 3764 C C . ARG A 1 480 ? -15.345 15.902 11.909 1.00 94.38 480 ARG A C 1
ATOM 3766 O O . ARG A 1 480 ? -16.142 16.763 11.532 1.00 94.38 480 ARG A O 1
ATOM 3773 N N . THR A 1 481 ? -14.662 15.139 11.056 1.00 90.56 481 THR A N 1
ATOM 3774 C CA . THR A 1 481 ? -14.874 15.153 9.598 1.00 90.56 481 THR A CA 1
ATOM 3775 C C . THR A 1 481 ? -16.200 14.501 9.207 1.00 90.56 481 THR A C 1
ATOM 3777 O O . THR A 1 481 ? -16.893 15.008 8.329 1.00 90.56 481 THR A O 1
ATOM 3780 N N . ILE A 1 482 ? -16.616 13.429 9.884 1.00 89.56 482 ILE A N 1
ATOM 3781 C CA . ILE A 1 482 ? -17.934 12.812 9.667 1.00 89.56 482 ILE A CA 1
ATOM 3782 C C . ILE A 1 482 ? -19.055 13.815 9.976 1.00 89.56 482 ILE A C 1
ATOM 3784 O O . ILE A 1 482 ? -20.009 13.913 9.203 1.00 89.56 482 ILE A O 1
ATOM 3788 N N . ALA A 1 483 ? -18.906 14.625 11.030 1.00 90.62 483 ALA A N 1
ATOM 3789 C CA . ALA A 1 483 ? -19.863 15.675 11.387 1.00 90.62 483 ALA A CA 1
ATOM 3790 C C . ALA A 1 483 ? -19.954 16.836 10.369 1.00 90.62 483 ALA A C 1
ATOM 3792 O O . ALA A 1 483 ? -20.944 17.564 10.373 1.00 90.62 483 ALA A O 1
ATOM 3793 N N . GLU A 1 484 ? -18.961 17.021 9.485 1.00 86.81 484 GLU A N 1
ATOM 3794 C CA . GLU A 1 484 ? -19.058 17.953 8.338 1.00 86.81 484 GLU A CA 1
ATOM 3795 C C . GLU A 1 484 ? -19.864 17.361 7.179 1.00 86.81 484 GLU A C 1
ATOM 3797 O O . GLU A 1 484 ? -20.362 18.091 6.322 1.00 86.81 484 GLU A O 1
ATOM 3802 N N . GLY A 1 485 ? -19.937 16.033 7.112 1.00 83.56 485 GLY A N 1
ATOM 3803 C CA . GLY A 1 485 ? -20.520 15.305 6.001 1.00 83.56 485 GLY A CA 1
ATOM 3804 C C . GLY A 1 485 ? -22.035 15.136 6.096 1.00 83.56 485 GLY A C 1
ATOM 3805 O O . GLY A 1 485 ? -22.694 15.483 7.076 1.00 83.56 485 GLY A O 1
ATOM 3806 N N . LYS A 1 486 ? -22.597 14.501 5.062 1.00 76.31 486 LYS A N 1
ATOM 3807 C CA . LYS A 1 486 ? -24.027 14.149 4.992 1.00 76.31 486 LYS A CA 1
ATOM 3808 C C . LYS A 1 486 ? -24.473 13.157 6.080 1.00 76.31 486 LYS A C 1
ATOM 3810 O O . LYS A 1 486 ? -25.667 13.034 6.318 1.00 76.31 486 LYS A O 1
ATOM 3815 N N . ASN A 1 487 ? -23.532 12.495 6.757 1.00 73.25 487 ASN A N 1
ATOM 3816 C CA . ASN A 1 487 ? -23.800 11.433 7.733 1.00 73.25 487 ASN A CA 1
ATOM 3817 C C . ASN A 1 487 ? -23.842 11.927 9.186 1.00 73.25 487 ASN A C 1
ATOM 3819 O O . ASN A 1 487 ? -23.873 11.118 10.109 1.00 73.25 487 ASN A O 1
ATOM 3823 N N . LYS A 1 488 ? -23.860 13.245 9.416 1.00 82.75 488 LYS A N 1
ATOM 3824 C CA . LYS A 1 488 ? -23.865 13.809 10.772 1.00 82.75 488 LYS A CA 1
ATOM 3825 C C . LYS A 1 488 ? -25.051 13.353 11.637 1.00 82.75 488 LYS A C 1
ATOM 3827 O O . LYS A 1 488 ? -24.918 13.315 12.852 1.00 82.75 488 LYS A O 1
ATOM 3832 N N . SER A 1 489 ? -26.189 12.989 11.033 1.00 85.25 489 SER A N 1
ATOM 3833 C CA . SER A 1 489 ? -27.387 12.547 11.765 1.00 85.25 489 SER A CA 1
ATOM 3834 C C . SER A 1 489 ? -27.148 11.283 12.594 1.00 85.25 489 SER A C 1
ATOM 3836 O O . SER A 1 489 ? -27.692 11.159 13.681 1.00 85.25 489 SER A O 1
ATOM 3838 N N . GLN A 1 490 ? -26.305 10.371 12.111 1.00 84.75 490 GLN A N 1
ATOM 3839 C CA . GLN A 1 490 ? -25.995 9.117 12.804 1.00 84.75 490 GLN A CA 1
ATOM 3840 C C . GLN A 1 490 ? -25.102 9.337 14.023 1.00 84.75 490 GLN A C 1
ATOM 3842 O O . GLN A 1 490 ? -25.122 8.562 14.970 1.00 84.75 490 GLN A O 1
ATOM 3847 N N . LEU A 1 491 ? -24.322 10.417 14.014 1.00 89.31 491 LEU A N 1
ATOM 3848 C CA . LEU A 1 491 ? -23.416 10.726 15.107 1.00 89.31 491 LEU A CA 1
ATOM 3849 C C . LEU A 1 491 ? -24.158 11.246 16.351 1.00 89.31 491 LEU A C 1
ATOM 3851 O O . LEU A 1 491 ? -23.589 11.224 17.436 1.00 89.31 491 LEU A O 1
ATOM 3855 N N . PHE A 1 492 ? -25.427 11.655 16.219 1.00 89.69 492 PHE A N 1
ATOM 3856 C CA . PHE A 1 492 ? -26.263 12.012 17.371 1.00 89.69 492 PHE A CA 1
ATOM 3857 C C . PHE A 1 492 ? -26.506 10.836 18.319 1.00 89.69 492 PHE A C 1
ATOM 3859 O O . PHE A 1 492 ? -26.641 11.062 19.515 1.00 89.69 492 PHE A O 1
ATOM 3866 N N . GLU A 1 493 ? -26.504 9.591 17.828 1.00 92.19 493 GLU A N 1
ATOM 3867 C CA . GLU A 1 493 ? -26.616 8.405 18.695 1.00 92.19 493 GLU A CA 1
ATOM 3868 C C . GLU A 1 493 ? -25.437 8.283 19.675 1.00 92.19 493 GLU A C 1
ATOM 3870 O O . GLU A 1 493 ? -25.549 7.610 20.693 1.00 92.19 493 GLU A O 1
ATOM 3875 N N . TYR A 1 494 ? -24.335 8.980 19.388 1.00 94.94 494 TYR A N 1
ATOM 3876 C CA . TYR A 1 494 ? -23.106 9.017 20.175 1.00 94.94 494 TYR A CA 1
ATOM 3877 C C . TYR A 1 494 ? -22.889 10.377 20.855 1.00 94.94 494 TYR A C 1
ATOM 3879 O O . TYR A 1 494 ? -21.775 10.690 21.275 1.00 94.94 494 TYR A O 1
ATOM 3887 N N . GLU A 1 495 ? -23.920 11.229 20.935 1.00 95.31 495 GLU A N 1
ATOM 3888 C CA . GLU A 1 495 ? -23.792 12.570 21.516 1.00 95.31 495 GLU A CA 1
ATOM 3889 C C . GLU A 1 495 ? -23.330 12.514 22.978 1.00 95.31 495 GLU A C 1
ATOM 3891 O O . GLU A 1 495 ? -22.430 13.265 23.347 1.00 95.31 495 GLU A O 1
ATOM 3896 N N . ASP A 1 496 ? -23.872 11.596 23.784 1.00 96.12 496 ASP A N 1
ATOM 3897 C CA . ASP A 1 496 ? -23.474 11.429 25.187 1.00 96.12 496 ASP A CA 1
ATOM 3898 C C . ASP A 1 496 ? -21.991 11.047 25.322 1.00 96.12 496 ASP A C 1
ATOM 3900 O O . ASP A 1 496 ? -21.260 11.668 26.095 1.00 96.12 496 ASP A O 1
ATOM 3904 N N . ASP A 1 497 ? -21.512 10.095 24.517 1.00 97.25 497 ASP A N 1
ATOM 3905 C CA . ASP A 1 497 ? -20.100 9.693 24.512 1.00 97.25 497 ASP A CA 1
ATOM 3906 C C . ASP A 1 497 ? -19.179 10.851 24.102 1.00 97.25 497 ASP A C 1
ATOM 3908 O O . ASP A 1 497 ? -18.099 11.052 24.665 1.00 97.25 497 ASP A O 1
ATOM 3912 N N . LEU A 1 498 ? -19.612 11.657 23.130 1.00 97.06 498 LEU A N 1
ATOM 3913 C CA . LEU A 1 498 ? -18.881 12.844 22.701 1.00 97.06 498 LEU A CA 1
ATOM 3914 C C . LEU A 1 498 ? -18.879 13.930 23.783 1.00 97.06 498 LEU A C 1
ATOM 3916 O O . LEU A 1 498 ? -17.846 14.565 23.994 1.00 97.06 498 LEU A O 1
ATOM 3920 N N . LEU A 1 499 ? -19.986 14.142 24.497 1.00 97.38 499 LEU A N 1
ATOM 3921 C CA . LEU A 1 499 ? -20.024 15.077 25.622 1.00 97.38 499 LEU A CA 1
ATOM 3922 C C . LEU A 1 499 ? -19.058 14.629 26.726 1.00 97.38 499 LEU A C 1
ATOM 3924 O O . LEU A 1 499 ? -18.274 15.441 27.217 1.00 97.38 499 LEU A O 1
ATOM 3928 N N . ILE A 1 500 ? -19.012 13.332 27.043 1.00 97.06 500 ILE A N 1
ATOM 3929 C CA . ILE A 1 500 ? -18.029 12.759 27.977 1.00 97.06 500 ILE A CA 1
ATOM 3930 C C . ILE A 1 500 ? -16.591 13.013 27.485 1.00 97.06 500 ILE A C 1
ATOM 3932 O O . ILE A 1 500 ? -15.717 13.428 28.255 1.00 97.06 500 ILE A O 1
ATOM 3936 N N . ALA A 1 501 ? -16.329 12.851 26.185 1.00 97.31 501 ALA A N 1
ATOM 3937 C CA . ALA A 1 501 ? -15.017 13.101 25.593 1.00 97.31 501 ALA A CA 1
ATOM 3938 C C . ALA A 1 501 ? -14.581 14.587 25.608 1.00 97.31 501 ALA A C 1
ATOM 3940 O O . ALA A 1 501 ? -13.398 14.872 25.393 1.00 97.31 501 ALA A O 1
ATOM 3941 N N . LEU A 1 502 ? -15.459 15.547 25.940 1.00 97.19 502 LEU A N 1
ATOM 3942 C CA . LEU A 1 502 ? -15.049 16.932 26.231 1.00 97.19 502 LEU A CA 1
ATOM 3943 C C . LEU A 1 502 ? -14.168 17.038 27.478 1.00 97.19 502 LEU A C 1
ATOM 3945 O O . LEU A 1 502 ? -13.385 17.981 27.586 1.00 97.19 502 LEU A O 1
ATOM 3949 N N . LYS A 1 503 ? -14.238 16.065 28.392 1.00 96.50 503 LYS A N 1
ATOM 3950 C CA . LYS A 1 503 ? -13.379 15.976 29.583 1.00 96.50 503 LYS A CA 1
ATOM 3951 C C . LYS A 1 503 ? -12.114 15.139 29.361 1.00 96.50 503 LYS A C 1
ATOM 3953 O O . LYS A 1 503 ? -11.327 14.960 30.286 1.00 96.50 503 LYS A O 1
ATOM 3958 N N . HIS A 1 504 ? -11.889 14.629 28.149 1.00 97.50 504 HIS A N 1
ATOM 3959 C CA . HIS A 1 504 ? -10.769 13.738 27.838 1.00 97.50 504 HIS A CA 1
ATOM 3960 C C . HIS A 1 504 ? -9.400 14.359 28.222 1.00 97.50 504 HIS A C 1
ATOM 3962 O O . HIS A 1 504 ? -9.200 15.549 27.975 1.00 97.50 504 HIS A O 1
ATOM 3968 N N . PRO A 1 505 ? -8.415 13.609 28.765 1.00 95.50 505 PRO A N 1
ATOM 3969 C CA . PRO A 1 505 ? -7.134 14.172 29.229 1.00 95.50 505 PRO A CA 1
ATOM 3970 C C . PRO A 1 505 ? -6.288 14.825 28.118 1.00 95.50 505 PRO A C 1
ATOM 3972 O O . PRO A 1 505 ? -5.640 15.851 28.339 1.00 95.50 505 PRO A O 1
ATOM 3975 N N . ASP A 1 506 ? -6.338 14.296 26.894 1.00 96.62 506 ASP A N 1
ATOM 3976 C CA . ASP A 1 506 ? -5.681 14.893 25.720 1.00 96.62 506 ASP A CA 1
ATOM 3977 C C . ASP A 1 506 ? -6.432 16.136 25.205 1.00 96.62 506 ASP A C 1
ATOM 3979 O O . ASP A 1 506 ? -7.582 16.051 24.766 1.00 96.62 506 ASP A O 1
ATOM 3983 N N . LYS A 1 507 ? -5.743 17.285 25.193 1.00 96.62 507 LYS A N 1
ATOM 3984 C CA . LYS A 1 507 ? -6.262 18.578 24.718 1.00 96.62 507 LYS A CA 1
ATOM 3985 C C . LYS A 1 507 ? -6.716 18.556 23.256 1.00 96.62 507 LYS A C 1
ATOM 3987 O O . LYS A 1 507 ? -7.690 19.232 22.928 1.00 96.62 507 LYS A O 1
ATOM 3992 N N . GLN A 1 508 ? -6.029 17.827 22.377 1.00 96.25 508 GLN A N 1
ATOM 3993 C CA . GLN A 1 508 ? -6.410 17.761 20.963 1.00 96.25 508 GLN A CA 1
ATOM 3994 C C . GLN A 1 508 ? -7.703 16.975 20.774 1.00 96.25 508 GLN A C 1
ATOM 3996 O O . GLN A 1 508 ? -8.560 17.404 20.003 1.00 96.25 508 GLN A O 1
ATOM 4001 N N . VAL A 1 509 ? -7.871 15.879 21.521 1.00 97.88 509 VAL A N 1
ATOM 4002 C CA . VAL A 1 509 ? -9.123 15.112 21.532 1.00 97.88 509 VAL A CA 1
ATOM 4003 C C . VAL A 1 509 ? -10.272 16.018 21.969 1.00 97.88 509 VAL A C 1
ATOM 4005 O O . VAL A 1 509 ? -11.213 16.179 21.199 1.00 97.88 509 VAL A O 1
ATOM 4008 N N . ARG A 1 510 ? -10.143 16.734 23.099 1.00 97.62 510 ARG A N 1
ATOM 4009 C CA . ARG A 1 510 ? -11.164 17.708 23.543 1.00 97.62 510 ARG A CA 1
ATOM 4010 C C . ARG A 1 510 ? -11.508 18.731 22.461 1.00 97.62 510 ARG A C 1
ATOM 4012 O O . ARG A 1 510 ? -12.677 18.982 22.186 1.00 97.62 510 ARG A O 1
ATOM 4019 N N . GLY A 1 511 ? -10.487 19.312 21.828 1.00 97.25 511 GLY A N 1
ATOM 4020 C CA . GLY A 1 511 ? -10.664 20.327 20.790 1.00 97.25 511 GLY A CA 1
ATOM 4021 C C . GLY A 1 511 ? -11.413 19.812 19.557 1.00 97.25 511 GLY A C 1
ATOM 4022 O O . GLY A 1 511 ? -12.292 20.505 19.043 1.00 97.25 511 GLY A O 1
ATOM 4023 N N . PHE A 1 512 ? -11.096 18.604 19.082 1.00 97.75 512 PHE A N 1
ATOM 4024 C CA . PHE A 1 512 ? -11.810 17.991 17.959 1.00 97.75 512 PHE A CA 1
ATOM 4025 C C . PHE A 1 512 ? -13.221 17.545 18.343 1.00 97.75 512 PHE A C 1
ATOM 4027 O O . PHE A 1 512 ? -14.147 17.756 17.561 1.00 97.75 512 PHE A O 1
ATOM 4034 N N . THR A 1 513 ? -13.416 17.011 19.545 1.00 97.56 513 THR A N 1
ATOM 4035 C CA . THR A 1 513 ? -14.734 16.630 20.061 1.00 97.56 513 THR A CA 1
ATOM 4036 C C . THR A 1 513 ? -15.664 17.838 20.193 1.00 97.56 513 THR A C 1
ATOM 4038 O O . THR A 1 513 ? -16.782 17.798 19.689 1.00 97.56 513 THR A O 1
ATOM 4041 N N . ALA A 1 514 ? -15.189 18.962 20.742 1.00 97.25 514 ALA A N 1
ATOM 4042 C CA . ALA A 1 514 ? -15.967 20.203 20.813 1.00 97.25 514 ALA A CA 1
ATOM 4043 C C . ALA A 1 514 ? -16.381 20.708 19.423 1.00 97.25 514 ALA A C 1
ATOM 4045 O O . ALA A 1 514 ? -17.537 21.058 19.192 1.00 97.25 514 ALA A O 1
ATOM 4046 N N . GLN A 1 515 ? -15.457 20.680 18.455 1.00 96.56 515 GLN A N 1
ATOM 4047 C CA . GLN A 1 515 ? -15.779 21.006 17.061 1.00 96.56 515 GLN A CA 1
ATOM 4048 C C . GLN A 1 515 ? -16.821 20.047 16.471 1.00 96.56 515 GLN A C 1
ATOM 4050 O O . GLN A 1 515 ? -17.674 20.482 15.700 1.00 96.56 515 GLN A O 1
ATOM 4055 N N . THR A 1 516 ? -16.756 18.763 16.822 1.00 96.31 516 THR A N 1
ATOM 4056 C CA . THR A 1 516 ? -17.709 17.736 16.381 1.00 96.31 516 THR A CA 1
ATOM 4057 C C . THR A 1 516 ? -19.112 18.050 16.897 1.00 96.31 516 THR A C 1
ATOM 4059 O O . THR A 1 516 ? -20.022 18.219 16.091 1.00 96.31 516 THR A O 1
ATOM 4062 N N . LEU A 1 517 ? -19.279 18.234 18.209 1.00 96.56 517 LEU A N 1
ATOM 4063 C CA . LEU A 1 517 ? -20.567 18.554 18.838 1.00 96.56 517 LEU A CA 1
ATOM 4064 C C . LEU A 1 517 ? -21.163 19.878 18.335 1.00 96.56 517 LEU A C 1
ATOM 4066 O O . LEU A 1 517 ? -22.355 19.943 18.033 1.00 96.56 517 LEU A O 1
ATOM 4070 N N . ASN A 1 518 ? -20.333 20.909 18.141 1.00 95.31 518 ASN A N 1
ATOM 4071 C CA . ASN A 1 518 ? -20.768 22.175 17.541 1.00 95.31 518 ASN A CA 1
ATOM 4072 C C . ASN A 1 518 ? -21.342 21.981 16.128 1.00 95.31 518 ASN A C 1
ATOM 4074 O O . ASN A 1 518 ? -22.323 22.624 15.764 1.00 95.31 518 ASN A O 1
ATOM 4078 N N . ARG A 1 519 ? -20.760 21.081 15.323 1.00 93.81 519 ARG A N 1
ATOM 4079 C CA . ARG A 1 519 ? -21.239 20.763 13.961 1.00 93.81 519 ARG A CA 1
ATOM 4080 C C . ARG A 1 519 ? -22.511 19.926 13.956 1.00 93.81 519 ARG A C 1
ATOM 4082 O O . ARG A 1 519 ? -23.321 20.051 13.033 1.00 93.81 519 ARG A O 1
ATOM 4089 N N . LEU A 1 520 ? -22.695 19.103 14.986 1.00 93.25 520 LEU A N 1
ATOM 4090 C CA . LEU A 1 520 ? -23.973 18.449 15.245 1.00 93.25 520 LEU A CA 1
ATOM 4091 C C . LEU A 1 520 ? -25.040 19.467 15.664 1.00 93.25 520 LEU A C 1
ATOM 4093 O O . LEU A 1 520 ? -26.209 19.271 15.361 1.00 93.25 520 LEU A O 1
ATOM 4097 N N . GLY A 1 521 ? -24.648 20.597 16.257 1.00 94.12 521 GLY A N 1
ATOM 4098 C CA . GLY A 1 521 ? -25.584 21.561 16.831 1.00 94.12 521 GLY A CA 1
ATOM 4099 C C . GLY A 1 521 ? -26.077 21.115 18.207 1.00 94.12 521 GLY A C 1
ATOM 4100 O O . GLY A 1 521 ? -27.220 21.397 18.567 1.00 94.12 521 GLY A O 1
ATOM 4101 N N . SER A 1 522 ? -25.227 20.397 18.952 1.00 93.69 522 SER A N 1
ATOM 4102 C CA . SER A 1 522 ? -25.513 20.006 20.331 1.00 93.69 522 SER A CA 1
ATOM 4103 C C . SER A 1 522 ? -25.781 21.245 21.184 1.00 93.69 522 SER A C 1
ATOM 4105 O O . SER A 1 522 ? -25.014 22.208 21.167 1.00 93.69 522 SER A O 1
ATOM 4107 N N . LYS A 1 523 ? -26.876 21.212 21.946 1.00 93.94 523 LYS A N 1
ATOM 4108 C CA . LYS A 1 523 ? -27.241 22.258 22.917 1.00 93.94 523 LYS A CA 1
ATOM 4109 C C . LYS A 1 523 ? -26.783 21.922 24.339 1.00 93.94 523 LYS A C 1
ATOM 4111 O O . LYS A 1 523 ? -27.068 22.676 25.260 1.00 93.94 523 LYS A O 1
ATOM 4116 N N . ARG A 1 524 ? -26.110 20.782 24.509 1.00 93.69 524 ARG A N 1
ATOM 4117 C CA . ARG A 1 524 ? -25.782 20.164 25.801 1.00 93.69 524 ARG A CA 1
ATOM 4118 C C . ARG A 1 524 ? -24.317 20.367 26.195 1.00 93.69 524 ARG A C 1
ATOM 4120 O O . ARG A 1 524 ? -23.812 19.687 27.074 1.00 93.69 524 ARG A O 1
ATOM 4127 N N . LEU A 1 525 ? -23.623 21.303 25.546 1.00 89.81 525 LEU A N 1
ATOM 4128 C CA . LEU A 1 525 ? -22.186 21.535 25.745 1.00 89.81 525 LEU A CA 1
ATOM 4129 C C . LEU A 1 525 ? -21.825 21.917 27.188 1.00 89.81 525 LEU A C 1
ATOM 4131 O O . LEU A 1 525 ? -20.726 21.602 27.635 1.00 89.81 525 LEU A O 1
ATOM 4135 N N . ASP A 1 526 ? -22.753 22.563 27.897 1.00 89.50 526 ASP A N 1
ATOM 4136 C CA . ASP A 1 526 ? -22.589 22.996 29.290 1.00 89.50 526 ASP A CA 1
ATOM 4137 C C . ASP A 1 526 ? -23.151 21.980 30.303 1.00 89.50 526 ASP A C 1
ATOM 4139 O O . ASP A 1 526 ? -23.146 22.225 31.511 1.00 89.50 526 ASP A O 1
ATOM 4143 N N . GLU A 1 527 ? -23.671 20.841 29.833 1.00 91.38 527 GLU A N 1
ATOM 4144 C CA . GLU A 1 527 ? -24.258 19.825 30.699 1.00 91.38 527 GLU A CA 1
ATOM 4145 C C . GLU A 1 527 ? -23.182 19.127 31.535 1.00 91.38 527 GLU A C 1
ATOM 4147 O O . GLU A 1 527 ? -22.104 18.760 31.054 1.00 91.38 527 GLU A O 1
ATOM 4152 N N . GLN A 1 528 ? -23.484 18.910 32.815 1.00 89.44 528 GLN A N 1
ATOM 4153 C CA . GLN A 1 528 ? -22.631 18.093 33.664 1.00 89.44 528 GLN A CA 1
ATOM 4154 C C . GLN A 1 528 ? -22.737 16.630 33.237 1.00 89.44 528 GLN A C 1
ATOM 4156 O O . GLN A 1 528 ? -23.682 15.929 33.584 1.00 89.44 528 GLN A O 1
ATOM 4161 N N . VAL A 1 529 ? -21.732 16.167 32.504 1.00 93.12 529 VAL A N 1
ATOM 4162 C CA . VAL A 1 529 ? -21.579 14.753 32.156 1.00 93.12 529 VAL A CA 1
ATOM 4163 C C . VAL A 1 529 ? -20.775 13.983 33.205 1.00 93.12 529 VAL A C 1
ATOM 4165 O O . VAL A 1 529 ? -19.988 14.601 33.935 1.00 93.12 529 VAL A O 1
ATOM 4168 N N . PRO A 1 530 ? -20.916 12.646 33.273 1.00 93.06 530 PRO A N 1
ATOM 4169 C CA . PRO A 1 530 ? -20.039 11.791 34.066 1.00 93.06 530 PRO A CA 1
ATOM 4170 C C . PRO A 1 530 ? -18.553 12.021 33.765 1.00 93.06 530 PRO A C 1
ATOM 4172 O O . PRO A 1 530 ? -18.178 12.641 32.763 1.00 93.06 530 PRO A O 1
ATOM 4175 N N . ASP A 1 531 ? -17.692 11.524 34.645 1.00 92.56 531 ASP A N 1
ATOM 4176 C CA . ASP A 1 531 ? -16.257 11.537 34.385 1.00 92.56 531 ASP A CA 1
ATOM 4177 C C . ASP A 1 531 ? -15.903 10.618 33.207 1.00 92.56 531 ASP A C 1
ATOM 4179 O O . ASP A 1 531 ? -16.563 9.594 32.994 1.00 92.56 531 ASP A O 1
ATOM 4183 N N . PRO A 1 532 ? -14.888 10.990 32.404 1.00 92.50 532 PRO A N 1
ATOM 4184 C CA . PRO A 1 532 ? -14.500 10.201 31.249 1.00 92.50 532 PRO A CA 1
ATOM 4185 C C . PRO A 1 532 ? -13.996 8.820 31.677 1.00 92.50 532 PRO A C 1
ATOM 4187 O O . PRO A 1 532 ? -13.326 8.714 32.708 1.00 92.50 532 PRO A O 1
ATOM 4190 N N . PRO A 1 533 ? -14.257 7.767 30.880 1.00 92.44 533 PRO A N 1
ATOM 4191 C CA . PRO A 1 533 ? -13.671 6.466 31.138 1.00 92.44 533 PRO A CA 1
ATOM 4192 C C . PRO A 1 533 ? -12.144 6.561 31.124 1.00 92.44 533 PRO A C 1
ATOM 4194 O O . PRO A 1 533 ? -11.543 7.404 30.445 1.00 92.44 533 PRO A O 1
ATOM 4197 N N . GLU A 1 534 ? -11.510 5.676 31.886 1.00 95.06 534 GLU A N 1
ATOM 4198 C CA . GLU A 1 534 ? -10.058 5.584 31.908 1.00 95.06 534 GLU A CA 1
ATOM 4199 C C . GLU A 1 534 ? -9.510 5.192 30.531 1.00 95.06 534 GLU A C 1
ATOM 4201 O O . GLU A 1 534 ? -10.126 4.444 29.767 1.00 95.06 534 GLU A O 1
ATOM 4206 N N . ILE A 1 535 ? -8.306 5.680 30.224 1.00 96.81 535 ILE A N 1
ATOM 4207 C CA . ILE A 1 535 ? -7.566 5.240 29.042 1.00 96.81 535 ILE A CA 1
ATOM 4208 C C . ILE A 1 535 ? -7.337 3.732 29.142 1.00 96.81 535 ILE A C 1
ATOM 4210 O O . ILE A 1 535 ? -6.794 3.243 30.135 1.00 96.81 535 ILE A O 1
ATOM 4214 N N . ARG A 1 536 ? -7.706 3.007 28.084 1.00 94.25 536 ARG A N 1
ATOM 4215 C CA . ARG A 1 536 ? -7.630 1.549 28.034 1.00 94.25 536 ARG A CA 1
ATOM 4216 C C . ARG A 1 536 ? -6.225 1.048 28.346 1.00 94.25 536 ARG A C 1
ATOM 4218 O O . ARG A 1 536 ? -5.229 1.525 27.800 1.00 94.25 536 ARG A O 1
ATOM 4225 N N . THR A 1 537 ? -6.149 0.054 29.220 1.00 93.19 537 THR A N 1
ATOM 4226 C CA . THR A 1 537 ? -4.893 -0.581 29.640 1.00 93.19 537 THR A CA 1
ATOM 4227 C C . THR A 1 537 ? -4.729 -1.987 29.075 1.00 93.19 537 THR A C 1
ATOM 4229 O O . THR A 1 537 ? -3.611 -2.486 29.017 1.00 93.19 537 THR A O 1
ATOM 4232 N N . ASP A 1 538 ? -5.809 -2.597 28.588 1.00 92.38 538 ASP A N 1
ATOM 4233 C CA . ASP A 1 538 ? -5.851 -3.957 28.044 1.00 92.38 538 ASP A CA 1
ATOM 4234 C C . ASP A 1 538 ? -5.160 -4.109 26.674 1.00 92.38 538 ASP A C 1
ATOM 4236 O O . ASP A 1 538 ? -4.908 -5.229 26.226 1.00 92.38 538 ASP A O 1
ATOM 4240 N N . LEU A 1 539 ? -4.842 -2.984 26.023 1.00 88.94 539 LEU A N 1
ATOM 4241 C CA . LEU A 1 539 ? -4.202 -2.897 24.705 1.00 88.94 539 LEU A CA 1
ATOM 4242 C C . LEU A 1 539 ? -2.779 -2.301 24.732 1.00 88.94 539 LEU A C 1
ATOM 4244 O O . LEU A 1 539 ? -2.257 -1.961 23.663 1.00 88.94 539 LEU A O 1
ATOM 4248 N N . LYS A 1 540 ? -2.216 -2.087 25.930 1.00 81.06 540 LYS A N 1
ATOM 4249 C CA . LYS A 1 540 ? -0.865 -1.535 26.120 1.00 81.06 540 LYS A CA 1
ATOM 4250 C C . LYS A 1 540 ? 0.233 -2.504 25.702 1.00 81.06 540 LYS A C 1
ATOM 4252 O O . LYS A 1 540 ? 0.032 -3.731 25.853 1.00 81.06 540 LYS A O 1
#

Foldseek 3Di:
DDDDVPVVVVVVVLCPDDDNVVVVVLVCVLVVLVVVCVPDPDDDSPVVSVVSCVPDPVSVVSVVVVVVVCVVVVVVVVVPPDPPPPPPPPPPPVVVVPPPDDDDDDDDDDDDDDDDDDDDDDDDDDDDDDDDDDDDDDDDDDDDDDDDDDDDDPPPPPPPLDDDDPVVVVVLLVVLVVCLVVVVLVVLLVCLVPNDLVSVLSSLLSLLVVLDPVNQVSLVVLLLCQPPCAHPVRDRPPPPNVPSLCSLLRSLSSLSSNLSNVCVPPPPVVSLVSLVVSLVVLDDPPPVDQDQDWDQDPQGTDSDRPPVRNNNSQNNLQVSLVVVVVDPDPVQLVSLCPGPRLNVLLSSLCVVQVPDDLVVSLVSLLCQLPPHDPSNVSSSLVSLLVSPPVSLVSLLVCLLVVVLSSLVSLLVVLVDPVSLVSLLCCLQPRLHPSNNLSSLVSCVVRPVLVDLDVSLLVSLLNQCQAPDPSSNLSSLQVLLVCLVHPNLVSCVVCLLSLLLQCQPPDPSSVVSSVSNCVSNVPPCNVPDHDHHDHRDPNSD

Secondary structure (DSSP, 8-state):
----SHHHHHHHHHTTSS-HHHHHHHHHHHHHHHHHHTTS--S-HHHHHHHHHHH-HHHHHHHHHHHHHHHHHHHHHHT-S-SSSSSSSTTSSSSSSSS--------------------------------------------------------------PPP-HHHHHHHHHHHHHHHHTT-HHHHHHHHHHS-HHHHHHHHHHHHHHT-GGGHHHHHHHHHHHGGGB-TTS-BS-SS-S-GGGSHHHHHHHHHHHHHHHHTTS-HHHHHHHHHHHHHTTPPP--S--PPP-EEETTEEE----TT--HHHHHHHHHHHHHHTTS--HHHHHHHTT---HHHHHHHHHHHHTTS-HHHHHHHHHHHHHHS-HHHHHHHHHHHHHT-GGGHHHHHHHHHTT-HHHHHHHHHTTT-HHHHHHHHHHHHH-S-HHHHHHHHHHHTTS-GGG---HHHHHHHHHHTT-SSHHHHHHHHHHHHHHTTSTTHHHHGGGHHHHHHHTT-SSHHHHHHHHHHHHHHT-S-TTS-PPPPPPPP-TT-

pLDDT: mean 74.28, std 24.37, range [28.61, 98.62]

Sequence (540 aa):
MKPKNGIKIRFQRAAANTNPQMDKVILEDVLTAYRKNLGRKSTNPQLTIRRIIKKSRIIKYAVFTAIIILAIVGGWILRGIDENDLEQNTKYDNDLVAKKSEDKPIETLSGTLKSNDPVEKTGKSPTDKKFASTISPETRGTVNQHLGTAAPDRGRAALRIVPMDRERMNVEAKKIREMAAVGDIDGLVATLSAGMFRNKVAAAEHLGEVGDERALPELIKLKERFICGLSKDGSTVFKNDGYGYRHGISSGAFAVAICKIMTRNLSVKEQIDAWFELLDDCIEPEMASKKPYLVLGRHGLLDIPINEFGYGCFDLGKRVAAELEKYNDPSIVTRLRKTENKGAAIAAVWMEVQDMAIAEAIERCVEIAKNEHEAQQYGAIKCLGKLGEDAIFALDDLAMQGHYEAMRTLGYRKENPEVLDIICWHLTNNRNFLVRLLAVSQFSHMNILRYQQPILLQALVEALYDPHEPIRRRAASLLRTIAEGKNKSQLFEYEDDLLIALKHPDKQVRGFTAQTLNRLGSKRLDEQVPDPPEIRTDLK

Radius of gyration: 34.13 Å; chains: 1; bounding box: 72×108×92 Å